Protein AF-A0AAE0XE74-F1 (afdb_monomer)

InterPro domains:
  IPR003000 Sirtuin family [PF02146] (191-374)
  IPR026590 Sirtuin family, catalytic core domain [PS50305] (166-434)
  IPR029035 DHS-like NAD/FAD-binding domain superfamily [SSF52467] (161-422)
  IPR050134 NAD-dependent sirtuin protein deacylases [PTHR11085] (171-431)

Structure (mmCIF, N/CA/C/O backbone):
data_AF-A0AAE0XE74-F1
#
_entry.id   AF-A0AAE0XE74-F1
#
loop_
_atom_site.group_PDB
_atom_site.id
_atom_site.type_symbol
_atom_site.label_atom_id
_atom_site.label_alt_id
_atom_site.label_comp_id
_atom_site.label_asym_id
_atom_site.label_entity_id
_atom_site.label_seq_id
_atom_site.pdbx_PDB_ins_code
_atom_site.Cartn_x
_atom_site.Cartn_y
_atom_site.Cartn_z
_atom_site.occupancy
_atom_site.B_iso_or_equiv
_atom_site.auth_seq_id
_atom_site.auth_comp_id
_atom_site.auth_asym_id
_atom_site.auth_atom_id
_atom_site.pdbx_PDB_model_num
ATOM 1 N N . MET A 1 1 ? 58.522 27.794 -19.956 1.00 33.94 1 MET A N 1
ATOM 2 C CA . MET A 1 1 ? 57.617 27.653 -18.794 1.00 33.94 1 MET A CA 1
ATOM 3 C C . MET A 1 1 ? 56.668 28.845 -18.654 1.00 33.94 1 MET A C 1
ATOM 5 O O . MET A 1 1 ? 55.485 28.628 -18.832 1.00 33.94 1 MET A O 1
ATOM 9 N N . LEU A 1 2 ? 57.129 30.098 -18.510 1.00 28.27 2 LEU A N 1
ATOM 10 C CA . LEU A 1 2 ? 56.224 31.273 -18.543 1.00 28.27 2 LEU A CA 1
ATOM 11 C C . LEU A 1 2 ? 55.620 31.601 -19.930 1.00 28.27 2 LEU A C 1
ATOM 13 O O . LEU A 1 2 ? 54.548 32.184 -19.996 1.00 28.27 2 LEU A O 1
ATOM 17 N N . GLY A 1 3 ? 56.259 31.191 -21.034 1.00 28.53 3 GLY A N 1
ATOM 18 C CA . GLY A 1 3 ? 55.685 31.317 -22.386 1.00 28.53 3 GLY A CA 1
ATOM 19 C C . GLY A 1 3 ? 54.589 30.291 -22.708 1.00 28.53 3 GLY A C 1
ATOM 20 O O . GLY A 1 3 ? 53.642 30.628 -23.402 1.00 28.53 3 GLY A O 1
ATOM 21 N N . LEU A 1 4 ? 54.669 29.081 -22.133 1.00 31.70 4 LEU A N 1
ATOM 22 C CA . LEU A 1 4 ? 53.643 28.039 -22.300 1.00 31.70 4 LEU A CA 1
ATOM 23 C C . LEU A 1 4 ? 52.386 28.355 -21.468 1.00 31.70 4 LEU A C 1
ATOM 25 O O . LEU A 1 4 ? 51.274 28.136 -21.926 1.00 31.70 4 LEU A O 1
ATOM 29 N N . MET A 1 5 ? 52.555 28.951 -20.277 1.00 28.72 5 MET A N 1
ATOM 30 C CA . MET A 1 5 ? 51.427 29.434 -19.466 1.00 28.72 5 MET A CA 1
ATOM 31 C C . MET A 1 5 ? 50.660 30.587 -20.134 1.00 28.72 5 MET A C 1
ATOM 33 O O . MET A 1 5 ? 49.457 30.696 -19.938 1.00 28.72 5 MET A O 1
ATOM 37 N N . LEU A 1 6 ? 51.322 31.433 -20.935 1.00 29.20 6 LEU A N 1
ATOM 38 C CA . LEU A 1 6 ? 50.684 32.552 -21.645 1.00 29.20 6 LEU A CA 1
ATOM 39 C C . LEU A 1 6 ? 49.971 32.135 -22.945 1.00 29.20 6 LEU A C 1
ATOM 41 O O . LEU A 1 6 ? 49.040 32.825 -23.352 1.00 29.20 6 LEU A O 1
ATOM 45 N N . GLU A 1 7 ? 50.363 31.024 -23.576 1.00 31.23 7 GLU A N 1
ATOM 46 C CA . GLU A 1 7 ? 49.605 30.425 -24.689 1.00 31.23 7 GLU A CA 1
ATOM 47 C C . GLU A 1 7 ? 48.389 29.630 -24.194 1.00 31.23 7 GLU A C 1
ATOM 49 O O . GLU A 1 7 ? 47.318 29.750 -24.782 1.00 31.23 7 GLU A O 1
ATOM 54 N N . LEU A 1 8 ? 48.501 28.932 -23.057 1.00 31.95 8 LEU A N 1
ATOM 55 C CA . LEU A 1 8 ? 47.370 28.241 -22.421 1.00 31.95 8 LEU A CA 1
ATOM 56 C C . LEU A 1 8 ? 46.304 29.222 -21.898 1.00 31.95 8 LEU A C 1
ATOM 58 O O . LEU A 1 8 ? 45.114 28.997 -22.091 1.00 31.95 8 LEU A O 1
ATOM 62 N N . LEU A 1 9 ? 46.711 30.375 -21.351 1.00 26.97 9 LEU A N 1
ATOM 63 C CA . LEU A 1 9 ? 45.787 31.459 -20.973 1.00 26.97 9 LEU A CA 1
ATOM 64 C C . LEU A 1 9 ? 45.151 32.177 -22.175 1.00 26.97 9 LEU A C 1
ATOM 66 O O . LEU A 1 9 ? 44.109 32.805 -22.019 1.00 26.97 9 LEU A O 1
ATOM 70 N N . ARG A 1 10 ? 45.752 32.106 -23.372 1.00 27.23 10 ARG A N 1
ATOM 71 C CA . ARG A 1 10 ? 45.145 32.634 -24.607 1.00 27.23 10 ARG A CA 1
ATOM 72 C C . ARG A 1 10 ? 44.181 31.646 -25.259 1.00 27.23 10 ARG A C 1
ATOM 74 O O . ARG A 1 10 ? 43.240 32.101 -25.898 1.00 27.23 10 ARG A O 1
ATOM 81 N N . PHE A 1 11 ? 44.376 30.344 -25.055 1.00 29.17 11 PHE A N 1
ATOM 82 C CA . PHE A 1 11 ? 43.396 29.318 -25.420 1.00 29.17 11 PHE A CA 1
ATOM 83 C C . PHE A 1 11 ? 42.171 29.336 -24.495 1.00 29.17 11 PHE A C 1
ATOM 85 O O . PHE A 1 11 ? 41.052 29.205 -24.970 1.00 29.17 11 PHE A O 1
ATOM 92 N N . ALA A 1 12 ? 42.360 29.615 -23.202 1.00 26.52 12 ALA A N 1
ATOM 93 C CA . ALA A 1 12 ? 41.269 29.671 -22.225 1.00 26.52 12 ALA A CA 1
ATOM 94 C C . ALA A 1 12 ? 40.325 30.890 -22.364 1.00 26.52 12 ALA A C 1
ATOM 96 O O . ALA A 1 12 ? 39.285 30.924 -21.718 1.00 26.52 12 ALA A O 1
ATOM 97 N N . ILE A 1 13 ? 40.668 31.899 -23.180 1.00 25.67 13 ILE A N 1
ATOM 98 C CA . ILE A 1 13 ? 39.843 33.113 -23.380 1.00 25.67 13 ILE A CA 1
ATOM 99 C C . ILE A 1 13 ? 38.997 33.037 -24.672 1.00 25.67 13 ILE A C 1
ATOM 101 O O . ILE A 1 13 ? 38.223 33.945 -24.958 1.00 25.67 13 ILE A O 1
ATOM 105 N N . ILE A 1 14 ? 39.082 31.951 -25.448 1.00 25.95 14 ILE A N 1
ATOM 106 C CA . ILE A 1 14 ? 38.248 31.744 -26.646 1.00 25.95 14 ILE A CA 1
ATOM 107 C C . ILE A 1 14 ? 37.483 30.424 -26.516 1.00 25.95 14 ILE A C 1
ATOM 109 O O . ILE A 1 14 ? 37.723 29.505 -27.282 1.00 25.95 14 ILE A O 1
ATOM 113 N N . MET A 1 15 ? 36.598 30.320 -25.527 1.00 28.25 15 MET A N 1
ATOM 114 C CA . MET A 1 15 ? 35.526 29.313 -25.493 1.00 28.25 15 MET A CA 1
ATOM 115 C C . MET A 1 15 ? 34.286 29.925 -24.814 1.00 28.25 15 MET A C 1
ATOM 117 O O . MET A 1 15 ? 33.688 29.333 -23.923 1.00 28.25 15 MET A O 1
ATOM 121 N N . ASP A 1 16 ? 33.933 31.153 -25.210 1.00 26.91 16 ASP A N 1
ATOM 122 C CA . ASP A 1 16 ? 32.516 31.518 -25.253 1.00 26.91 16 ASP A CA 1
ATOM 123 C C . ASP A 1 16 ? 31.967 30.838 -26.519 1.00 26.91 16 ASP A C 1
ATOM 125 O O . ASP A 1 16 ? 32.442 31.124 -27.620 1.00 26.91 16 ASP A O 1
ATOM 129 N N . ASP A 1 17 ? 30.992 29.949 -26.329 1.00 27.72 17 ASP A N 1
ATOM 130 C CA . ASP A 1 17 ? 30.165 29.263 -27.332 1.00 27.72 17 ASP A CA 1
ATOM 131 C C . ASP A 1 17 ? 30.768 28.097 -28.166 1.00 27.72 17 ASP A C 1
ATOM 133 O O . ASP A 1 17 ? 31.646 28.267 -29.009 1.00 27.72 17 ASP A O 1
ATOM 137 N N . ILE A 1 18 ? 30.084 26.946 -28.021 1.00 31.41 18 ILE A N 1
ATOM 138 C CA . ILE A 1 18 ? 29.904 25.799 -28.943 1.00 31.41 18 ILE A CA 1
ATOM 139 C C . ILE A 1 18 ? 30.888 24.622 -28.791 1.00 31.41 18 ILE A C 1
ATOM 141 O O . ILE A 1 18 ? 32.100 24.752 -28.942 1.00 31.41 18 ILE A O 1
ATOM 145 N N . GLY A 1 19 ? 30.301 23.448 -28.510 1.00 32.66 19 GLY A N 1
ATOM 146 C CA . GLY A 1 19 ? 30.961 22.148 -28.430 1.00 32.66 19 GLY A CA 1
ATOM 147 C C . GLY A 1 19 ? 31.710 21.774 -29.707 1.00 32.66 19 GLY A C 1
ATOM 148 O O . GLY A 1 19 ? 31.359 2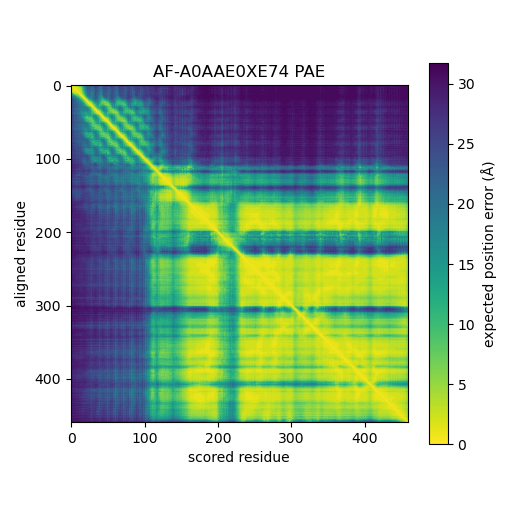2.188 -30.812 1.00 32.66 19 GLY A O 1
ATOM 149 N N . ALA A 1 20 ? 32.778 21.007 -29.528 1.00 33.12 20 ALA A N 1
ATOM 150 C CA . ALA A 1 20 ? 33.515 20.409 -30.624 1.00 33.12 20 ALA A CA 1
ATOM 151 C C . ALA A 1 20 ? 32.999 18.980 -30.823 1.00 33.12 20 ALA A C 1
ATOM 153 O O . ALA A 1 20 ? 33.184 18.164 -29.927 1.00 33.12 20 ALA A O 1
ATOM 154 N N . ASP A 1 21 ? 32.391 18.700 -31.979 1.00 36.28 21 ASP A N 1
ATOM 155 C CA . ASP A 1 21 ? 32.229 17.331 -32.486 1.00 36.28 21 ASP A CA 1
ATOM 156 C C . ASP A 1 21 ? 33.635 16.754 -32.717 1.00 36.28 21 ASP A C 1
ATOM 158 O O . ASP A 1 21 ? 34.404 17.291 -33.529 1.00 36.28 21 ASP A O 1
ATOM 162 N N . ILE A 1 22 ? 34.010 15.704 -31.986 1.00 41.72 22 ILE A N 1
ATOM 163 C CA . ILE A 1 22 ? 35.304 15.029 -32.145 1.00 41.72 22 ILE A CA 1
ATOM 164 C C . ILE A 1 22 ? 35.047 13.535 -32.386 1.00 41.72 22 ILE A C 1
ATOM 166 O O . ILE A 1 22 ? 34.606 12.819 -31.498 1.00 41.72 22 ILE A O 1
ATOM 170 N N . ASP A 1 23 ? 35.389 13.041 -33.581 1.00 35.12 23 ASP A N 1
ATOM 171 C CA . ASP A 1 23 ? 35.147 11.643 -33.993 1.00 35.12 23 ASP A CA 1
ATOM 172 C C . ASP A 1 23 ? 35.894 10.590 -33.134 1.00 35.12 23 ASP A C 1
ATOM 174 O O . ASP A 1 23 ? 35.553 9.408 -33.145 1.00 35.12 23 ASP A O 1
ATOM 178 N N . TRP A 1 24 ? 36.980 10.970 -32.446 1.00 36.91 24 TRP A N 1
ATOM 179 C CA . TRP A 1 24 ? 37.801 10.028 -31.674 1.00 36.91 24 TRP A CA 1
ATOM 180 C C . TRP A 1 24 ? 38.603 10.731 -30.569 1.00 36.91 24 TRP A C 1
ATOM 182 O O . TRP A 1 24 ? 39.512 11.516 -30.865 1.00 36.91 24 TRP A O 1
ATOM 192 N N . LEU A 1 25 ? 38.304 10.433 -29.301 1.00 38.12 25 LEU A N 1
ATOM 193 C CA . LEU A 1 25 ? 39.011 10.981 -28.140 1.00 38.12 25 LEU A CA 1
ATOM 194 C C . LEU A 1 25 ? 39.423 9.848 -27.184 1.00 38.12 25 LEU A C 1
ATOM 196 O O . LEU A 1 25 ? 38.590 9.182 -26.590 1.00 38.12 25 LEU A O 1
ATOM 200 N N . GLU A 1 26 ? 40.725 9.619 -27.012 1.00 33.34 26 GLU A N 1
ATOM 201 C CA . GLU A 1 26 ? 41.236 8.484 -26.215 1.00 33.34 26 GLU A CA 1
ATOM 202 C C . GLU A 1 26 ? 41.184 8.755 -24.692 1.00 33.34 26 GLU A C 1
ATOM 204 O O . GLU A 1 26 ? 40.970 7.841 -23.898 1.00 33.34 26 GLU A O 1
ATOM 209 N N . TYR A 1 27 ? 41.326 10.024 -24.275 1.00 34.41 27 TYR A N 1
ATOM 210 C CA . TYR A 1 27 ? 41.332 10.441 -22.865 1.00 34.41 27 TYR A CA 1
ATOM 211 C C . TYR A 1 27 ? 40.715 11.838 -22.672 1.00 34.41 27 TYR A C 1
ATOM 213 O O . TYR A 1 27 ? 41.165 12.799 -23.300 1.00 34.41 27 TYR A O 1
ATOM 221 N N . LEU A 1 28 ? 39.784 11.983 -21.721 1.00 40.12 28 LEU A N 1
ATOM 222 C CA . LEU A 1 28 ? 39.390 13.276 -21.139 1.00 40.12 28 LEU A CA 1
ATOM 223 C C . LEU A 1 28 ? 39.752 13.277 -19.644 1.00 40.12 28 LEU A C 1
ATOM 225 O O . LEU A 1 28 ? 39.285 12.416 -18.896 1.00 40.12 28 LEU A O 1
ATOM 229 N N . VAL A 1 29 ? 40.609 14.211 -19.213 1.00 34.56 29 VAL A N 1
ATOM 230 C CA . VAL A 1 29 ? 41.153 14.259 -17.842 1.00 34.56 29 VAL A CA 1
ATOM 231 C C . VAL A 1 29 ? 41.096 15.679 -17.276 1.00 34.56 29 VAL A C 1
ATOM 233 O O . VAL A 1 29 ? 41.711 16.582 -17.845 1.00 34.56 29 VAL A O 1
ATOM 236 N N . GLY A 1 30 ? 40.472 15.835 -16.104 1.00 39.22 30 GLY A N 1
ATOM 237 C CA . GLY A 1 30 ? 40.824 16.867 -15.128 1.00 39.22 30 GLY A CA 1
ATOM 238 C C . GLY A 1 30 ? 40.016 18.167 -15.137 1.00 39.22 30 GLY A C 1
ATOM 239 O O . GLY A 1 30 ? 40.089 18.970 -16.066 1.00 39.22 30 GLY A O 1
ATOM 240 N N . ALA A 1 31 ? 39.395 18.443 -13.991 1.00 36.50 31 ALA A N 1
ATOM 241 C CA . ALA A 1 31 ? 39.185 19.791 -13.477 1.00 36.50 31 ALA A CA 1
ATOM 242 C C . ALA A 1 31 ? 39.213 19.729 -11.935 1.00 36.50 31 ALA A C 1
ATOM 244 O O . ALA A 1 31 ? 38.167 19.572 -11.323 1.00 36.50 31 ALA A O 1
ATOM 245 N N . ASP A 1 32 ? 40.395 19.812 -11.313 1.00 36.62 32 ASP A N 1
ATOM 246 C CA . ASP A 1 32 ? 40.500 20.018 -9.856 1.00 36.62 32 ASP A CA 1
ATOM 247 C C . ASP A 1 32 ? 40.047 21.448 -9.539 1.00 36.62 32 ASP A C 1
ATOM 249 O O . ASP A 1 32 ? 40.787 22.401 -9.816 1.00 36.62 32 ASP A O 1
ATOM 253 N N . ASN A 1 33 ? 38.846 21.628 -8.991 1.00 42.31 33 ASN A N 1
ATOM 254 C CA . ASN A 1 33 ? 38.374 22.935 -8.538 1.00 42.31 33 ASN A CA 1
ATOM 255 C C . ASN A 1 33 ? 37.647 22.828 -7.195 1.00 42.31 33 ASN A C 1
ATOM 257 O O . ASN A 1 33 ? 36.793 21.975 -6.993 1.00 42.31 33 ASN A O 1
ATOM 261 N N . ASP A 1 34 ? 37.912 23.780 -6.297 1.00 36.09 34 ASP A N 1
ATOM 262 C CA . ASP A 1 34 ? 37.226 23.847 -5.000 1.00 36.09 34 ASP A CA 1
ATOM 263 C C . ASP A 1 34 ? 35.695 23.996 -5.162 1.00 36.09 34 ASP A C 1
ATOM 265 O O . ASP A 1 34 ? 34.943 23.587 -4.289 1.00 36.09 34 ASP A O 1
ATOM 269 N N . TRP A 1 35 ? 35.216 24.592 -6.263 1.00 37.78 35 TRP A N 1
ATOM 270 C CA . TRP A 1 35 ? 33.795 24.842 -6.549 1.00 37.78 35 TRP A CA 1
ATOM 271 C C . TRP A 1 35 ? 33.556 24.836 -8.069 1.00 37.78 35 TRP A C 1
ATOM 273 O O . TRP A 1 35 ? 34.072 25.714 -8.768 1.00 37.78 35 TRP A O 1
ATOM 283 N N . LEU A 1 36 ? 32.758 23.894 -8.586 1.00 37.69 36 LEU A N 1
ATOM 284 C CA . LEU A 1 36 ? 32.401 23.798 -10.007 1.00 37.69 36 LEU A CA 1
ATOM 285 C C . LEU A 1 36 ? 30.882 23.604 -10.152 1.00 37.69 36 LEU A C 1
ATOM 287 O O . LEU A 1 36 ? 30.342 22.590 -9.747 1.00 37.69 36 LEU A O 1
ATOM 291 N N . GLU A 1 37 ? 30.155 24.564 -10.723 1.00 34.44 37 GLU A N 1
ATOM 292 C CA . GLU A 1 37 ? 28.680 24.484 -10.778 1.00 34.44 37 GLU A CA 1
ATOM 293 C C . GLU A 1 37 ? 28.177 23.529 -11.886 1.00 34.44 37 GLU A C 1
ATOM 295 O O . GLU A 1 37 ? 27.187 22.824 -11.696 1.00 34.44 37 GLU A O 1
ATOM 300 N N . TYR A 1 38 ? 28.897 23.443 -13.015 1.00 37.53 38 TYR A N 1
ATOM 301 C CA . TYR A 1 38 ? 28.542 22.607 -14.170 1.00 37.53 38 TYR A CA 1
ATOM 302 C C . TYR A 1 38 ? 29.791 21.991 -14.817 1.00 37.53 38 TYR A C 1
ATOM 304 O O . TYR A 1 38 ? 30.752 22.707 -15.106 1.00 37.53 38 TYR A O 1
ATOM 312 N N . LEU A 1 39 ? 29.747 20.692 -15.128 1.00 41.78 39 LEU A N 1
ATOM 313 C CA . LEU A 1 39 ? 30.662 20.037 -16.070 1.00 41.78 39 LEU A CA 1
ATOM 314 C C . LEU A 1 39 ? 29.830 19.437 -17.214 1.00 41.78 39 LEU A C 1
ATOM 316 O O . LEU A 1 39 ? 28.930 18.634 -16.965 1.00 41.78 39 LEU A O 1
ATOM 320 N N . VAL A 1 40 ? 30.111 19.846 -18.454 1.00 39.81 40 VAL A N 1
ATOM 321 C CA . VAL A 1 40 ? 29.390 19.408 -19.662 1.00 39.81 40 VAL A CA 1
ATOM 322 C C . VAL A 1 40 ? 30.383 18.716 -20.597 1.00 39.81 40 VAL A C 1
ATOM 324 O O . VAL A 1 40 ? 31.389 19.319 -20.973 1.00 39.81 40 VAL A O 1
ATOM 327 N N . GLY A 1 41 ? 30.134 17.446 -20.926 1.00 43.88 41 GLY A N 1
ATOM 328 C CA . GLY A 1 41 ? 30.929 16.685 -21.896 1.00 43.88 41 GLY A CA 1
ATOM 329 C C . GLY A 1 41 ? 30.650 17.099 -23.350 1.00 43.88 41 GLY A C 1
ATOM 330 O O . GLY A 1 41 ? 29.586 17.629 -23.649 1.00 43.88 41 GLY A O 1
ATOM 331 N N . ALA A 1 42 ? 31.617 16.875 -24.245 1.00 39.66 42 ALA A N 1
ATOM 332 C CA . ALA A 1 42 ? 31.484 17.070 -25.696 1.00 39.66 42 ALA A CA 1
ATOM 333 C C . ALA A 1 42 ? 31.046 15.767 -26.385 1.00 39.66 42 ALA A C 1
ATOM 335 O O . ALA A 1 42 ? 31.562 14.728 -25.991 1.00 39.66 42 ALA A O 1
ATOM 336 N N . ASP A 1 43 ? 30.175 15.819 -27.394 1.00 40.59 43 ASP A N 1
ATOM 337 C CA . ASP A 1 43 ? 29.733 14.649 -28.177 1.00 40.59 43 ASP A CA 1
ATOM 338 C C . ASP A 1 43 ? 30.925 13.973 -28.896 1.00 40.59 43 ASP A C 1
ATOM 340 O O . ASP A 1 43 ? 31.665 14.643 -29.625 1.00 40.59 43 ASP A O 1
ATOM 344 N N . ASN A 1 44 ? 31.147 12.663 -28.691 1.00 47.06 44 ASN A N 1
ATOM 345 C CA . ASN A 1 44 ? 32.189 11.900 -29.409 1.00 47.06 44 ASN A CA 1
ATOM 346 C C . ASN A 1 44 ? 31.704 10.504 -29.815 1.00 47.06 44 ASN A C 1
ATOM 348 O O . ASN A 1 44 ? 31.175 9.766 -28.995 1.00 47.06 44 ASN A O 1
ATOM 352 N N . ASP A 1 45 ? 32.020 10.048 -31.027 1.00 40.22 45 ASP A N 1
ATOM 353 C CA . ASP A 1 45 ? 31.663 8.687 -31.467 1.00 40.22 45 ASP A CA 1
ATOM 354 C C . ASP A 1 45 ? 32.359 7.584 -30.628 1.00 40.22 45 ASP A C 1
ATOM 356 O O . ASP A 1 45 ? 31.851 6.472 -30.494 1.00 40.22 45 ASP A O 1
ATOM 360 N N . TRP A 1 46 ? 33.536 7.856 -30.048 1.00 37.38 46 TRP A N 1
ATOM 361 C CA . TRP A 1 46 ? 34.318 6.881 -29.271 1.00 37.38 46 TRP A CA 1
ATOM 362 C C . TRP A 1 46 ? 35.152 7.569 -28.178 1.00 37.38 46 TRP A C 1
ATOM 364 O O . TRP A 1 46 ? 36.038 8.370 -28.496 1.00 37.38 46 TRP A O 1
ATOM 374 N N . LEU A 1 47 ? 34.913 7.215 -26.907 1.00 38.97 47 LEU A N 1
ATOM 375 C CA . LEU A 1 47 ? 35.670 7.685 -25.739 1.00 38.97 47 LEU A CA 1
ATOM 376 C C . LEU A 1 47 ? 36.120 6.496 -24.872 1.00 38.97 47 LEU A C 1
ATOM 378 O O . LEU A 1 47 ? 35.308 5.839 -24.239 1.00 38.97 47 LEU A O 1
ATOM 382 N N . GLU A 1 48 ? 37.416 6.189 -24.803 1.00 35.09 48 GLU A N 1
ATOM 383 C CA . GLU A 1 48 ? 37.887 4.980 -24.092 1.00 35.09 48 GLU A CA 1
ATOM 384 C C . GLU A 1 48 ? 37.921 5.175 -22.559 1.00 35.09 48 GLU A C 1
ATOM 386 O O . GLU A 1 48 ? 37.528 4.283 -21.799 1.00 35.09 48 GLU A O 1
ATOM 391 N N . TYR A 1 49 ? 38.309 6.373 -22.092 1.00 36.56 49 TYR A N 1
ATOM 392 C CA . TYR A 1 49 ? 38.436 6.703 -20.668 1.00 36.56 49 TYR A CA 1
ATOM 393 C C . TYR A 1 49 ? 37.951 8.124 -20.331 1.00 36.56 49 TYR A C 1
ATOM 395 O O . TYR A 1 49 ? 38.503 9.115 -20.820 1.00 36.56 49 TYR A O 1
ATOM 403 N N . LEU A 1 50 ? 36.999 8.229 -19.396 1.00 42.88 50 LEU A N 1
ATOM 404 C CA . LEU A 1 50 ? 36.648 9.479 -18.711 1.00 42.88 50 LEU A CA 1
ATOM 405 C C . LEU A 1 50 ? 37.086 9.389 -17.240 1.00 42.88 50 LEU A C 1
ATOM 407 O O . LEU A 1 50 ? 36.579 8.547 -16.490 1.00 42.88 50 LEU A O 1
ATOM 411 N N . VAL A 1 51 ? 38.050 10.226 -16.838 1.00 38.25 51 VAL A N 1
ATOM 412 C CA . VAL A 1 51 ? 38.672 10.174 -15.502 1.00 38.25 51 VAL A CA 1
ATOM 413 C C . VAL A 1 51 ? 38.665 11.542 -14.820 1.00 38.25 51 VAL A C 1
ATOM 415 O O . VAL A 1 51 ? 39.316 12.463 -15.309 1.00 38.25 51 VAL A O 1
ATOM 418 N N . GLY A 1 52 ? 38.031 11.625 -13.646 1.00 46.75 52 GLY A N 1
ATOM 419 C CA . GLY A 1 52 ? 38.407 12.544 -12.565 1.00 46.75 52 GLY A CA 1
ATOM 420 C C . GLY A 1 52 ? 38.201 14.039 -12.790 1.00 46.75 52 GLY A C 1
ATOM 421 O O . GLY A 1 52 ? 38.968 14.688 -13.498 1.00 46.75 52 GLY A O 1
ATOM 422 N N . ALA A 1 53 ? 37.265 14.609 -12.039 1.00 40.12 53 ALA A N 1
ATOM 423 C CA . ALA A 1 53 ? 37.379 15.965 -11.517 1.00 40.12 53 ALA A CA 1
ATOM 424 C C . ALA A 1 53 ? 37.186 15.842 -9.994 1.00 40.12 53 ALA A C 1
ATOM 426 O O . ALA A 1 53 ? 36.092 15.461 -9.576 1.00 40.12 53 ALA A O 1
ATOM 427 N N . ASP A 1 54 ? 38.231 16.055 -9.188 1.00 40.50 54 ASP A N 1
ATOM 428 C CA . ASP A 1 54 ? 38.085 16.136 -7.728 1.00 40.50 54 ASP A CA 1
ATOM 429 C C . ASP A 1 54 ? 37.544 17.536 -7.407 1.00 40.50 54 ASP A C 1
ATOM 431 O O . ASP A 1 54 ? 38.236 18.536 -7.620 1.00 40.50 54 ASP A O 1
ATOM 435 N N . ASN A 1 55 ? 36.294 17.636 -6.944 1.00 47.16 55 ASN A N 1
ATOM 436 C CA . ASN A 1 55 ? 35.705 18.917 -6.542 1.00 47.16 55 ASN A CA 1
ATOM 437 C C . ASN A 1 55 ? 34.959 18.785 -5.209 1.00 47.16 55 ASN A C 1
ATOM 439 O O . ASN A 1 55 ? 34.150 17.879 -5.026 1.00 47.16 55 ASN A O 1
ATOM 443 N N . ASP A 1 56 ? 35.126 19.752 -4.301 1.00 40.38 56 ASP A N 1
ATOM 444 C CA . ASP A 1 56 ? 34.362 19.780 -3.041 1.00 40.38 56 ASP A CA 1
ATOM 445 C C . ASP A 1 56 ? 32.847 20.005 -3.293 1.00 40.38 56 ASP A C 1
ATOM 447 O O . ASP A 1 56 ? 32.005 19.707 -2.443 1.00 40.38 56 ASP A O 1
ATOM 451 N N . TRP A 1 57 ? 32.464 20.559 -4.453 1.00 37.34 57 TRP A N 1
ATOM 452 C CA . TRP A 1 57 ? 31.069 20.848 -4.813 1.00 37.34 57 TRP A CA 1
ATOM 453 C C . TRP A 1 57 ? 30.860 20.804 -6.339 1.00 37.34 57 TRP A C 1
ATOM 455 O O . TRP A 1 57 ? 31.433 21.640 -7.043 1.00 37.34 57 TRP A O 1
ATOM 465 N N . LEU A 1 58 ? 30.029 19.867 -6.830 1.00 38.94 58 LEU A N 1
ATOM 466 C CA . LEU A 1 58 ? 29.601 19.750 -8.234 1.00 38.94 58 LEU A CA 1
ATOM 467 C C . LEU A 1 58 ? 28.071 19.604 -8.341 1.00 38.94 58 LEU A C 1
ATOM 469 O O . LEU A 1 58 ? 27.522 18.563 -8.007 1.00 38.94 58 LEU A O 1
ATOM 473 N N . GLU A 1 59 ? 27.343 20.626 -8.802 1.00 35.31 59 GLU A N 1
ATOM 474 C CA . GLU A 1 59 ? 25.864 20.581 -8.803 1.00 35.31 59 GLU A CA 1
ATOM 475 C C . GLU A 1 59 ? 25.303 19.721 -9.957 1.00 35.31 59 GLU A C 1
ATOM 477 O O . GLU A 1 59 ? 24.402 18.903 -9.742 1.00 35.31 59 GLU A O 1
ATOM 482 N N . TYR A 1 60 ? 25.890 19.822 -11.159 1.00 36.06 60 TYR A N 1
ATOM 483 C CA . TYR A 1 60 ? 25.471 19.065 -12.345 1.00 36.06 60 TYR A CA 1
ATOM 484 C C . TYR A 1 60 ? 26.660 18.477 -13.112 1.00 36.06 60 TYR A C 1
ATOM 486 O O . TYR A 1 60 ? 27.545 19.204 -13.572 1.00 36.06 60 TYR A O 1
ATOM 494 N N . LEU A 1 61 ? 26.621 17.162 -13.340 1.00 41.75 61 LEU A N 1
ATOM 495 C CA . LEU A 1 61 ? 27.446 16.483 -14.336 1.00 41.75 61 LEU A CA 1
ATOM 496 C C . LEU A 1 61 ? 26.545 16.063 -15.504 1.00 41.75 61 LEU A C 1
ATOM 498 O O . LEU A 1 61 ? 25.707 15.167 -15.360 1.00 41.75 61 LEU A O 1
ATOM 502 N N . VAL A 1 62 ? 26.695 16.737 -16.646 1.00 36.53 62 VAL A N 1
ATOM 503 C CA . VAL A 1 62 ? 25.944 16.452 -17.875 1.00 36.53 62 VAL A CA 1
ATOM 504 C C . VAL A 1 62 ? 26.875 15.747 -18.855 1.00 36.53 62 VAL A C 1
ATOM 506 O O . VAL A 1 62 ? 27.883 16.312 -19.286 1.00 36.53 62 VAL A O 1
ATOM 509 N N . GLY A 1 63 ? 26.578 14.483 -19.138 1.00 43.56 63 GLY A N 1
ATOM 510 C CA . GLY A 1 63 ? 27.389 13.647 -20.010 1.00 43.56 63 GLY A CA 1
ATOM 511 C C . GLY A 1 63 ? 27.298 14.060 -21.478 1.00 43.56 63 GLY A C 1
ATOM 512 O O . GLY A 1 63 ? 26.315 14.637 -21.933 1.00 43.56 63 GLY A O 1
ATOM 513 N N . ALA A 1 64 ? 28.400 13.776 -22.161 1.00 41.97 64 ALA A N 1
ATOM 514 C CA . ALA A 1 64 ? 28.560 13.747 -23.603 1.00 41.97 64 ALA A CA 1
ATOM 515 C C . ALA A 1 64 ? 27.724 12.611 -24.218 1.00 41.97 64 ALA A C 1
ATOM 517 O O . ALA A 1 64 ? 27.768 11.499 -23.676 1.00 41.97 64 ALA A O 1
ATOM 518 N N . ASP A 1 65 ? 27.045 12.840 -25.346 1.00 38.88 65 ASP A N 1
ATOM 519 C CA . ASP A 1 65 ? 26.555 11.729 -26.170 1.00 38.88 65 ASP A CA 1
ATOM 520 C C . ASP A 1 65 ? 27.784 10.996 -26.735 1.00 38.88 65 ASP A C 1
ATOM 522 O O . ASP A 1 65 ? 28.587 11.595 -27.453 1.00 38.88 65 ASP A O 1
ATOM 526 N N . ASN A 1 66 ? 27.991 9.721 -26.376 1.00 45.88 66 ASN A N 1
ATOM 527 C CA . ASN A 1 66 ? 29.027 8.907 -27.018 1.00 45.88 66 ASN A CA 1
ATOM 528 C C . ASN A 1 66 ? 28.502 7.532 -27.422 1.00 45.88 66 ASN A C 1
ATOM 530 O O . ASN A 1 66 ? 27.924 6.820 -26.607 1.00 45.88 66 ASN A O 1
ATOM 534 N N . ASP A 1 67 ? 28.792 7.081 -28.643 1.00 37.69 67 ASP A N 1
ATOM 535 C CA . ASP A 1 67 ? 28.355 5.749 -29.085 1.00 37.69 67 ASP A CA 1
ATOM 536 C C . ASP A 1 67 ? 29.054 4.623 -28.281 1.00 37.69 67 ASP A C 1
ATOM 538 O O . ASP A 1 67 ? 28.492 3.541 -28.085 1.00 37.69 67 ASP A O 1
ATOM 542 N N . TRP A 1 68 ? 30.270 4.856 -27.767 1.00 35.91 68 TRP A N 1
ATOM 543 C CA . TRP A 1 68 ? 31.068 3.878 -27.008 1.00 35.91 68 TRP A CA 1
ATOM 544 C C . TRP A 1 68 ? 31.876 4.536 -25.872 1.00 35.91 68 TRP A C 1
ATOM 546 O O . TRP A 1 68 ? 32.742 5.368 -26.146 1.00 35.91 68 TRP A O 1
ATOM 556 N N . LEU A 1 69 ? 31.639 4.121 -24.613 1.00 36.41 69 LEU A N 1
ATOM 557 C CA . LEU A 1 69 ? 32.429 4.509 -23.430 1.00 36.41 69 LEU A CA 1
ATOM 558 C C . LEU A 1 69 ? 32.879 3.276 -22.625 1.00 36.41 69 LEU A C 1
ATOM 560 O O . LEU A 1 69 ? 32.053 2.614 -22.009 1.00 36.41 69 LEU A O 1
ATOM 564 N N . GLU A 1 70 ? 34.172 2.943 -22.571 1.00 33.62 70 GLU A N 1
ATOM 565 C CA . GLU A 1 70 ? 34.619 1.689 -21.921 1.00 33.62 70 GLU A CA 1
ATOM 566 C C . GLU A 1 70 ? 34.721 1.813 -20.382 1.00 33.62 70 GLU A C 1
ATOM 568 O O . GLU A 1 70 ? 34.233 0.939 -19.651 1.00 33.62 70 GLU A O 1
ATOM 573 N N . TYR A 1 71 ? 35.261 2.930 -19.869 1.00 35.72 71 TYR A N 1
ATOM 574 C CA . TYR A 1 71 ? 35.437 3.171 -18.428 1.00 35.72 71 TYR A CA 1
ATOM 575 C C . TYR A 1 71 ? 35.077 4.605 -18.003 1.00 35.72 71 TYR A C 1
ATOM 577 O O . TYR A 1 71 ? 35.678 5.575 -18.468 1.00 35.72 71 TYR A O 1
ATOM 585 N N . LEU A 1 72 ? 34.179 4.733 -17.016 1.00 40.41 72 LEU A N 1
ATOM 586 C CA . LEU A 1 72 ? 33.996 5.959 -16.226 1.00 40.41 72 LEU A CA 1
ATOM 587 C C . LEU A 1 72 ? 34.549 5.736 -14.812 1.00 40.41 72 LEU A C 1
ATOM 589 O O . LEU A 1 72 ? 33.997 4.937 -14.044 1.00 40.41 72 LEU A O 1
ATOM 593 N N . VAL A 1 73 ? 35.649 6.418 -14.474 1.00 36.94 73 VAL A N 1
ATOM 594 C CA . VAL A 1 73 ? 36.389 6.204 -13.220 1.00 36.94 73 VAL A CA 1
ATOM 595 C C . VAL A 1 73 ? 36.661 7.521 -12.510 1.00 36.94 73 VAL A C 1
ATOM 597 O O . VAL A 1 73 ? 37.376 8.371 -13.025 1.00 36.94 73 VAL A O 1
ATOM 600 N N . GLY A 1 74 ? 36.195 7.620 -11.266 1.00 39.97 74 GLY A N 1
ATOM 601 C CA . GLY A 1 74 ? 36.642 8.651 -10.334 1.00 39.97 74 GLY A CA 1
ATOM 602 C C . GLY A 1 74 ? 35.980 10.002 -10.568 1.00 39.97 74 GLY A C 1
ATOM 603 O O . GLY A 1 74 ? 36.212 10.680 -11.558 1.00 39.97 74 GLY A O 1
ATOM 604 N N . ALA A 1 75 ? 35.169 10.393 -9.606 1.00 42.19 75 ALA A N 1
ATOM 605 C CA . ALA A 1 75 ? 34.950 11.781 -9.272 1.00 42.19 75 ALA A CA 1
ATOM 606 C C . ALA A 1 75 ? 34.751 11.718 -7.757 1.00 42.19 75 ALA A C 1
ATOM 608 O O . ALA A 1 75 ? 33.697 11.254 -7.312 1.00 42.19 75 ALA A O 1
ATOM 609 N N . ASP A 1 76 ? 35.808 11.970 -6.982 1.00 38.28 76 ASP A N 1
ATOM 610 C CA . ASP A 1 76 ? 35.654 12.155 -5.540 1.00 38.28 76 ASP A CA 1
ATOM 611 C C . ASP A 1 76 ? 35.036 13.550 -5.388 1.00 38.28 76 ASP A C 1
ATOM 613 O O . ASP A 1 76 ? 35.734 14.561 -5.438 1.00 38.28 76 ASP A O 1
ATOM 617 N N . ASN A 1 77 ? 33.702 13.609 -5.311 1.00 44.66 77 ASN A N 1
ATOM 618 C CA . ASN A 1 77 ? 32.994 14.845 -5.000 1.00 44.66 77 ASN A CA 1
ATOM 619 C C . ASN A 1 77 ? 32.263 14.692 -3.669 1.00 44.66 77 ASN A C 1
ATOM 621 O O . ASN A 1 77 ? 31.476 13.760 -3.477 1.00 44.66 77 ASN A O 1
ATOM 625 N N . ASP A 1 78 ? 32.451 15.657 -2.770 1.00 37.16 78 ASP A N 1
ATOM 626 C CA . ASP A 1 78 ? 31.724 15.685 -1.497 1.00 37.16 78 ASP A CA 1
ATOM 627 C C . ASP A 1 78 ? 30.201 15.846 -1.735 1.00 37.16 78 ASP A C 1
ATOM 629 O O . ASP A 1 78 ? 29.386 15.327 -0.966 1.00 37.16 78 ASP A O 1
ATOM 633 N N . TRP A 1 79 ? 29.793 16.529 -2.816 1.00 35.06 79 TRP A N 1
ATOM 634 C CA . TRP A 1 79 ? 28.397 16.769 -3.219 1.00 35.06 79 TRP A CA 1
ATOM 635 C C . TRP A 1 79 ? 28.223 16.664 -4.747 1.00 35.06 79 TRP A C 1
ATOM 637 O O . TRP A 1 79 ? 28.803 17.479 -5.463 1.00 35.06 79 TRP A O 1
ATOM 647 N N . LEU A 1 80 ? 27.382 15.726 -5.221 1.00 36.31 80 LEU A N 1
ATOM 648 C CA . LEU A 1 80 ? 26.911 15.626 -6.614 1.00 36.31 80 LEU A CA 1
ATOM 649 C C . LEU A 1 80 ? 25.376 15.479 -6.675 1.00 36.31 80 LEU A C 1
ATOM 651 O O . LEU A 1 80 ? 24.832 14.427 -6.339 1.00 36.31 80 LEU A O 1
ATOM 655 N N . GLU A 1 81 ? 24.647 16.518 -7.096 1.00 32.97 81 GLU A N 1
ATOM 656 C CA . GLU A 1 81 ? 23.171 16.509 -7.035 1.00 32.97 81 GLU A CA 1
ATOM 657 C C . GLU A 1 81 ? 22.533 15.763 -8.226 1.00 32.97 81 GLU A C 1
ATOM 659 O O . GLU A 1 81 ? 21.640 14.932 -8.027 1.00 32.97 81 GLU A O 1
ATOM 664 N N . TYR A 1 82 ? 23.041 15.961 -9.451 1.00 34.12 82 TYR A N 1
ATOM 665 C CA . TYR A 1 82 ? 22.494 15.345 -10.668 1.00 34.12 82 TYR A CA 1
ATOM 666 C C . TYR A 1 82 ? 23.582 14.786 -11.601 1.00 34.12 82 TYR A C 1
ATOM 668 O O . TYR A 1 82 ? 24.463 15.521 -12.047 1.00 34.12 82 TYR A O 1
ATOM 676 N N . LEU A 1 83 ? 23.460 13.502 -11.973 1.00 39.09 83 LEU A N 1
ATOM 677 C CA . LEU A 1 83 ? 24.131 12.919 -13.143 1.00 39.09 83 LEU A CA 1
ATOM 678 C C . LEU A 1 83 ? 23.098 12.687 -14.255 1.00 39.09 83 LEU A C 1
ATOM 680 O O . LEU A 1 83 ? 22.202 11.845 -14.111 1.00 39.09 83 LEU A O 1
ATOM 684 N N . VAL A 1 84 ? 23.217 13.421 -15.360 1.00 34.16 84 VAL A N 1
ATOM 685 C CA . VAL A 1 84 ? 22.254 13.401 -16.474 1.00 34.16 84 VAL A CA 1
ATOM 686 C C . VAL A 1 84 ? 22.987 13.175 -17.794 1.00 34.16 84 VAL A C 1
ATOM 688 O O . VAL A 1 84 ? 23.989 13.826 -18.050 1.00 34.16 84 VAL A O 1
ATOM 691 N N . GLY A 1 85 ? 22.467 12.299 -18.657 1.00 34.09 85 GLY A N 1
ATOM 692 C CA . GLY A 1 85 ? 22.860 12.282 -20.073 1.00 34.09 85 GLY A CA 1
ATOM 693 C C . GLY A 1 85 ? 24.171 11.567 -20.384 1.00 34.09 85 GLY A C 1
ATOM 694 O O . GLY A 1 85 ? 25.008 12.102 -21.082 1.00 34.09 85 GLY A O 1
ATOM 695 N N . ALA A 1 86 ? 24.360 10.349 -19.889 1.00 40.28 86 ALA A N 1
ATOM 696 C CA . ALA A 1 86 ? 25.279 9.424 -20.544 1.00 40.28 86 ALA A CA 1
ATOM 697 C C . ALA A 1 86 ? 24.434 8.527 -21.456 1.00 40.28 86 ALA A C 1
ATOM 699 O O . ALA A 1 86 ? 24.079 7.413 -21.055 1.00 40.28 86 ALA A O 1
ATOM 700 N N . ASP A 1 87 ? 24.019 9.029 -22.623 1.00 36.44 87 ASP A N 1
ATOM 701 C CA . ASP A 1 87 ? 23.371 8.199 -23.644 1.00 36.44 87 ASP A CA 1
ATOM 702 C C . ASP A 1 87 ? 24.456 7.400 -24.376 1.00 36.44 87 ASP A C 1
ATOM 704 O O . ASP A 1 87 ? 24.793 7.637 -25.526 1.00 36.44 87 ASP A O 1
ATOM 708 N N . ASN A 1 88 ? 25.072 6.472 -23.636 1.00 40.62 88 ASN A N 1
ATOM 709 C CA . ASN A 1 88 ? 26.113 5.606 -24.166 1.00 40.62 88 ASN A CA 1
ATOM 710 C C . ASN A 1 88 ? 25.505 4.268 -24.580 1.00 40.62 88 ASN A C 1
ATOM 712 O O . ASN A 1 88 ? 24.979 3.524 -23.742 1.00 40.62 88 ASN A O 1
ATOM 716 N N . ASP A 1 89 ? 25.613 3.932 -25.864 1.00 35.19 89 ASP A N 1
ATOM 717 C CA . ASP A 1 89 ? 25.111 2.668 -26.410 1.00 35.19 89 ASP A CA 1
ATOM 718 C C . ASP A 1 89 ? 25.815 1.447 -25.780 1.00 35.19 89 ASP A C 1
ATOM 720 O O . ASP A 1 89 ? 25.201 0.380 -25.614 1.00 35.19 89 ASP A O 1
ATOM 724 N N . TRP A 1 90 ? 27.077 1.615 -25.363 1.00 33.09 90 TRP A N 1
ATOM 725 C CA . TRP A 1 90 ? 27.904 0.647 -24.633 1.00 33.09 90 TRP A CA 1
ATOM 726 C C . TRP A 1 90 ? 28.665 1.319 -23.476 1.00 33.09 90 TRP A C 1
ATOM 728 O O . TRP A 1 90 ? 29.434 2.247 -23.705 1.00 33.09 90 TRP A O 1
ATOM 738 N N . LEU A 1 91 ? 28.477 0.816 -22.243 1.00 33.94 91 LEU A N 1
ATOM 739 C CA . LEU A 1 91 ? 29.249 1.204 -21.051 1.00 33.94 91 LEU A CA 1
ATOM 740 C C . LEU A 1 91 ? 29.623 -0.025 -20.209 1.00 33.94 91 LEU A C 1
ATOM 742 O O . LEU A 1 91 ? 28.748 -0.646 -19.597 1.00 33.94 91 LEU A O 1
ATOM 746 N N . GLU A 1 92 ? 30.909 -0.397 -20.191 1.00 31.78 92 GLU A N 1
ATOM 747 C CA . GLU A 1 92 ? 31.375 -1.662 -19.592 1.00 31.78 92 GLU A CA 1
ATOM 748 C C . GLU A 1 92 ? 31.559 -1.557 -18.065 1.00 31.78 92 GLU A C 1
ATOM 750 O O . GLU A 1 92 ? 31.077 -2.424 -17.323 1.00 31.78 92 GLU A O 1
ATOM 755 N N . TYR A 1 93 ? 32.143 -0.456 -17.564 1.00 33.44 93 TYR A N 1
ATOM 756 C CA . TYR A 1 93 ? 32.366 -0.231 -16.128 1.00 33.44 93 TYR A CA 1
ATOM 757 C C . TYR A 1 93 ? 32.049 1.208 -15.683 1.00 33.44 93 TYR A C 1
ATOM 759 O O . TYR A 1 93 ? 32.597 2.178 -16.200 1.00 33.44 93 TYR A O 1
ATOM 767 N N . LEU A 1 94 ? 31.213 1.332 -14.644 1.00 37.19 94 LEU A N 1
ATOM 768 C CA . LEU A 1 94 ? 31.028 2.561 -13.865 1.00 37.19 94 LEU A CA 1
ATOM 769 C C . LEU A 1 94 ? 31.603 2.334 -12.463 1.00 37.19 94 LEU A C 1
ATOM 771 O O . LEU A 1 94 ? 31.082 1.500 -11.717 1.00 37.19 94 LEU A O 1
ATOM 775 N N . VAL A 1 95 ? 32.663 3.056 -12.098 1.00 34.28 95 VAL A N 1
ATOM 776 C CA . VAL A 1 95 ? 33.274 2.982 -10.762 1.00 34.28 95 VAL A CA 1
ATOM 777 C C . VAL A 1 95 ? 33.328 4.382 -10.157 1.00 34.28 95 VAL A C 1
ATOM 779 O O . VAL A 1 95 ? 34.260 5.148 -10.393 1.00 34.28 95 VAL A O 1
ATOM 782 N N . GLY A 1 96 ? 32.317 4.706 -9.348 1.00 38.28 96 GLY A N 1
ATOM 783 C CA . GLY A 1 96 ? 32.349 5.870 -8.465 1.00 38.28 96 GLY A CA 1
ATOM 784 C C . GLY A 1 96 ? 33.165 5.564 -7.208 1.00 38.28 96 GLY A C 1
ATOM 785 O O . GLY A 1 96 ? 32.806 4.658 -6.448 1.00 38.28 96 GLY A O 1
ATOM 786 N N . ALA A 1 97 ? 34.266 6.294 -7.023 1.00 30.22 97 ALA A N 1
ATOM 787 C CA . ALA A 1 97 ? 34.909 6.495 -5.723 1.00 30.22 97 ALA A CA 1
ATOM 788 C C . ALA A 1 97 ? 34.073 7.497 -4.885 1.00 30.22 97 ALA A C 1
ATOM 790 O O . ALA A 1 97 ? 32.978 7.863 -5.309 1.00 30.22 97 ALA A O 1
ATOM 791 N N . ASP A 1 98 ? 34.479 7.788 -3.654 1.00 32.59 98 ASP A N 1
ATOM 792 C CA . ASP A 1 98 ? 33.628 8.233 -2.541 1.00 32.59 98 ASP A CA 1
ATOM 793 C C . ASP A 1 98 ? 32.770 9.476 -2.871 1.00 32.59 98 ASP A C 1
ATOM 795 O O . ASP A 1 98 ? 33.243 10.603 -2.849 1.00 32.59 98 ASP A O 1
ATOM 799 N N . ASN A 1 99 ? 31.472 9.275 -3.133 1.00 38.19 99 ASN A N 1
ATOM 800 C CA . ASN A 1 99 ? 30.496 10.362 -3.249 1.00 38.19 99 ASN A CA 1
ATOM 801 C C . ASN A 1 99 ? 29.549 10.301 -2.045 1.00 38.19 99 ASN A C 1
ATOM 803 O O . ASN A 1 99 ? 28.784 9.340 -1.889 1.00 38.19 99 ASN A O 1
ATOM 807 N N . ASP A 1 100 ? 29.595 11.318 -1.185 1.00 33.38 100 ASP A N 1
ATOM 808 C CA . ASP A 1 100 ? 28.809 11.365 0.053 1.00 33.38 100 ASP A CA 1
ATOM 809 C C . ASP A 1 100 ? 27.299 11.556 -0.223 1.00 33.38 100 ASP A C 1
ATOM 811 O O . ASP A 1 100 ? 26.459 11.102 0.566 1.00 33.38 100 ASP A O 1
ATOM 815 N N . TRP A 1 101 ? 26.936 12.192 -1.348 1.00 33.00 101 TRP A N 1
ATOM 816 C CA . TRP A 1 101 ? 25.558 12.442 -1.797 1.00 33.00 101 TRP A CA 1
ATOM 817 C C . TRP A 1 101 ? 25.441 12.304 -3.326 1.00 33.00 101 TRP A C 1
ATOM 819 O O . TRP A 1 101 ? 26.063 13.075 -4.043 1.00 33.00 101 TRP A O 1
ATOM 829 N N . LEU A 1 102 ? 24.618 11.358 -3.806 1.00 35.34 102 LEU A N 1
ATOM 830 C CA . LEU A 1 102 ? 24.169 11.249 -5.205 1.00 35.34 102 LEU A CA 1
ATOM 831 C C . LEU A 1 102 ? 22.649 11.010 -5.225 1.00 35.34 102 LEU A C 1
ATOM 833 O O . LEU A 1 102 ? 22.180 9.980 -4.726 1.00 35.34 102 LEU A O 1
ATOM 837 N N . GLU A 1 103 ? 21.874 11.972 -5.740 1.00 33.28 103 GLU A N 1
ATOM 838 C CA . GLU A 1 103 ? 20.403 11.968 -5.641 1.00 33.28 103 GLU A CA 1
ATOM 839 C C . GLU A 1 103 ? 19.708 11.299 -6.845 1.00 33.28 103 GLU A C 1
ATOM 841 O O . GLU A 1 103 ? 18.733 10.569 -6.643 1.00 33.28 103 GLU A O 1
ATOM 846 N N . TYR A 1 104 ? 20.232 11.459 -8.070 1.00 34.84 104 TYR A N 1
ATOM 847 C CA . TYR A 1 104 ? 19.668 10.891 -9.309 1.00 34.84 104 TYR A CA 1
ATOM 848 C C . TYR A 1 104 ? 20.741 10.388 -10.293 1.00 34.84 104 TYR A C 1
ATOM 850 O O . TYR A 1 104 ? 21.758 11.041 -10.504 1.00 34.84 104 TYR A O 1
ATOM 858 N N . LEU A 1 105 ? 20.467 9.249 -10.950 1.00 38.22 105 LEU A N 1
ATOM 859 C CA . LEU A 1 105 ? 21.247 8.721 -12.079 1.00 38.22 105 LEU A CA 1
ATOM 860 C C . LEU A 1 105 ? 20.291 8.334 -13.216 1.00 38.22 105 LEU A C 1
ATOM 862 O O . LEU A 1 105 ? 19.578 7.329 -13.108 1.00 38.22 105 LEU A O 1
ATOM 866 N N . ALA A 1 106 ? 20.251 9.133 -14.282 1.00 35.09 106 ALA A N 1
ATOM 867 C CA . ALA A 1 106 ? 19.423 8.884 -15.461 1.00 35.09 106 ALA A CA 1
ATOM 868 C C . ALA A 1 106 ? 20.265 8.223 -16.565 1.00 35.09 106 ALA A C 1
ATOM 870 O O . ALA A 1 106 ? 21.193 8.830 -17.088 1.00 35.09 106 ALA A O 1
ATOM 871 N N . THR A 1 107 ? 19.944 6.974 -16.913 1.00 37.03 107 THR A N 1
ATOM 872 C CA . THR A 1 107 ? 20.496 6.271 -18.087 1.00 37.03 107 THR A CA 1
ATOM 873 C C . THR A 1 107 ? 19.334 5.723 -18.907 1.00 37.03 107 THR A C 1
ATOM 875 O O . THR A 1 107 ? 18.301 5.360 -18.335 1.00 37.03 107 THR A O 1
ATOM 878 N N . SER A 1 108 ? 19.484 5.629 -20.228 1.00 34.75 108 SER A N 1
ATOM 879 C CA . SER A 1 108 ? 18.438 5.168 -21.156 1.00 34.75 108 SER A CA 1
ATOM 880 C C . SER A 1 108 ? 17.984 3.717 -20.938 1.00 34.75 108 SER A C 1
ATOM 882 O O . SER A 1 108 ? 16.961 3.300 -21.479 1.00 34.75 108 SER A O 1
ATOM 884 N N . LYS A 1 109 ? 18.684 2.941 -20.094 1.00 42.81 109 LYS A N 1
ATOM 885 C CA . LYS A 1 109 ? 18.334 1.556 -19.723 1.00 42.81 109 LYS A CA 1
ATOM 886 C C . LYS A 1 109 ? 18.412 1.293 -18.216 1.00 42.81 109 LYS A C 1
ATOM 888 O O . LYS A 1 109 ? 19.047 0.329 -17.799 1.00 42.81 109 LYS A O 1
ATOM 893 N N . GLY A 1 110 ? 17.734 2.107 -17.409 1.00 49.59 110 GLY A N 1
ATOM 894 C CA . GLY A 1 110 ? 17.425 1.810 -16.004 1.00 49.59 110 GLY A CA 1
ATOM 895 C C . GLY A 1 110 ? 18.644 1.726 -15.073 1.00 49.59 110 GLY A C 1
ATOM 896 O O . GLY A 1 110 ? 19.484 0.826 -15.148 1.00 49.59 110 GLY A O 1
ATOM 897 N N . SER A 1 111 ? 18.711 2.636 -14.107 1.00 47.97 111 SER A N 1
ATOM 898 C CA . SER A 1 111 ? 19.785 2.661 -13.116 1.00 47.97 111 SER A CA 1
ATOM 899 C C . SER A 1 111 ? 19.441 1.828 -11.880 1.00 47.97 111 SER A C 1
ATOM 901 O O . SER A 1 111 ? 18.276 1.642 -11.503 1.00 47.97 111 SER A O 1
ATOM 903 N N . LYS A 1 112 ? 20.476 1.280 -11.235 1.00 46.56 112 LYS A N 1
ATOM 904 C CA . LYS A 1 112 ? 20.334 0.466 -10.030 1.00 46.56 112 LYS A CA 1
ATOM 905 C C . LYS A 1 112 ? 21.155 1.021 -8.876 1.00 46.56 112 LYS A C 1
ATOM 907 O O . LYS A 1 112 ? 22.376 0.932 -8.904 1.00 46.56 112 LYS A O 1
ATOM 912 N N . ALA A 1 113 ? 20.487 1.454 -7.814 1.00 51.16 113 ALA A N 1
ATOM 913 C CA . ALA A 1 113 ? 21.126 1.885 -6.575 1.00 51.16 113 ALA A CA 1
ATOM 914 C C . ALA A 1 113 ? 21.266 0.711 -5.592 1.00 51.16 113 ALA A C 1
ATOM 916 O O . ALA A 1 113 ? 20.318 -0.043 -5.355 1.00 51.16 113 ALA A O 1
ATOM 917 N N . VAL A 1 114 ? 22.437 0.545 -4.983 1.00 45.88 114 VAL A N 1
ATOM 918 C CA . VAL A 1 114 ? 22.682 -0.430 -3.912 1.00 45.88 114 VAL A CA 1
ATOM 919 C C . VAL A 1 114 ? 23.462 0.220 -2.784 1.00 45.88 114 VAL A C 1
ATOM 921 O O . VAL A 1 114 ? 24.286 1.099 -3.001 1.00 45.88 114 VAL A O 1
ATOM 924 N N . ASN A 1 115 ? 23.249 -0.242 -1.558 1.00 50.69 115 ASN A N 1
ATOM 925 C CA . ASN A 1 115 ? 24.112 0.184 -0.464 1.00 50.69 115 ASN A CA 1
ATOM 926 C C . ASN A 1 115 ? 25.505 -0.468 -0.594 1.00 50.69 115 ASN A C 1
ATOM 928 O O . ASN A 1 115 ? 25.580 -1.693 -0.731 1.00 50.69 115 ASN A O 1
ATOM 932 N N . TRP A 1 116 ? 26.578 0.328 -0.540 1.00 49.34 116 TRP A N 1
ATOM 933 C CA . TRP A 1 116 ? 27.961 -0.109 -0.754 1.00 49.34 116 TRP A CA 1
ATOM 934 C C . TRP A 1 116 ? 28.900 0.473 0.321 1.00 49.34 116 TRP A C 1
ATOM 936 O O . TRP A 1 116 ? 29.037 1.686 0.446 1.00 49.34 116 TRP A O 1
ATOM 946 N N . LYS A 1 117 ? 29.571 -0.401 1.090 1.00 51.06 117 LYS A N 1
ATOM 947 C CA . LYS A 1 117 ? 30.486 -0.061 2.213 1.00 51.06 117 LYS A CA 1
ATOM 948 C C . LYS A 1 117 ? 29.842 0.759 3.362 1.00 51.06 117 LYS A C 1
ATOM 950 O O . LYS A 1 117 ? 28.625 0.879 3.443 1.00 51.06 117 LYS A O 1
ATOM 955 N N . GLU A 1 118 ? 30.659 1.233 4.317 1.00 44.88 118 GLU A N 1
ATOM 956 C CA . GLU A 1 118 ? 30.297 1.863 5.612 1.00 44.88 118 GLU A CA 1
ATOM 957 C C . GLU A 1 118 ? 29.507 3.195 5.528 1.00 44.88 118 GLU A C 1
ATOM 959 O O . GLU A 1 118 ? 29.353 3.870 6.546 1.00 44.88 118 GLU A O 1
ATOM 964 N N . GLY A 1 119 ? 28.941 3.567 4.375 1.00 44.53 119 GLY A N 1
ATOM 965 C CA . GLY A 1 119 ? 28.167 4.808 4.253 1.00 44.53 119 GLY A CA 1
ATOM 966 C C . GLY A 1 119 ? 27.616 5.146 2.867 1.00 44.53 119 GLY A C 1
ATOM 967 O O . GLY A 1 119 ? 26.646 5.894 2.803 1.00 44.53 119 GLY A O 1
ATOM 968 N N . GLY A 1 120 ? 28.157 4.569 1.789 1.00 51.47 120 GLY A N 1
ATOM 969 C CA . GLY A 1 120 ? 27.840 4.975 0.417 1.00 51.47 120 GLY A CA 1
ATOM 970 C C . GLY A 1 120 ? 26.671 4.235 -0.245 1.00 51.47 120 GLY A C 1
ATOM 971 O O . GLY A 1 120 ? 26.269 3.128 0.145 1.00 51.47 120 GLY A O 1
ATOM 972 N N . VAL A 1 121 ? 26.126 4.853 -1.292 1.00 48.81 121 VAL A N 1
ATOM 973 C CA . VAL A 1 121 ? 25.245 4.218 -2.280 1.00 48.81 121 VAL A CA 1
ATOM 974 C C . VAL A 1 121 ? 26.034 4.111 -3.579 1.00 48.81 121 VAL A C 1
ATOM 976 O O . VAL A 1 121 ? 26.545 5.108 -4.065 1.00 48.81 121 VAL A O 1
ATOM 979 N N . ALA A 1 122 ? 26.143 2.907 -4.133 1.00 52.25 122 ALA A N 1
ATOM 980 C CA . ALA A 1 122 ? 26.727 2.698 -5.451 1.00 52.25 122 ALA A CA 1
ATOM 981 C C . ALA A 1 122 ? 25.613 2.526 -6.484 1.00 52.25 122 ALA A C 1
ATOM 983 O O . ALA A 1 122 ? 24.602 1.867 -6.215 1.00 52.25 122 ALA A O 1
ATOM 984 N N . PHE A 1 123 ? 25.820 3.087 -7.669 1.00 55.88 123 PHE A N 1
ATOM 985 C CA . PHE A 1 123 ? 24.903 2.969 -8.792 1.00 55.88 123 PHE A CA 1
ATOM 986 C C . PHE A 1 123 ? 25.529 2.086 -9.869 1.00 55.88 123 PHE A C 1
ATOM 988 O O . PHE A 1 123 ? 26.714 2.194 -10.162 1.00 55.88 123 PHE A O 1
ATOM 995 N N . PHE A 1 124 ? 24.737 1.180 -10.432 1.00 52.72 124 PHE A N 1
ATOM 996 C CA . PHE A 1 124 ? 25.168 0.222 -11.445 1.00 52.72 124 PHE A CA 1
ATOM 997 C C . PHE A 1 124 ? 24.196 0.230 -12.624 1.00 52.72 124 PHE A C 1
ATOM 999 O O . PHE A 1 124 ? 22.981 0.323 -12.418 1.00 52.72 124 PHE A O 1
ATOM 1006 N N . HIS A 1 125 ? 24.699 0.009 -13.841 1.00 60.31 125 HIS A N 1
ATOM 1007 C CA . HIS A 1 125 ? 23.845 -0.425 -14.948 1.00 60.31 125 HIS A CA 1
ATOM 1008 C C . HIS A 1 125 ? 23.258 -1.802 -14.646 1.00 60.31 125 HIS A C 1
ATOM 1010 O O . HIS A 1 125 ? 23.917 -2.673 -14.059 1.00 60.31 125 HIS A O 1
ATOM 1016 N N . TRP A 1 126 ? 22.011 -2.019 -15.066 1.00 57.84 126 TRP A N 1
ATOM 1017 C CA . TRP A 1 126 ? 21.323 -3.287 -14.837 1.00 57.84 126 TRP A CA 1
ATOM 1018 C C . TRP A 1 126 ? 22.097 -4.518 -15.354 1.00 57.84 126 TRP A C 1
ATOM 1020 O O . TRP A 1 126 ? 22.241 -5.464 -14.569 1.00 57.84 126 TRP A O 1
ATOM 1030 N N . PRO A 1 127 ? 22.640 -4.537 -16.594 1.00 59.09 127 PRO A N 1
ATOM 1031 C CA . PRO A 1 127 ? 23.389 -5.687 -17.103 1.00 59.09 127 PRO A CA 1
ATOM 1032 C C . PRO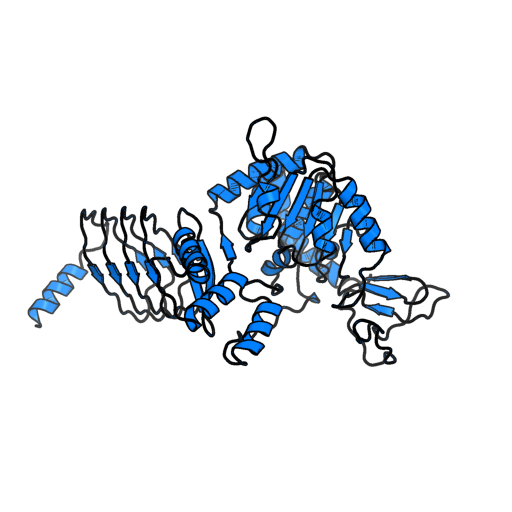 A 1 127 ? 24.641 -5.992 -16.271 1.00 59.09 127 PRO A C 1
ATOM 1034 O O . PRO A 1 127 ? 24.807 -7.126 -15.819 1.00 59.09 127 PRO A O 1
ATOM 1037 N N . CYS A 1 128 ? 25.454 -4.975 -15.965 1.00 60.38 128 CYS A N 1
ATOM 1038 C CA . CYS A 1 128 ? 26.680 -5.121 -15.175 1.00 60.38 128 CYS A CA 1
ATOM 1039 C C . CYS A 1 128 ? 26.379 -5.673 -13.772 1.00 60.38 128 CYS A C 1
ATOM 1041 O O . CYS A 1 128 ? 27.019 -6.613 -13.296 1.00 60.38 128 CYS A O 1
ATOM 1043 N N . TRP A 1 129 ? 25.334 -5.158 -13.114 1.00 66.50 129 TRP A N 1
ATOM 1044 C CA . TRP A 1 129 ? 24.905 -5.691 -11.823 1.00 66.50 129 TRP A CA 1
ATOM 1045 C C . TRP A 1 129 ? 24.423 -7.146 -11.913 1.00 66.50 129 TRP A C 1
ATOM 1047 O O . TRP A 1 129 ? 24.690 -7.957 -11.017 1.00 66.50 129 TRP A O 1
ATOM 1057 N N . ALA A 1 130 ? 23.663 -7.487 -12.956 1.00 66.62 130 ALA A N 1
ATOM 1058 C CA . ALA A 1 130 ? 23.169 -8.844 -13.153 1.00 66.62 130 ALA A CA 1
ATOM 1059 C C . ALA A 1 130 ? 24.332 -9.837 -13.302 1.00 66.62 130 ALA A C 1
ATOM 1061 O O . ALA A 1 130 ? 24.288 -10.917 -12.703 1.00 66.62 130 ALA A O 1
ATOM 1062 N N . GLU A 1 131 ? 25.392 -9.451 -14.013 1.00 68.62 131 GLU A N 1
ATOM 1063 C CA . GLU A 1 131 ? 26.611 -10.248 -14.142 1.00 68.62 131 GLU A CA 1
ATOM 1064 C C . GLU A 1 131 ? 27.384 -10.376 -12.826 1.00 68.62 131 GLU A C 1
ATOM 1066 O O . GLU A 1 131 ? 27.736 -11.498 -12.451 1.00 68.62 131 GLU A O 1
ATOM 1071 N N . LEU A 1 132 ? 27.551 -9.289 -12.063 1.00 67.88 132 LEU A N 1
ATOM 1072 C CA . LEU A 1 132 ? 28.165 -9.329 -10.727 1.00 67.88 132 LEU A CA 1
ATOM 1073 C C . LEU A 1 132 ? 27.416 -10.287 -9.795 1.00 67.88 132 LEU A C 1
ATOM 1075 O O . LEU A 1 132 ? 28.012 -11.144 -9.140 1.00 67.88 132 LEU A O 1
ATOM 1079 N N . VAL A 1 133 ? 26.082 -10.215 -9.769 1.00 72.81 133 VAL A N 1
ATOM 1080 C CA . VAL A 1 133 ? 25.259 -11.146 -8.985 1.00 72.81 133 VAL A CA 1
ATOM 1081 C C . VAL A 1 133 ? 25.360 -12.574 -9.510 1.00 72.81 133 VAL A C 1
ATOM 1083 O O . VAL A 1 133 ? 25.331 -13.507 -8.704 1.00 72.81 133 VAL A O 1
ATOM 1086 N N . ARG A 1 134 ? 25.483 -12.790 -10.821 1.00 75.94 134 ARG A N 1
ATOM 1087 C CA . ARG A 1 134 ? 25.704 -14.128 -11.389 1.00 75.94 134 ARG A CA 1
ATOM 1088 C C . ARG A 1 134 ? 27.048 -14.699 -10.925 1.00 75.94 134 ARG A C 1
ATOM 1090 O O . ARG A 1 134 ? 27.075 -15.836 -10.453 1.00 75.94 134 ARG A O 1
ATOM 1097 N N . ALA A 1 135 ? 28.108 -13.895 -10.936 1.00 73.75 135 ALA A N 1
ATOM 1098 C CA . ALA A 1 135 ? 29.439 -14.272 -10.454 1.00 73.75 135 ALA A CA 1
ATOM 1099 C C . ALA A 1 135 ? 29.453 -14.656 -8.957 1.00 73.75 135 ALA A C 1
ATOM 1101 O O . ALA A 1 135 ? 30.222 -15.515 -8.521 1.00 73.75 135 ALA A O 1
ATOM 1102 N N . THR A 1 136 ? 28.519 -14.130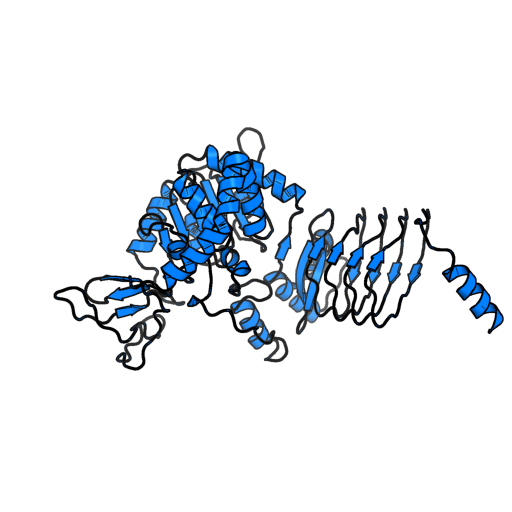 -8.146 1.00 75.19 136 THR A N 1
ATOM 1103 C CA . THR A 1 136 ? 28.342 -14.587 -6.745 1.00 75.19 136 THR A CA 1
ATOM 1104 C C . THR A 1 136 ? 27.770 -15.996 -6.588 1.00 75.19 136 THR A C 1
ATOM 1106 O O . THR A 1 136 ? 27.701 -16.503 -5.463 1.00 75.19 136 THR A O 1
ATOM 1109 N N . LYS A 1 137 ? 27.349 -16.653 -7.669 1.00 74.50 137 LYS A N 1
ATOM 1110 C CA . LYS A 1 137 ? 26.825 -18.027 -7.652 1.00 74.50 137 LYS A CA 1
ATOM 1111 C C . LYS A 1 137 ? 27.645 -18.985 -8.502 1.00 74.50 137 LYS A C 1
ATOM 1113 O O . LYS A 1 137 ? 27.694 -20.165 -8.176 1.00 74.50 137 LYS A O 1
ATOM 1118 N N . ASP A 1 138 ? 28.265 -18.476 -9.556 1.00 70.44 138 ASP A N 1
ATOM 1119 C CA . ASP A 1 138 ? 28.963 -19.269 -10.555 1.00 70.44 138 ASP A CA 1
ATOM 1120 C C . ASP A 1 138 ? 30.471 -19.011 -10.484 1.00 70.44 138 ASP A C 1
ATOM 1122 O O . ASP A 1 138 ? 30.914 -17.872 -10.565 1.00 70.44 138 ASP A O 1
ATOM 1126 N N . THR A 1 139 ? 31.264 -20.064 -10.297 1.00 57.16 139 THR A N 1
ATOM 1127 C CA . THR A 1 139 ? 32.735 -19.992 -10.297 1.00 57.16 139 THR A CA 1
ATOM 1128 C C . THR A 1 139 ? 33.327 -20.007 -11.707 1.00 57.16 139 THR A C 1
ATOM 1130 O O . THR A 1 139 ? 34.542 -19.933 -11.848 1.00 57.16 139 THR A O 1
ATOM 1133 N N . THR A 1 140 ? 32.491 -20.154 -12.739 1.00 52.50 140 THR A N 1
ATOM 1134 C CA . THR A 1 140 ? 32.889 -20.142 -14.155 1.00 52.50 140 THR A CA 1
ATOM 1135 C C . THR A 1 140 ? 32.644 -18.798 -14.844 1.00 52.50 140 THR A C 1
ATOM 1137 O O . THR A 1 140 ? 32.934 -18.661 -16.031 1.00 52.50 140 THR A O 1
ATOM 1140 N N . SER A 1 141 ? 32.141 -17.787 -14.122 1.00 58.97 141 SER A N 1
ATOM 1141 C CA . SER A 1 141 ? 32.059 -16.427 -14.656 1.00 58.97 141 SER A CA 1
ATOM 1142 C C . SER A 1 141 ? 33.449 -15.862 -14.939 1.00 58.97 141 SER A C 1
ATOM 1144 O O . SER A 1 141 ? 34.380 -16.099 -14.175 1.00 58.97 141 SER A O 1
ATOM 1146 N N . ALA A 1 142 ? 33.568 -15.039 -15.985 1.00 55.84 142 ALA A N 1
ATOM 1147 C CA . ALA A 1 142 ? 34.793 -14.291 -16.287 1.00 55.84 142 ALA A CA 1
ATOM 1148 C C . ALA A 1 142 ? 35.265 -13.415 -15.105 1.00 55.84 142 ALA A C 1
ATOM 1150 O O . ALA A 1 142 ? 36.453 -13.153 -14.947 1.00 55.84 142 ALA A O 1
ATOM 1151 N N . ILE A 1 143 ? 34.330 -13.020 -14.235 1.00 56.97 143 ILE A N 1
ATOM 1152 C CA . ILE A 1 143 ? 34.581 -12.242 -13.024 1.00 56.97 143 ILE A CA 1
ATOM 1153 C C . ILE A 1 143 ? 34.978 -13.185 -11.880 1.00 56.97 143 ILE A C 1
ATOM 1155 O O . ILE A 1 143 ? 34.177 -14.017 -11.444 1.00 56.97 143 ILE A O 1
ATOM 1159 N N . THR A 1 144 ? 36.199 -13.030 -11.364 1.00 56.53 144 THR A N 1
ATOM 1160 C CA . THR A 1 144 ? 36.668 -13.731 -10.158 1.00 56.53 144 THR A CA 1
ATOM 1161 C C . THR A 1 144 ? 36.446 -12.842 -8.938 1.00 56.53 144 THR A C 1
ATOM 1163 O O . THR A 1 144 ? 37.000 -11.753 -8.866 1.00 56.53 144 THR A O 1
ATOM 1166 N N . LEU A 1 145 ? 35.643 -13.311 -7.980 1.00 62.78 145 LEU A N 1
ATOM 1167 C CA . LEU A 1 145 ? 35.320 -12.583 -6.748 1.00 62.78 145 LEU A CA 1
ATOM 1168 C C . LEU A 1 145 ? 35.939 -13.278 -5.534 1.00 62.78 145 LEU A C 1
ATOM 1170 O O . LEU A 1 145 ? 35.768 -14.489 -5.364 1.00 62.78 145 LEU A O 1
ATOM 1174 N N . SER A 1 146 ? 36.573 -12.511 -4.651 1.00 64.50 146 SER A N 1
ATOM 1175 C CA . SER A 1 146 ? 36.931 -12.952 -3.301 1.00 64.50 146 SER A CA 1
ATOM 1176 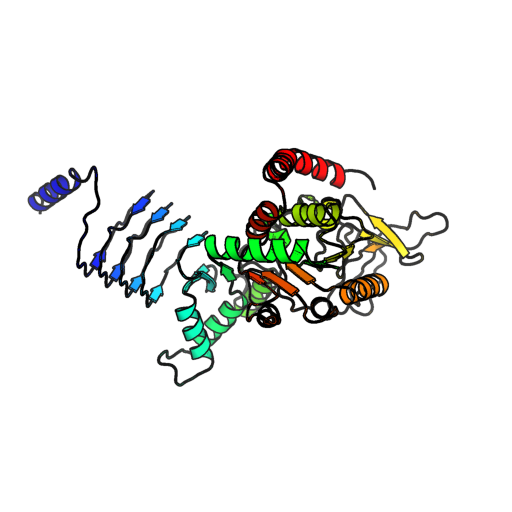C C . SER A 1 146 ? 35.684 -13.249 -2.456 1.00 64.50 146 SER A C 1
ATOM 1178 O O . SER A 1 146 ? 34.578 -12.776 -2.738 1.00 64.50 146 SER A O 1
ATOM 1180 N N . ASP A 1 147 ? 35.851 -14.010 -1.371 1.00 67.44 147 ASP A N 1
ATOM 1181 C CA . ASP A 1 147 ? 34.755 -14.307 -0.435 1.00 67.44 147 ASP A CA 1
ATOM 1182 C C . ASP A 1 147 ? 34.152 -13.031 0.176 1.00 67.44 147 ASP A C 1
ATOM 1184 O O . ASP A 1 147 ? 32.935 -12.935 0.369 1.00 67.44 147 ASP A O 1
ATOM 1188 N N . THR A 1 148 ? 34.993 -12.024 0.424 1.00 59.69 148 THR A N 1
ATOM 1189 C CA . THR A 1 148 ? 34.573 -10.711 0.921 1.00 59.69 148 THR A CA 1
ATOM 1190 C C . THR A 1 148 ? 33.706 -9.987 -0.107 1.00 59.69 148 THR A C 1
ATOM 1192 O O . THR A 1 148 ? 32.603 -9.560 0.230 1.00 59.69 148 THR A O 1
ATOM 1195 N N . GLU A 1 149 ? 34.138 -9.901 -1.368 1.00 56.53 149 GLU A N 1
ATOM 1196 C CA . GLU A 1 149 ? 33.371 -9.256 -2.448 1.00 56.53 149 GLU A CA 1
ATOM 1197 C C . GLU A 1 149 ? 32.051 -9.983 -2.712 1.00 56.53 149 GLU A C 1
ATOM 1199 O O . GLU A 1 149 ? 31.007 -9.351 -2.870 1.00 56.53 149 GLU A O 1
ATOM 1204 N N . ARG A 1 150 ? 32.057 -11.320 -2.663 1.00 69.44 150 ARG A N 1
ATOM 1205 C CA . ARG A 1 150 ? 30.839 -12.131 -2.764 1.00 69.44 150 ARG A CA 1
ATOM 1206 C C . ARG A 1 150 ? 29.855 -11.791 -1.647 1.00 69.44 150 ARG A C 1
ATOM 1208 O O . ARG A 1 150 ? 28.669 -11.601 -1.920 1.00 69.44 150 ARG A O 1
ATOM 1215 N N . SER A 1 151 ? 30.328 -11.688 -0.405 1.00 64.00 151 SER A N 1
ATOM 1216 C CA . SER A 1 151 ? 29.490 -11.284 0.729 1.00 64.00 151 SER A CA 1
ATOM 1217 C C . SER A 1 151 ? 28.953 -9.862 0.557 1.00 64.00 151 SER A C 1
ATOM 1219 O O . SER A 1 151 ? 27.773 -9.626 0.813 1.00 64.00 151 SER A O 1
ATOM 1221 N N . MET A 1 152 ? 29.786 -8.930 0.089 1.00 63.16 152 MET A N 1
ATOM 1222 C CA . MET A 1 152 ? 29.393 -7.538 -0.146 1.00 63.16 152 MET A CA 1
ATOM 1223 C C . MET A 1 152 ? 28.315 -7.424 -1.225 1.00 63.16 152 MET A C 1
ATOM 1225 O O . MET A 1 152 ? 27.290 -6.792 -0.989 1.00 63.16 152 MET A O 1
ATOM 1229 N N . ILE A 1 153 ? 28.484 -8.088 -2.371 1.00 65.69 153 ILE A N 1
ATOM 1230 C CA . ILE A 1 153 ? 27.496 -8.079 -3.460 1.00 65.69 153 ILE A CA 1
ATOM 1231 C C . ILE A 1 153 ? 26.177 -8.712 -2.999 1.00 65.69 153 ILE A C 1
ATOM 1233 O O . ILE A 1 153 ? 25.099 -8.216 -3.327 1.00 65.69 153 ILE A O 1
ATOM 1237 N N . LEU A 1 154 ? 26.226 -9.791 -2.211 1.00 72.31 154 LEU A N 1
ATOM 1238 C CA . LEU A 1 154 ? 25.021 -10.430 -1.671 1.00 72.31 154 LEU A CA 1
ATOM 1239 C C . LEU A 1 154 ? 24.282 -9.549 -0.654 1.00 72.31 154 LEU A C 1
ATOM 1241 O O . LEU A 1 154 ? 23.049 -9.594 -0.613 1.00 72.31 154 LEU A O 1
ATOM 1245 N N . ASP A 1 155 ? 24.995 -8.745 0.135 1.00 65.81 155 ASP A N 1
ATOM 1246 C CA . ASP A 1 155 ? 24.389 -7.775 1.050 1.00 65.81 155 ASP A CA 1
ATOM 1247 C C . ASP A 1 155 ? 23.842 -6.549 0.302 1.00 65.81 155 ASP A C 1
ATOM 1249 O O . ASP A 1 155 ? 22.679 -6.191 0.501 1.00 65.81 155 ASP A O 1
ATOM 1253 N N . ALA A 1 156 ? 24.593 -5.998 -0.654 1.00 66.81 156 ALA A N 1
ATOM 1254 C CA . ALA A 1 156 ? 24.153 -4.932 -1.559 1.00 66.81 156 ALA A CA 1
ATOM 1255 C C . ALA A 1 156 ? 22.910 -5.342 -2.375 1.00 66.81 156 ALA A C 1
ATOM 1257 O O . ALA A 1 156 ? 21.975 -4.566 -2.574 1.00 66.81 156 ALA A O 1
ATOM 1258 N N . LYS A 1 157 ? 22.809 -6.620 -2.762 1.00 73.12 157 LYS A N 1
ATOM 1259 C CA . LYS A 1 157 ? 21.623 -7.169 -3.433 1.00 73.12 157 LYS A CA 1
ATOM 1260 C C . LYS A 1 157 ? 20.349 -7.044 -2.602 1.00 73.12 157 LYS A C 1
ATOM 1262 O O . LYS A 1 157 ? 19.264 -6.959 -3.175 1.00 73.12 157 LYS A O 1
ATOM 1267 N N . LYS A 1 158 ? 20.437 -7.068 -1.270 1.00 67.94 158 LYS A N 1
ATOM 1268 C CA . LYS A 1 158 ? 19.253 -6.983 -0.399 1.00 67.94 158 LYS A CA 1
ATOM 1269 C C . LYS A 1 158 ? 18.633 -5.591 -0.403 1.00 67.94 158 LYS A C 1
ATOM 1271 O O . LYS A 1 158 ? 17.430 -5.499 -0.165 1.00 67.94 158 LYS A O 1
ATOM 1276 N N . THR A 1 159 ? 19.436 -4.561 -0.657 1.00 67.12 159 THR A N 1
ATOM 1277 C CA . THR A 1 159 ? 19.035 -3.148 -0.663 1.00 67.12 159 THR A CA 1
ATOM 1278 C C . THR A 1 159 ? 18.839 -2.589 -2.062 1.00 67.12 159 THR A C 1
ATOM 1280 O O . THR A 1 159 ? 18.381 -1.463 -2.175 1.00 67.12 159 THR A O 1
ATOM 1283 N N . ALA A 1 160 ? 19.125 -3.383 -3.096 1.00 72.31 160 ALA A N 1
ATOM 1284 C CA . ALA A 1 160 ? 18.966 -3.024 -4.495 1.00 72.31 160 ALA A CA 1
ATOM 1285 C C . ALA A 1 160 ? 17.615 -2.377 -4.817 1.00 72.31 160 ALA A C 1
ATOM 1287 O O . ALA A 1 160 ? 16.568 -3.031 -4.749 1.00 72.31 160 ALA A O 1
ATOM 1288 N N . GLU A 1 161 ? 17.685 -1.121 -5.234 1.00 77.38 161 GLU A N 1
ATOM 1289 C CA . GLU A 1 161 ? 16.585 -0.312 -5.732 1.00 77.38 161 GLU A CA 1
ATOM 1290 C C . GLU A 1 161 ? 16.777 -0.036 -7.228 1.00 77.38 161 GLU A C 1
ATOM 1292 O O . GLU A 1 161 ? 17.900 0.038 -7.727 1.00 77.38 161 GLU A O 1
ATOM 1297 N N . PHE A 1 162 ? 15.662 0.051 -7.938 1.00 79.44 162 PHE A N 1
ATOM 1298 C CA . PHE A 1 162 ? 15.559 0.151 -9.386 1.00 79.44 162 PHE A CA 1
ATOM 1299 C C . PHE A 1 162 ? 14.630 1.308 -9.736 1.00 79.44 162 PHE A C 1
ATOM 1301 O O . PHE A 1 162 ? 13.639 1.537 -9.027 1.00 79.44 162 PHE A O 1
ATOM 1308 N N . HIS A 1 163 ? 14.948 1.983 -10.834 1.00 78.12 163 HIS A N 1
ATOM 1309 C CA . HIS A 1 163 ? 14.192 3.108 -11.362 1.00 78.12 163 HIS A CA 1
ATOM 1310 C C . HIS A 1 163 ? 14.034 2.930 -12.876 1.00 78.12 163 HIS A C 1
ATOM 1312 O O . HIS A 1 163 ? 15.024 2.915 -13.608 1.00 78.12 163 HIS A O 1
ATOM 1318 N N . ASP A 1 164 ? 12.792 2.742 -13.313 1.00 79.50 164 ASP A N 1
ATOM 1319 C CA . ASP A 1 164 ? 12.402 2.770 -14.718 1.00 79.50 164 ASP A CA 1
ATOM 1320 C C . ASP A 1 164 ? 12.495 4.209 -15.244 1.00 79.50 164 ASP A C 1
ATOM 1322 O O . ASP A 1 164 ? 12.422 5.170 -14.470 1.00 79.50 164 ASP A O 1
ATOM 1326 N N . SER A 1 165 ? 12.652 4.360 -16.559 1.00 79.31 165 SER A N 1
ATOM 1327 C CA . SER A 1 165 ? 12.675 5.680 -17.190 1.00 79.31 165 SER A CA 1
ATOM 1328 C C . SER A 1 165 ? 11.308 6.370 -17.089 1.00 79.31 165 SER A C 1
ATOM 1330 O O . SER A 1 165 ? 10.268 5.713 -17.001 1.00 79.31 165 SER A O 1
ATOM 1332 N N . ASP A 1 166 ? 11.278 7.703 -17.164 1.00 78.00 166 ASP A N 1
ATOM 1333 C CA . ASP A 1 166 ? 10.013 8.453 -17.169 1.00 78.00 166 ASP A CA 1
ATOM 1334 C C . ASP A 1 166 ? 9.094 8.036 -18.330 1.00 78.00 166 ASP A C 1
ATOM 1336 O O . ASP A 1 166 ? 7.871 7.986 -18.172 1.00 78.00 166 ASP A O 1
ATOM 1340 N N . ALA A 1 167 ? 9.677 7.686 -19.482 1.00 78.44 167 ALA A N 1
ATOM 1341 C CA . ALA A 1 167 ? 8.946 7.183 -20.641 1.00 78.44 167 ALA A CA 1
ATOM 1342 C C . ALA A 1 167 ? 8.277 5.829 -20.349 1.00 78.44 167 ALA A C 1
ATOM 1344 O O . ALA A 1 167 ? 7.083 5.664 -20.619 1.00 78.44 167 ALA A O 1
ATOM 1345 N N . ASP A 1 168 ? 9.006 4.894 -19.732 1.00 84.00 168 ASP A N 1
ATOM 1346 C CA . ASP A 1 168 ? 8.470 3.587 -19.334 1.00 84.00 168 ASP A CA 1
ATOM 1347 C C . ASP A 1 168 ? 7.375 3.733 -18.271 1.00 84.00 168 ASP A C 1
ATOM 1349 O O . ASP A 1 168 ? 6.321 3.099 -18.362 1.00 84.00 168 ASP A O 1
ATOM 1353 N N . ILE A 1 169 ? 7.576 4.622 -17.291 1.00 86.31 169 ILE A N 1
ATOM 1354 C CA . ILE A 1 169 ? 6.571 4.926 -16.265 1.00 86.31 169 ILE A CA 1
ATOM 1355 C C . ILE A 1 169 ? 5.296 5.473 -16.911 1.00 86.31 169 ILE A C 1
ATOM 1357 O O . ILE A 1 169 ? 4.200 5.088 -16.501 1.00 86.31 169 ILE A O 1
ATOM 1361 N N . CYS A 1 170 ? 5.405 6.355 -17.908 1.00 86.81 170 CYS A N 1
ATOM 1362 C CA . CYS A 1 170 ? 4.241 6.888 -18.615 1.00 86.81 170 CYS A CA 1
ATOM 1363 C C . CYS A 1 170 ? 3.493 5.795 -19.392 1.00 86.81 170 CYS A C 1
ATOM 1365 O O . CYS A 1 170 ? 2.269 5.706 -19.280 1.00 86.81 170 CYS A O 1
ATOM 1367 N N . LEU A 1 171 ? 4.210 4.919 -20.103 1.00 90.06 171 LEU A N 1
ATOM 1368 C CA . LEU A 1 171 ? 3.611 3.793 -20.826 1.00 90.06 171 LEU A CA 1
ATOM 1369 C C . LEU A 1 171 ? 2.872 2.834 -19.876 1.00 90.06 171 LEU A C 1
ATOM 1371 O O . LEU A 1 171 ? 1.723 2.449 -20.114 1.00 90.06 171 LEU A O 1
ATOM 1375 N N . GLU A 1 172 ? 3.502 2.472 -18.759 1.00 94.81 172 GLU A N 1
ATOM 1376 C CA . GLU A 1 172 ? 2.878 1.618 -17.750 1.00 94.81 172 GLU A CA 1
ATOM 1377 C C . GLU A 1 172 ? 1.715 2.326 -17.039 1.00 94.81 172 GLU A C 1
ATOM 1379 O O . GLU A 1 172 ? 0.715 1.686 -16.706 1.00 94.81 172 GLU A O 1
ATOM 1384 N N . ALA A 1 173 ? 1.774 3.646 -16.851 1.00 97.12 173 ALA A N 1
ATOM 1385 C CA . ALA A 1 173 ? 0.682 4.421 -16.271 1.00 97.12 173 ALA A CA 1
ATOM 1386 C C . ALA A 1 173 ? -0.586 4.393 -17.139 1.00 97.12 173 ALA A C 1
ATOM 1388 O O . ALA A 1 173 ? -1.680 4.217 -16.594 1.00 97.12 173 ALA A O 1
ATOM 1389 N N . GLU A 1 174 ? -0.461 4.494 -18.466 1.00 96.06 174 GLU A N 1
ATOM 1390 C CA . GLU A 1 174 ? -1.591 4.349 -19.396 1.00 96.06 174 GLU A CA 1
ATOM 1391 C C . GLU A 1 174 ? -2.235 2.964 -19.274 1.00 96.06 174 GLU A C 1
ATOM 1393 O O . GLU A 1 174 ? -3.459 2.828 -19.153 1.00 96.06 174 GLU A O 1
ATOM 1398 N N . LYS A 1 175 ? -1.403 1.920 -19.218 1.00 96.00 175 LYS A N 1
ATOM 1399 C CA . LYS A 1 175 ? -1.848 0.539 -19.024 1.00 96.00 175 LYS A CA 1
ATOM 1400 C C . LYS A 1 175 ? -2.565 0.352 -17.688 1.00 96.00 175 LYS A C 1
ATOM 1402 O O . LYS A 1 175 ? -3.637 -0.256 -17.634 1.00 96.00 175 LYS A O 1
ATOM 1407 N N . ILE A 1 176 ? -2.003 0.884 -16.606 1.00 98.19 176 ILE A N 1
ATOM 1408 C CA . ILE A 1 176 ? -2.589 0.831 -15.263 1.00 98.19 176 ILE A CA 1
ATOM 1409 C C . ILE A 1 176 ? -3.922 1.578 -15.232 1.00 98.19 176 ILE A C 1
ATOM 1411 O O . ILE A 1 176 ? -4.897 1.046 -14.704 1.00 98.19 176 ILE A O 1
ATOM 1415 N N . ALA A 1 177 ? -4.003 2.769 -15.826 1.00 98.25 177 ALA A N 1
ATOM 1416 C CA . ALA A 1 177 ? -5.244 3.529 -15.924 1.00 98.25 177 ALA A CA 1
ATOM 1417 C C . ALA A 1 177 ? -6.330 2.736 -16.664 1.00 98.25 177 ALA A C 1
ATOM 1419 O O . ALA A 1 177 ? -7.456 2.630 -16.169 1.00 98.25 177 ALA A O 1
ATOM 1420 N N . HIS A 1 178 ? -5.976 2.092 -17.781 1.00 96.81 178 HIS A N 1
ATOM 1421 C CA . HIS A 1 178 ? -6.879 1.201 -18.503 1.00 96.81 178 HIS A CA 1
ATOM 1422 C C . HIS A 1 178 ? -7.350 0.027 -17.626 1.00 96.81 178 HIS A C 1
ATOM 1424 O O . HIS A 1 178 ? -8.549 -0.256 -17.579 1.00 96.81 178 HIS A O 1
ATOM 1430 N N . ILE A 1 179 ? -6.448 -0.633 -16.888 1.00 97.06 179 ILE A N 1
ATOM 1431 C CA . ILE A 1 179 ? -6.812 -1.710 -15.951 1.00 97.06 179 ILE A CA 1
ATOM 1432 C C . ILE A 1 179 ? -7.784 -1.193 -14.886 1.00 97.06 179 ILE A C 1
ATOM 1434 O O . ILE A 1 179 ? -8.816 -1.818 -14.663 1.00 97.06 179 ILE A O 1
ATOM 1438 N N . LEU A 1 180 ? -7.494 -0.054 -14.255 1.00 98.12 180 LEU A N 1
ATOM 1439 C CA . LEU A 1 180 ? -8.327 0.523 -13.196 1.00 98.12 180 LEU A CA 1
ATOM 1440 C C . LEU A 1 180 ? -9.736 0.872 -13.690 1.00 98.12 180 LEU A C 1
ATOM 1442 O O . LEU A 1 180 ? -10.705 0.633 -12.974 1.00 98.12 180 LEU A O 1
ATOM 1446 N N . GLN A 1 181 ? -9.857 1.411 -14.905 1.00 97.38 181 GLN A N 1
ATOM 1447 C CA . GLN A 1 181 ? -11.139 1.793 -15.507 1.00 97.38 181 GLN A CA 1
ATOM 1448 C C . GLN A 1 181 ? -12.008 0.590 -15.905 1.00 97.38 181 GLN A C 1
ATOM 1450 O O . GLN A 1 181 ? -13.234 0.700 -15.894 1.00 97.38 181 GLN A O 1
ATOM 1455 N N . HIS A 1 182 ? -11.394 -0.550 -16.233 1.00 96.12 182 HIS A N 1
ATOM 1456 C CA . HIS A 1 182 ? -12.098 -1.745 -16.714 1.00 96.12 182 HIS A CA 1
ATOM 1457 C C . HIS A 1 182 ? -12.177 -2.879 -15.683 1.00 96.12 182 HIS A C 1
ATOM 1459 O O . HIS A 1 182 ? -12.901 -3.854 -15.901 1.00 96.12 182 HIS A O 1
ATOM 1465 N N . ALA A 1 183 ? -11.452 -2.781 -14.567 1.00 96.75 183 ALA A N 1
ATOM 1466 C CA . ALA A 1 183 ? -11.526 -3.742 -13.477 1.00 96.75 183 ALA A CA 1
ATOM 1467 C C . ALA A 1 183 ? -12.919 -3.727 -12.845 1.00 96.75 183 ALA A C 1
ATOM 1469 O O . ALA A 1 183 ? -13.469 -2.684 -12.479 1.00 96.75 183 ALA A O 1
ATOM 1470 N N . ARG A 1 184 ? -13.489 -4.915 -12.669 1.00 96.75 184 ARG A N 1
ATOM 1471 C CA . ARG A 1 184 ? -14.800 -5.080 -12.042 1.00 96.75 184 ARG A CA 1
ATOM 1472 C C . ARG A 1 184 ? -14.698 -4.855 -10.532 1.00 96.75 184 ARG A C 1
ATOM 1474 O O . ARG A 1 184 ? -15.604 -4.282 -9.918 1.00 96.75 184 ARG A O 1
ATOM 1481 N N . TYR A 1 185 ? -13.580 -5.274 -9.945 1.00 98.19 185 TYR A N 1
ATOM 1482 C CA . TYR A 1 185 ? -13.284 -5.175 -8.527 1.00 98.19 185 TYR A CA 1
ATOM 1483 C C . TYR A 1 185 ? -11.773 -5.021 -8.289 1.00 98.19 185 TYR A C 1
ATOM 1485 O O . TYR A 1 185 ? -11.062 -5.988 -8.021 1.00 98.19 185 TYR A O 1
ATOM 1493 N N . CYS A 1 186 ? -11.270 -3.786 -8.355 1.00 98.56 186 CYS A N 1
ATOM 1494 C CA . CYS A 1 186 ? -9.879 -3.511 -8.000 1.00 98.56 186 CYS A CA 1
ATOM 1495 C C . CYS A 1 186 ? -9.723 -3.301 -6.491 1.00 98.56 186 CYS A C 1
ATOM 1497 O O . CYS A 1 186 ? -10.443 -2.496 -5.888 1.00 98.56 186 CYS A O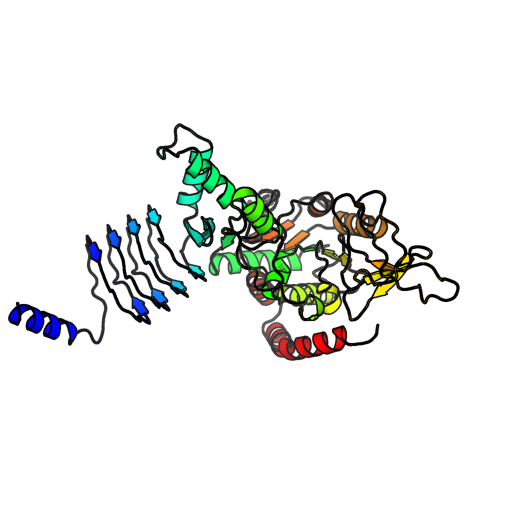 1
ATOM 1499 N N . ILE A 1 187 ? -8.724 -3.950 -5.893 1.00 98.75 187 ILE A N 1
ATOM 1500 C CA . ILE A 1 187 ? -8.269 -3.654 -4.528 1.00 98.75 187 ILE A CA 1
ATOM 1501 C C . ILE A 1 187 ? -6.862 -3.056 -4.529 1.00 98.75 187 ILE A C 1
ATOM 1503 O O . ILE A 1 187 ? -6.084 -3.255 -5.458 1.00 98.75 187 ILE A O 1
ATOM 1507 N N . GLY A 1 188 ? -6.532 -2.317 -3.475 1.00 98.69 188 GLY A N 1
ATOM 1508 C CA . GLY A 1 188 ? -5.195 -1.778 -3.244 1.00 98.69 188 GLY A CA 1
ATOM 1509 C C . GLY A 1 188 ? -4.472 -2.560 -2.155 1.00 98.69 188 GLY A C 1
ATOM 1510 O O . GLY A 1 188 ? -5.094 -2.983 -1.180 1.00 98.69 188 GLY A O 1
ATOM 1511 N N . PHE A 1 189 ? -3.156 -2.701 -2.280 1.00 98.81 189 PHE A N 1
ATOM 1512 C CA . PHE A 1 189 ? -2.289 -3.278 -1.259 1.00 98.81 189 PHE A CA 1
ATOM 1513 C C . PHE A 1 189 ? -1.076 -2.376 -1.019 1.00 98.81 189 PHE A C 1
ATOM 1515 O O . PHE A 1 189 ? -0.232 -2.219 -1.895 1.00 98.81 189 PHE A O 1
ATOM 1522 N N . THR A 1 190 ? -0.949 -1.785 0.169 1.00 98.62 190 THR A N 1
ATOM 1523 C CA . THR A 1 190 ? 0.110 -0.789 0.428 1.00 98.62 190 THR A CA 1
ATOM 1524 C C . THR A 1 190 ? 1.080 -1.210 1.522 1.00 98.62 190 THR A C 1
ATOM 1526 O O . THR A 1 190 ? 0.653 -1.691 2.579 1.00 98.62 190 THR A O 1
ATOM 1529 N N . GLY A 1 191 ? 2.367 -0.948 1.298 1.00 96.06 191 GLY A N 1
ATOM 1530 C CA . GLY A 1 191 ? 3.439 -1.072 2.286 1.00 96.06 191 GLY A CA 1
ATOM 1531 C C . GLY A 1 191 ? 4.126 0.259 2.599 1.00 96.06 191 GLY A C 1
ATOM 1532 O O . GLY A 1 191 ? 3.682 1.327 2.180 1.00 96.06 191 GLY A O 1
ATOM 1533 N N . ALA A 1 192 ? 5.212 0.203 3.373 1.00 89.19 192 ALA A N 1
ATOM 1534 C CA . ALA A 1 192 ? 5.853 1.400 3.923 1.00 89.19 192 ALA A CA 1
ATOM 1535 C C . ALA A 1 192 ? 6.427 2.344 2.852 1.00 89.19 192 ALA A C 1
ATOM 1537 O O . ALA A 1 192 ? 6.590 3.530 3.129 1.00 89.19 192 ALA A O 1
ATOM 1538 N N . GLY A 1 193 ? 6.689 1.835 1.643 1.00 90.44 193 GLY A N 1
ATOM 1539 C CA . GLY A 1 193 ? 7.231 2.608 0.529 1.00 90.44 193 GLY A CA 1
ATOM 1540 C C . GLY A 1 193 ? 6.341 3.775 0.100 1.00 90.44 193 GLY A C 1
ATOM 1541 O O . GLY A 1 193 ? 6.862 4.791 -0.328 1.00 90.44 193 GLY A O 1
ATOM 1542 N N . ILE A 1 194 ? 5.016 3.713 0.299 1.00 94.81 194 ILE A N 1
ATOM 1543 C CA . ILE A 1 194 ? 4.139 4.851 -0.051 1.00 94.81 194 ILE A CA 1
ATOM 1544 C C . ILE A 1 194 ? 4.253 6.032 0.922 1.00 94.81 194 ILE A C 1
ATOM 1546 O O . ILE A 1 194 ? 3.698 7.097 0.662 1.00 94.81 194 ILE A O 1
ATOM 1550 N N . SER A 1 195 ? 4.911 5.836 2.067 1.00 92.25 195 SER A N 1
ATOM 1551 C CA . SER A 1 195 ? 5.045 6.834 3.131 1.00 92.25 195 SER A CA 1
ATOM 1552 C C . SER A 1 195 ? 6.459 7.429 3.200 1.00 92.25 195 SER A C 1
ATOM 1554 O O . SER A 1 195 ? 6.681 8.350 3.989 1.00 92.25 195 SER A O 1
ATOM 1556 N N . THR A 1 196 ? 7.414 6.952 2.389 1.00 83.81 196 THR A N 1
ATOM 1557 C CA . THR A 1 196 ? 8.814 7.424 2.401 1.00 83.81 196 THR A CA 1
ATOM 1558 C C . THR A 1 196 ? 8.923 8.907 2.073 1.00 83.81 196 THR A C 1
ATOM 1560 O O . THR A 1 196 ? 9.568 9.643 2.818 1.00 83.81 196 THR A O 1
ATOM 1563 N N . ALA A 1 197 ? 8.179 9.375 1.068 1.00 80.12 197 ALA A N 1
ATOM 1564 C CA . ALA A 1 197 ? 8.088 10.789 0.695 1.00 80.12 197 ALA A CA 1
ATOM 1565 C C . ALA A 1 197 ? 7.491 11.689 1.799 1.00 80.12 197 ALA A C 1
ATOM 1567 O O . ALA A 1 197 ? 7.692 12.900 1.791 1.00 80.12 197 ALA A O 1
ATOM 1568 N N . ALA A 1 198 ? 6.784 11.123 2.788 1.00 78.06 198 ALA A N 1
ATOM 1569 C CA . ALA A 1 198 ? 6.330 11.876 3.962 1.00 78.06 198 ALA A CA 1
ATOM 1570 C C . ALA A 1 198 ? 7.430 12.048 5.030 1.00 78.06 198 ALA A C 1
ATOM 1572 O O . ALA A 1 198 ? 7.200 12.718 6.037 1.00 78.06 198 ALA A O 1
ATOM 1573 N N . GLY A 1 199 ? 8.602 11.428 4.850 1.00 68.44 199 GLY A N 1
ATOM 1574 C CA . GLY A 1 199 ? 9.712 11.448 5.802 1.00 68.44 199 GLY A CA 1
ATOM 1575 C C . GLY A 1 199 ? 9.701 10.297 6.814 1.00 68.44 199 GLY A C 1
ATOM 1576 O O . GLY A 1 199 ? 10.398 10.374 7.832 1.00 68.44 199 GLY A O 1
ATOM 1577 N N . ILE A 1 200 ? 8.918 9.230 6.578 1.00 68.31 200 ILE A N 1
ATOM 1578 C CA . ILE A 1 200 ? 9.067 7.982 7.339 1.00 68.31 200 ILE A CA 1
ATOM 1579 C C . ILE A 1 200 ? 10.101 7.095 6.638 1.00 68.31 200 ILE A C 1
ATOM 1581 O O . ILE A 1 200 ? 9.937 6.730 5.482 1.00 68.31 200 ILE A O 1
ATOM 1585 N N . GLY A 1 201 ? 11.175 6.720 7.336 1.00 60.12 201 GLY A N 1
ATOM 1586 C CA . GLY A 1 201 ? 12.056 5.667 6.828 1.00 60.12 201 GLY A CA 1
ATOM 1587 C C . GLY A 1 201 ? 11.263 4.371 6.652 1.00 60.12 201 GLY A C 1
ATOM 1588 O O . GLY A 1 201 ? 10.434 4.031 7.511 1.00 60.12 201 GLY A O 1
ATOM 1589 N N . ASP A 1 202 ? 11.503 3.655 5.557 1.00 62.94 202 ASP A N 1
ATOM 1590 C CA . ASP A 1 202 ? 10.871 2.365 5.330 1.00 62.94 202 ASP A CA 1
ATOM 1591 C C . ASP A 1 202 ? 11.493 1.271 6.222 1.00 62.94 202 ASP A C 1
ATOM 1593 O O . ASP A 1 202 ? 12.197 1.517 7.210 1.00 62.94 202 ASP A O 1
ATOM 1597 N N . PHE A 1 203 ? 11.178 0.017 5.918 1.00 57.38 203 PHE A N 1
ATOM 1598 C CA . PHE A 1 203 ? 11.703 -1.116 6.660 1.00 57.38 203 PHE A CA 1
ATOM 1599 C C . PHE A 1 203 ? 12.939 -1.758 6.020 1.00 57.38 203 PHE A C 1
ATOM 1601 O O . PHE A 1 203 ? 13.726 -2.335 6.765 1.00 57.38 203 PHE A O 1
ATOM 1608 N N . ARG A 1 204 ? 13.089 -1.732 4.690 1.00 58.59 204 ARG A N 1
ATOM 1609 C CA . ARG A 1 204 ? 14.035 -2.597 3.950 1.00 58.59 204 ARG A CA 1
ATOM 1610 C C . ARG A 1 204 ? 14.720 -1.943 2.744 1.00 58.59 204 ARG A C 1
ATOM 1612 O O . ARG A 1 204 ? 15.559 -2.603 2.135 1.00 58.59 204 ARG A O 1
ATOM 1619 N N . GLY A 1 205 ? 14.384 -0.704 2.401 1.00 57.16 205 GLY A N 1
ATOM 1620 C CA . GLY A 1 205 ? 15.124 0.084 1.425 1.00 57.16 205 GLY A CA 1
ATOM 1621 C C . GLY A 1 205 ? 16.550 0.350 1.895 1.00 57.16 205 GLY A C 1
ATOM 1622 O O . GLY A 1 205 ? 16.971 -0.113 2.967 1.00 57.16 205 GLY A O 1
ATOM 1623 N N . ILE A 1 206 ? 17.292 1.119 1.109 1.00 54.91 206 ILE A N 1
ATOM 1624 C CA . ILE A 1 206 ? 18.698 1.467 1.374 1.00 54.91 206 ILE A CA 1
ATOM 1625 C C . ILE A 1 206 ? 18.894 2.004 2.802 1.00 54.91 206 ILE A C 1
ATOM 1627 O O . ILE A 1 206 ? 19.851 1.624 3.476 1.00 54.91 206 ILE A O 1
ATOM 1631 N N . ASN A 1 207 ? 17.926 2.790 3.287 1.00 56.59 207 ASN A N 1
ATOM 1632 C CA . ASN A 1 207 ? 17.905 3.400 4.623 1.00 56.59 207 ASN A CA 1
ATOM 1633 C C . ASN A 1 207 ? 16.820 2.806 5.549 1.00 56.59 207 ASN A C 1
ATOM 1635 O O . ASN A 1 207 ? 16.357 3.441 6.503 1.00 56.59 207 ASN A O 1
ATOM 1639 N N . GLY A 1 208 ? 16.352 1.593 5.249 1.00 55.41 208 GLY A N 1
ATOM 1640 C CA . GLY A 1 208 ? 15.268 0.941 5.971 1.00 55.41 208 GLY A CA 1
ATOM 1641 C C . GLY A 1 208 ? 15.646 0.512 7.389 1.00 55.41 208 GLY A C 1
ATOM 1642 O O . GLY A 1 208 ? 16.768 0.094 7.666 1.00 55.41 208 GLY A O 1
ATOM 1643 N N . LYS A 1 209 ? 14.685 0.530 8.320 1.00 57.09 209 LYS A N 1
ATOM 1644 C CA . LYS A 1 209 ? 14.935 0.191 9.739 1.00 57.09 209 LYS A CA 1
ATOM 1645 C C . LYS A 1 209 ? 15.585 -1.178 9.966 1.00 57.09 209 LYS A C 1
ATOM 1647 O O . LYS A 1 209 ? 16.332 -1.327 10.932 1.00 57.09 209 LYS A O 1
ATOM 1652 N N . TRP A 1 210 ? 15.249 -2.193 9.168 1.00 55.38 210 TRP A N 1
ATOM 1653 C CA . TRP A 1 210 ? 15.864 -3.521 9.280 1.00 55.38 210 TRP A CA 1
ATOM 1654 C C . TRP A 1 210 ? 17.221 -3.566 8.593 1.00 55.38 210 TRP A C 1
ATOM 1656 O O . TRP A 1 210 ? 18.131 -4.147 9.171 1.00 55.38 210 TRP A O 1
ATOM 1666 N N . THR A 1 211 ? 17.362 -2.902 7.443 1.00 53.12 211 THR A N 1
ATOM 1667 C CA . THR A 1 211 ? 18.639 -2.721 6.742 1.00 53.12 211 THR A CA 1
ATOM 1668 C C . THR A 1 211 ? 19.691 -2.138 7.684 1.00 53.12 211 THR A C 1
ATOM 1670 O O . THR A 1 211 ? 20.739 -2.739 7.894 1.00 53.12 211 THR A O 1
ATOM 1673 N N . GLU A 1 212 ? 19.365 -1.046 8.378 1.00 60.78 212 GLU A N 1
ATOM 1674 C CA . GLU A 1 212 ? 20.276 -0.414 9.341 1.00 60.78 212 GLU A CA 1
ATOM 1675 C C . GLU A 1 212 ? 20.581 -1.310 10.551 1.00 60.78 212 GLU A C 1
ATOM 1677 O O . GLU A 1 212 ? 21.710 -1.356 11.032 1.00 60.78 212 GLU A O 1
ATOM 1682 N N . ARG A 1 213 ? 19.604 -2.079 11.053 1.00 56.69 213 ARG A N 1
ATOM 1683 C CA . ARG A 1 213 ? 19.856 -3.033 12.150 1.00 56.69 213 ARG A CA 1
ATOM 1684 C C . ARG A 1 213 ? 20.784 -4.169 11.729 1.00 56.69 213 ARG A C 1
ATOM 1686 O O . ARG A 1 213 ? 21.584 -4.616 12.549 1.00 56.69 213 ARG A O 1
ATOM 1693 N N . GLU A 1 214 ? 20.662 -4.648 10.495 1.00 56.44 214 GLU A N 1
ATOM 1694 C CA . GLU A 1 214 ? 21.582 -5.636 9.931 1.00 56.44 214 GLU A CA 1
ATOM 1695 C C . GLU A 1 214 ? 22.982 -5.040 9.760 1.00 56.44 214 GLU A C 1
ATOM 1697 O O . GLU A 1 214 ? 23.943 -5.689 10.167 1.00 56.44 214 GLU A O 1
ATOM 1702 N N . LYS A 1 215 ? 23.107 -3.782 9.308 1.00 59.81 215 LYS A N 1
ATOM 1703 C CA . LYS A 1 215 ? 24.397 -3.072 9.251 1.00 59.81 215 LYS A CA 1
ATOM 1704 C C . LYS A 1 215 ? 25.067 -2.980 10.618 1.00 59.81 215 LYS A C 1
ATOM 1706 O O . LYS A 1 215 ? 26.212 -3.394 10.757 1.00 59.81 215 LYS A O 1
ATOM 1711 N N . VAL A 1 216 ? 24.341 -2.542 11.652 1.00 56.31 216 VAL A N 1
ATOM 1712 C CA . VAL A 1 216 ? 24.874 -2.486 13.028 1.00 56.31 216 VAL A CA 1
ATOM 1713 C C . VAL A 1 216 ? 25.336 -3.864 13.504 1.00 56.31 216 VAL A C 1
ATOM 1715 O O . VAL A 1 216 ? 26.356 -3.975 14.181 1.00 56.31 216 VAL A O 1
ATOM 1718 N N . LYS A 1 217 ? 24.589 -4.922 13.167 1.00 56.62 217 LYS A N 1
ATOM 1719 C CA . LYS A 1 217 ? 24.933 -6.294 13.551 1.00 56.62 217 LYS A CA 1
ATOM 1720 C C . LYS A 1 217 ? 26.180 -6.806 12.822 1.00 56.62 217 LYS A C 1
ATOM 1722 O O . LYS A 1 217 ? 26.987 -7.481 13.454 1.00 56.62 217 LYS A O 1
ATOM 1727 N N . ASN A 1 218 ? 26.311 -6.521 11.529 1.00 51.91 218 ASN A N 1
ATOM 1728 C CA . ASN A 1 218 ? 27.355 -7.084 10.671 1.00 51.91 218 ASN A CA 1
ATOM 1729 C C . ASN A 1 218 ? 28.651 -6.254 10.683 1.00 51.91 218 ASN A C 1
ATOM 1731 O O . ASN A 1 218 ? 29.731 -6.831 10.613 1.00 51.91 218 ASN A O 1
ATOM 1735 N N . TYR A 1 219 ? 28.548 -4.929 10.815 1.00 54.12 219 TYR A N 1
ATOM 1736 C CA . TYR A 1 219 ? 29.656 -3.978 10.640 1.00 54.12 219 TYR A CA 1
ATOM 1737 C C . TYR A 1 219 ? 29.851 -3.028 11.842 1.00 54.12 219 TYR A C 1
ATOM 1739 O O . TYR A 1 219 ? 30.708 -2.150 11.825 1.00 54.12 219 TYR A O 1
ATOM 1747 N N . GLY A 1 220 ? 29.084 -3.194 12.926 1.00 53.62 220 GLY A N 1
ATOM 1748 C CA . GLY A 1 220 ? 29.162 -2.329 14.108 1.00 53.62 220 GLY A CA 1
ATOM 1749 C C . GLY A 1 220 ? 28.505 -0.955 13.909 1.00 53.62 220 GLY A C 1
ATOM 1750 O O . GLY A 1 220 ? 27.907 -0.659 12.881 1.00 53.62 220 GLY A O 1
ATOM 1751 N N . THR A 1 221 ? 28.577 -0.084 14.922 1.00 54.75 221 THR A N 1
ATOM 1752 C CA . THR A 1 221 ? 27.875 1.220 14.918 1.00 54.75 221 THR A CA 1
ATOM 1753 C C . THR A 1 221 ? 28.483 2.267 13.982 1.00 54.75 221 THR A C 1
ATOM 1755 O O . THR A 1 221 ? 27.912 3.346 13.863 1.00 54.75 221 THR A O 1
ATOM 1758 N N . LYS A 1 222 ? 29.643 1.985 13.371 1.00 50.59 222 LYS A N 1
ATOM 1759 C CA . LYS A 1 222 ? 30.315 2.886 12.424 1.00 50.59 222 LYS A CA 1
ATOM 1760 C C . LYS A 1 222 ? 29.715 2.819 11.017 1.00 50.59 222 LYS A C 1
ATOM 1762 O O . LYS A 1 222 ? 29.625 3.858 10.387 1.00 50.59 222 LYS A O 1
ATOM 1767 N N . GLY A 1 223 ? 29.233 1.649 10.585 1.00 42.81 223 GLY A N 1
ATOM 1768 C CA . GLY A 1 223 ? 28.628 1.449 9.260 1.00 42.81 223 GLY A CA 1
ATOM 1769 C C . GLY A 1 223 ? 27.116 1.692 9.182 1.00 42.81 223 GLY A C 1
ATOM 1770 O O . GLY A 1 223 ? 26.499 1.361 8.176 1.00 42.81 223 GLY A O 1
ATOM 1771 N N . ALA A 1 224 ? 26.490 2.200 10.247 1.00 47.84 224 ALA A N 1
ATOM 1772 C CA . ALA A 1 224 ? 25.082 2.587 10.237 1.00 47.84 224 ALA A CA 1
ATOM 1773 C C . ALA A 1 224 ? 24.978 4.101 10.075 1.00 47.84 224 ALA A C 1
ATOM 1775 O O . ALA A 1 224 ? 25.624 4.850 10.813 1.00 47.84 224 ALA A O 1
ATOM 1776 N N . SER A 1 225 ? 24.135 4.551 9.147 1.00 50.59 225 SER A N 1
ATOM 1777 C CA . SER A 1 225 ? 23.853 5.974 8.974 1.00 50.59 225 SER A CA 1
ATOM 1778 C C . SER A 1 225 ? 23.381 6.547 10.315 1.00 50.59 225 SER A C 1
ATOM 1780 O O . SER A 1 225 ? 22.528 5.961 10.998 1.00 50.59 225 SER A O 1
ATOM 1782 N N . LYS A 1 226 ? 23.954 7.685 10.741 1.00 44.81 226 LYS A N 1
ATOM 1783 C CA . LYS A 1 226 ? 23.439 8.444 11.890 1.00 44.81 226 LYS A CA 1
ATOM 1784 C C . LYS A 1 226 ? 22.029 8.886 11.518 1.00 44.81 226 LYS A C 1
ATOM 1786 O O . LYS A 1 226 ? 21.866 9.924 10.887 1.00 44.81 226 LYS A O 1
ATOM 1791 N N . PHE A 1 227 ? 21.031 8.077 11.882 1.00 44.75 227 PHE A N 1
ATOM 1792 C CA . PHE A 1 227 ? 19.613 8.318 11.626 1.00 44.75 227 PHE A CA 1
ATOM 1793 C C . PHE A 1 227 ? 19.305 9.821 11.697 1.00 44.75 227 PHE A C 1
ATOM 1795 O O . PHE A 1 227 ? 19.291 10.388 12.794 1.00 44.75 227 PHE A O 1
ATOM 1802 N N . LYS A 1 228 ? 18.972 10.460 10.561 1.00 45.53 228 LYS A N 1
ATOM 1803 C CA . LYS A 1 228 ? 18.077 11.622 10.618 1.00 45.53 228 LYS A CA 1
ATOM 1804 C C . LYS A 1 228 ? 16.863 11.102 11.371 1.00 45.53 228 LYS A C 1
ATOM 1806 O O . LYS A 1 228 ? 16.247 10.123 10.945 1.00 45.53 228 LYS A O 1
ATOM 1811 N N . SER A 1 229 ? 16.612 11.639 12.563 1.00 48.00 229 SER A N 1
ATOM 1812 C CA . SER A 1 229 ? 15.555 11.140 13.438 1.00 48.00 229 SER A CA 1
ATOM 1813 C C . SER A 1 229 ? 14.274 11.045 12.617 1.00 48.00 229 SER A C 1
ATOM 1815 O O . SER A 1 229 ? 13.788 12.081 12.160 1.00 48.00 229 SER A O 1
ATOM 1817 N N . ALA A 1 230 ? 13.779 9.821 12.379 1.00 58.28 230 ALA A N 1
ATOM 1818 C CA . ALA A 1 230 ? 12.580 9.614 11.575 1.00 58.28 230 ALA A CA 1
ATOM 1819 C C . ALA A 1 230 ? 11.502 10.583 12.066 1.00 58.28 230 ALA A C 1
ATOM 1821 O O . ALA A 1 230 ? 11.288 10.685 13.283 1.00 58.28 230 ALA A O 1
ATOM 1822 N N . ALA A 1 231 ? 10.884 11.318 11.136 1.00 62.72 231 ALA A N 1
ATOM 1823 C CA . ALA A 1 231 ? 9.940 12.365 11.492 1.00 62.72 231 ALA A CA 1
ATOM 1824 C C . ALA A 1 231 ? 8.886 11.801 12.450 1.00 62.72 231 ALA A C 1
ATOM 1826 O O . ALA A 1 231 ? 8.472 10.636 12.356 1.00 62.72 231 ALA A O 1
ATOM 1827 N N . ARG A 1 232 ? 8.487 12.607 13.438 1.00 77.69 232 ARG A N 1
ATOM 1828 C CA . ARG A 1 232 ? 7.516 12.141 14.426 1.00 77.69 232 ARG A CA 1
ATOM 1829 C C . ARG A 1 232 ? 6.237 11.760 13.685 1.00 77.69 232 ARG A C 1
ATOM 1831 O O . ARG A 1 232 ? 5.714 12.535 12.898 1.00 77.69 232 ARG A O 1
ATOM 1838 N N . VAL A 1 233 ? 5.728 10.556 13.926 1.00 80.81 233 VAL A N 1
ATOM 1839 C CA . VAL A 1 233 ? 4.599 10.007 13.153 1.00 80.81 233 VAL A CA 1
ATOM 1840 C C . VAL A 1 233 ? 3.350 10.913 13.171 1.00 80.81 233 VAL A C 1
ATOM 1842 O O . VAL A 1 233 ? 2.577 10.932 12.222 1.00 80.81 233 VAL A O 1
ATOM 1845 N N . ASP A 1 234 ? 3.166 11.713 14.225 1.00 82.94 234 ASP A N 1
ATOM 1846 C CA . ASP A 1 234 ? 2.109 12.725 14.373 1.00 82.94 234 ASP A CA 1
ATOM 1847 C C . ASP A 1 234 ? 2.275 13.961 13.473 1.00 82.94 234 ASP A C 1
ATOM 1849 O O . ASP A 1 234 ? 1.287 14.629 13.150 1.00 82.94 234 ASP A O 1
ATOM 1853 N N . THR A 1 235 ? 3.491 14.255 13.012 1.00 86.00 235 THR A N 1
ATOM 1854 C CA . THR A 1 235 ? 3.761 15.367 12.091 1.00 86.00 235 THR A CA 1
ATOM 1855 C C . THR A 1 235 ? 3.619 14.967 10.626 1.00 86.00 235 THR A C 1
ATOM 1857 O O . THR A 1 235 ? 3.470 15.848 9.785 1.00 86.00 235 THR A O 1
ATOM 1860 N N . LEU A 1 236 ? 3.600 13.666 10.318 1.00 89.25 236 LEU A N 1
ATOM 1861 C CA . LEU A 1 236 ? 3.471 13.159 8.950 1.00 89.25 236 LEU A CA 1
ATOM 1862 C C . LEU A 1 236 ? 2.138 13.567 8.308 1.00 89.25 236 LEU A C 1
ATOM 1864 O O . LEU A 1 236 ? 1.106 13.717 8.981 1.00 89.25 236 LEU A O 1
ATOM 1868 N N . ARG A 1 237 ? 2.155 13.727 6.985 1.00 90.81 237 ARG A N 1
ATOM 1869 C CA . ARG A 1 237 ? 0.980 14.027 6.162 1.00 90.81 237 ARG A CA 1
ATOM 1870 C C . ARG A 1 237 ? 0.846 13.004 5.032 1.00 90.81 237 ARG A C 1
ATOM 1872 O O . ARG A 1 237 ? 1.856 12.425 4.642 1.00 90.81 237 ARG A O 1
ATOM 1879 N N . PRO A 1 238 ? -0.385 12.747 4.551 1.00 95.69 238 PRO A N 1
ATOM 1880 C CA . PRO A 1 238 ? -0.611 11.882 3.398 1.00 95.69 238 PRO A CA 1
ATOM 1881 C C . PRO A 1 238 ? 0.256 12.308 2.205 1.00 95.69 238 PRO A C 1
ATOM 1883 O O . PRO A 1 238 ? 0.314 13.495 1.881 1.00 95.69 238 PRO A O 1
ATOM 1886 N N . THR A 1 239 ? 0.926 11.344 1.573 1.00 95.75 239 THR A N 1
ATOM 1887 C CA . THR A 1 239 ? 1.675 11.562 0.321 1.00 95.75 239 THR A CA 1
ATOM 1888 C C . THR A 1 239 ? 0.726 11.701 -0.865 1.00 95.75 239 THR A C 1
ATOM 1890 O O . THR A 1 239 ? -0.489 11.538 -0.711 1.00 95.75 239 THR A O 1
ATOM 1893 N N . TYR A 1 240 ? 1.262 11.983 -2.057 1.00 96.00 240 TYR A N 1
ATOM 1894 C CA . TYR A 1 240 ? 0.441 12.014 -3.266 1.00 96.00 240 TYR A CA 1
ATOM 1895 C C . TYR A 1 240 ? -0.285 10.681 -3.477 1.00 96.00 240 TYR A C 1
ATOM 1897 O O . TYR A 1 240 ? -1.494 10.660 -3.687 1.00 96.00 240 TYR A O 1
ATOM 1905 N N . THR A 1 241 ? 0.426 9.567 -3.295 1.00 98.44 241 THR A N 1
ATOM 1906 C CA . THR A 1 241 ? -0.131 8.214 -3.400 1.00 98.44 241 THR A CA 1
ATOM 1907 C C . THR A 1 241 ? -1.333 8.002 -2.476 1.00 98.44 241 THR A C 1
ATOM 1909 O O . THR A 1 241 ? -2.333 7.422 -2.890 1.00 98.44 241 THR A O 1
ATOM 1912 N N . HIS A 1 242 ? -1.286 8.494 -1.233 1.00 98.62 242 HIS A N 1
ATOM 1913 C CA . HIS A 1 242 ? -2.422 8.375 -0.310 1.00 98.62 242 HIS A CA 1
ATOM 1914 C C . HIS A 1 242 ? -3.655 9.139 -0.815 1.00 98.62 242 HIS A C 1
ATOM 1916 O O . HIS A 1 242 ? -4.773 8.630 -0.735 1.00 98.62 242 HIS A O 1
ATOM 1922 N N . GLU A 1 243 ? -3.461 10.355 -1.335 1.00 98.12 243 GLU A N 1
ATOM 1923 C CA . GLU A 1 243 ? -4.554 11.153 -1.899 1.00 98.12 243 GLU A CA 1
ATOM 1924 C C . GLU A 1 243 ? -5.113 10.531 -3.181 1.00 98.12 243 GLU A C 1
ATOM 1926 O O . GLU A 1 243 ? -6.330 10.499 -3.359 1.00 98.12 243 GLU A O 1
ATOM 1931 N N . ALA A 1 244 ? -4.244 10.006 -4.046 1.00 98.56 244 ALA A N 1
ATOM 1932 C CA . ALA A 1 244 ? -4.631 9.315 -5.269 1.00 98.56 244 ALA A CA 1
ATOM 1933 C C . ALA A 1 244 ? -5.480 8.074 -4.959 1.00 98.56 244 ALA A C 1
ATOM 1935 O O . ALA A 1 244 ? -6.545 7.897 -5.543 1.00 98.56 244 ALA A O 1
ATOM 1936 N N . LEU A 1 245 ? -5.083 7.259 -3.974 1.00 98.81 245 LEU A N 1
ATOM 1937 C CA . LEU A 1 245 ? -5.869 6.099 -3.536 1.00 98.81 245 LEU A CA 1
ATOM 1938 C C . LEU A 1 245 ? -7.257 6.504 -3.026 1.00 98.81 245 LEU A C 1
ATOM 1940 O O . LEU A 1 245 ? -8.245 5.872 -3.400 1.00 98.81 245 LEU A O 1
ATOM 1944 N N . LEU A 1 246 ? -7.355 7.575 -2.228 1.00 98.62 246 LEU A N 1
ATOM 1945 C CA . LEU A 1 246 ? -8.649 8.121 -1.811 1.00 98.62 246 LEU A CA 1
ATOM 1946 C C . LEU A 1 246 ? -9.485 8.545 -3.024 1.00 98.62 246 LEU A C 1
ATOM 1948 O O . LEU A 1 246 ? -10.648 8.156 -3.130 1.00 98.62 246 LEU A O 1
ATOM 1952 N N . LYS A 1 247 ? -8.893 9.293 -3.960 1.00 98.50 247 LYS A N 1
ATOM 1953 C CA . LYS A 1 247 ? -9.585 9.770 -5.160 1.00 98.50 247 LYS A CA 1
ATOM 1954 C C . LYS A 1 247 ? -10.095 8.612 -6.022 1.00 98.50 247 LYS A C 1
ATOM 1956 O O . LYS A 1 247 ? -11.243 8.638 -6.459 1.00 98.50 247 LYS A O 1
ATOM 1961 N N . LEU A 1 248 ? -9.297 7.560 -6.201 1.00 98.75 248 LEU A N 1
ATOM 1962 C CA . LEU A 1 248 ? -9.711 6.343 -6.903 1.00 98.75 248 LEU A CA 1
ATOM 1963 C C . LEU A 1 248 ? -10.864 5.619 -6.186 1.00 98.75 248 LEU A C 1
ATOM 1965 O O . LEU A 1 248 ? -11.742 5.076 -6.859 1.00 98.75 248 LEU A O 1
ATOM 1969 N N . GLN A 1 249 ? -10.918 5.631 -4.845 1.00 98.44 249 GLN A N 1
ATOM 1970 C CA . GLN A 1 249 ? -12.072 5.097 -4.102 1.00 98.44 249 GLN A CA 1
ATOM 1971 C C . GLN A 1 249 ? -13.330 5.951 -4.269 1.00 98.44 249 GLN A C 1
ATOM 1973 O O . GLN A 1 249 ? -14.424 5.398 -4.390 1.00 98.44 249 GLN A O 1
ATOM 1978 N N . GLU A 1 250 ? -13.195 7.278 -4.288 1.00 97.94 250 GLU A N 1
ATOM 1979 C CA . GLU A 1 250 ? -14.307 8.208 -4.534 1.00 97.94 250 GLU A CA 1
ATOM 1980 C C . GLU A 1 250 ? -14.890 8.033 -5.941 1.00 97.94 250 GLU A C 1
ATOM 1982 O O . GLU A 1 250 ? -16.105 8.075 -6.116 1.00 97.94 250 GLU A O 1
ATOM 1987 N N . MET A 1 251 ? -14.034 7.766 -6.930 1.00 98.00 251 MET A N 1
ATOM 1988 C CA . MET A 1 251 ? -14.432 7.438 -8.304 1.00 98.00 251 MET A CA 1
ATOM 1989 C C . MET A 1 251 ? -14.988 6.014 -8.445 1.00 98.00 251 MET A C 1
ATOM 1991 O O . MET A 1 251 ? -15.484 5.641 -9.504 1.00 98.00 251 MET A O 1
ATOM 1995 N N . GLY A 1 252 ? -14.895 5.196 -7.394 1.00 98.19 252 GLY A N 1
ATOM 1996 C CA . GLY A 1 252 ? -15.324 3.803 -7.406 1.00 98.19 252 GLY A CA 1
ATOM 1997 C C . GLY A 1 252 ? -14.414 2.868 -8.206 1.00 98.19 252 GLY A C 1
ATOM 1998 O O . GLY A 1 252 ? -14.793 1.712 -8.384 1.00 98.19 252 GLY A O 1
ATOM 1999 N N . LEU A 1 253 ? -13.244 3.327 -8.658 1.00 98.50 253 LEU A N 1
ATOM 2000 C CA . LEU A 1 253 ? -12.251 2.506 -9.358 1.00 98.50 253 LEU A CA 1
ATOM 2001 C C . LEU A 1 253 ? -11.514 1.585 -8.380 1.00 98.50 253 LEU A C 1
ATOM 2003 O O . LEU A 1 253 ? -11.288 0.419 -8.679 1.00 98.50 253 LEU A O 1
ATOM 2007 N N . LEU A 1 254 ? -11.228 2.071 -7.169 1.00 98.69 254 LEU A N 1
ATOM 2008 C CA . LEU A 1 254 ? -10.679 1.270 -6.075 1.00 98.69 254 LEU A CA 1
ATOM 2009 C C . LEU A 1 254 ? -11.797 0.880 -5.096 1.00 98.69 254 LEU A C 1
ATOM 2011 O O . LEU A 1 254 ? -12.429 1.740 -4.482 1.00 98.69 254 LEU A O 1
ATOM 2015 N N . LYS A 1 255 ? -12.069 -0.415 -4.928 1.00 98.56 255 LYS A N 1
ATOM 2016 C CA . LYS A 1 255 ? -13.173 -0.897 -4.078 1.00 98.56 255 LYS A CA 1
ATOM 2017 C C . LYS A 1 255 ? -12.776 -0.980 -2.612 1.00 98.56 255 LYS A C 1
ATOM 2019 O O . LYS A 1 255 ? -13.517 -0.514 -1.746 1.00 98.56 255 LYS A O 1
ATOM 2024 N N . PHE A 1 256 ? -11.584 -1.506 -2.351 1.00 98.81 256 PHE A N 1
ATOM 2025 C CA . PHE A 1 256 ? -11.098 -1.757 -1.002 1.00 98.81 256 PHE A CA 1
ATOM 2026 C C . PHE A 1 256 ? -9.585 -1.558 -0.907 1.00 98.81 256 PHE A C 1
ATOM 2028 O O . PHE A 1 256 ? -8.863 -1.775 -1.880 1.00 98.81 256 PHE A O 1
ATOM 2035 N N . LEU A 1 257 ? -9.101 -1.156 0.269 1.00 98.81 257 LEU A N 1
ATOM 2036 C CA . LEU A 1 257 ? -7.678 -0.975 0.533 1.00 98.81 257 LEU A CA 1
ATOM 2037 C C . LEU A 1 257 ? -7.205 -1.887 1.668 1.00 98.81 257 LEU A C 1
ATOM 2039 O O . LEU A 1 257 ? -7.741 -1.883 2.774 1.00 98.81 257 LEU A O 1
ATOM 2043 N N . ILE A 1 258 ? -6.144 -2.639 1.411 1.00 98.75 258 ILE A N 1
ATOM 2044 C CA . ILE A 1 258 ? -5.446 -3.465 2.390 1.00 98.75 258 ILE A CA 1
ATOM 2045 C C . ILE A 1 258 ? -4.090 -2.810 2.652 1.00 98.75 258 ILE A C 1
ATOM 2047 O O . ILE A 1 258 ? -3.328 -2.533 1.730 1.00 98.75 258 ILE A O 1
ATOM 2051 N N . SER A 1 259 ? -3.763 -2.537 3.913 1.00 98.38 259 SER A N 1
ATOM 2052 C CA . SER A 1 259 ? -2.519 -1.854 4.266 1.00 98.38 259 SER A CA 1
ATOM 2053 C C . SER A 1 259 ? -1.727 -2.600 5.330 1.00 98.38 259 SER A C 1
ATOM 2055 O O . SER A 1 259 ? -2.264 -3.071 6.335 1.00 98.38 259 SER A O 1
ATOM 2057 N N . GLN A 1 260 ? -0.415 -2.668 5.111 1.00 96.56 260 GLN A N 1
ATOM 2058 C CA . GLN A 1 260 ? 0.575 -3.121 6.086 1.00 96.56 260 GLN A CA 1
ATOM 2059 C C . GLN A 1 260 ? 1.098 -1.973 6.962 1.00 96.56 260 GLN A C 1
ATOM 2061 O O . GLN A 1 260 ? 1.861 -2.224 7.900 1.00 96.56 260 GLN A O 1
ATOM 2066 N N . ASN A 1 261 ? 0.729 -0.728 6.652 1.00 94.81 261 ASN A N 1
ATOM 2067 C CA . ASN A 1 261 ? 1.263 0.453 7.314 1.00 94.81 261 ASN A CA 1
ATOM 2068 C C . ASN A 1 261 ? 0.559 0.705 8.638 1.00 94.81 261 ASN A C 1
ATOM 2070 O O . ASN A 1 261 ? -0.644 0.510 8.777 1.00 94.81 261 ASN A O 1
ATOM 2074 N N . THR A 1 262 ? 1.331 1.196 9.605 1.00 93.88 262 THR A N 1
ATOM 2075 C CA . THR A 1 262 ? 0.837 1.554 10.939 1.00 93.88 262 THR A CA 1
ATOM 2076 C C . THR A 1 262 ? 0.863 3.062 11.192 1.00 93.88 262 THR A C 1
ATOM 2078 O O . THR A 1 262 ? 0.539 3.508 12.294 1.00 93.88 262 THR A O 1
ATOM 2081 N N . ASP A 1 263 ? 1.247 3.857 10.191 1.00 93.75 263 ASP A N 1
ATOM 2082 C CA . ASP A 1 263 ? 1.397 5.318 10.261 1.00 93.75 263 ASP A CA 1
ATOM 2083 C C . ASP A 1 263 ? 0.061 6.078 10.356 1.00 93.75 263 ASP A C 1
ATOM 2085 O O . ASP A 1 263 ? 0.035 7.240 10.756 1.00 93.75 263 ASP A O 1
ATOM 2089 N N . GLY A 1 264 ? -1.061 5.429 10.033 1.00 94.62 264 GLY A N 1
ATOM 2090 C CA . GLY A 1 264 ? -2.394 6.025 10.072 1.00 94.62 264 GLY A CA 1
ATOM 2091 C C . GLY A 1 264 ? -2.616 7.148 9.054 1.00 94.62 264 GLY A C 1
ATOM 2092 O O . GLY A 1 264 ? -3.501 7.983 9.270 1.00 94.62 264 GLY A O 1
ATOM 2093 N N . LEU A 1 265 ? -1.826 7.207 7.977 1.00 96.38 265 LEU A N 1
ATOM 2094 C CA . LEU A 1 265 ? -1.959 8.211 6.920 1.00 96.38 265 LEU A CA 1
ATOM 2095 C C . LEU A 1 265 ? -3.158 7.945 6.003 1.00 96.38 265 LEU A C 1
ATOM 2097 O O . LEU A 1 265 ? -3.826 8.900 5.615 1.00 96.38 265 LEU A O 1
ATOM 2101 N N . HIS A 1 266 ? -3.520 6.681 5.759 1.00 97.88 266 HIS A N 1
ATOM 2102 C CA . HIS A 1 266 ? -4.739 6.326 5.011 1.00 97.88 266 HIS A CA 1
ATOM 2103 C C . HIS A 1 266 ? -5.996 6.922 5.648 1.00 97.88 266 HIS A C 1
ATOM 2105 O O . HIS A 1 266 ? -6.717 7.684 5.007 1.00 97.88 266 HIS A O 1
ATOM 2111 N N . ARG A 1 267 ? -6.211 6.700 6.950 1.00 96.00 267 ARG A N 1
ATOM 2112 C CA . ARG A 1 267 ? -7.334 7.324 7.676 1.00 96.00 267 ARG A CA 1
ATOM 2113 C C . ARG A 1 267 ? -7.266 8.849 7.696 1.00 96.00 267 ARG A C 1
ATOM 2115 O O . ARG A 1 267 ? -8.300 9.514 7.670 1.00 96.00 267 ARG A O 1
ATOM 2122 N N . LEU A 1 268 ? -6.058 9.415 7.782 1.00 95.62 268 LEU A N 1
ATOM 2123 C CA . LEU A 1 268 ? -5.879 10.867 7.795 1.00 95.62 268 LEU A CA 1
ATOM 2124 C C . LEU A 1 268 ? -6.243 11.497 6.445 1.00 95.62 268 LEU A C 1
ATOM 2126 O O . LEU A 1 268 ? -6.874 12.556 6.443 1.00 95.62 268 LEU A O 1
ATOM 2130 N N . SER A 1 269 ? -5.898 10.831 5.336 1.00 96.25 269 SER A N 1
ATOM 2131 C CA . SER A 1 269 ? -6.271 11.257 3.981 1.00 96.25 269 SER A CA 1
ATOM 2132 C C . SER A 1 269 ? -7.791 11.355 3.831 1.00 96.25 269 SER A C 1
ATOM 2134 O O . SER A 1 269 ? -8.301 12.318 3.268 1.00 96.25 269 SER A O 1
ATOM 2136 N N . GLY A 1 270 ? -8.532 10.450 4.476 1.00 96.25 270 GLY A N 1
ATOM 2137 C CA . GLY A 1 270 ? -9.993 10.407 4.435 1.00 96.25 270 GLY A CA 1
ATOM 2138 C C . GLY A 1 270 ? -10.554 9.060 4.004 1.00 96.25 270 GLY A C 1
ATOM 2139 O O . GLY A 1 270 ? -11.773 8.937 3.923 1.00 96.25 270 GLY A O 1
ATOM 2140 N N . ILE A 1 271 ? -9.698 8.059 3.772 1.00 97.81 271 ILE A N 1
ATOM 2141 C CA . ILE A 1 271 ? -10.139 6.704 3.443 1.00 97.81 271 ILE A CA 1
ATOM 2142 C C . ILE A 1 271 ? -11.076 6.185 4.547 1.00 97.81 271 ILE A C 1
ATOM 2144 O O . ILE A 1 271 ? -10.677 6.150 5.720 1.00 97.81 271 ILE A O 1
ATOM 2148 N N . PRO A 1 272 ? -12.314 5.786 4.199 1.00 96.12 272 PRO A N 1
ATOM 2149 C CA . PRO A 1 272 ? -13.276 5.284 5.167 1.00 96.12 272 PRO A CA 1
ATOM 2150 C C . PRO A 1 272 ? -12.773 4.018 5.865 1.00 96.12 272 PRO A C 1
ATOM 2152 O O . PRO A 1 272 ? -12.238 3.108 5.231 1.00 96.12 272 PRO A O 1
ATOM 2155 N N . ALA A 1 273 ? -12.979 3.926 7.181 1.00 94.12 273 ALA A N 1
ATOM 2156 C CA . ALA A 1 273 ? -12.558 2.760 7.964 1.00 94.12 273 ALA A CA 1
ATOM 2157 C C . ALA A 1 273 ? -13.281 1.466 7.543 1.00 94.12 273 ALA A C 1
ATOM 2159 O O . ALA A 1 273 ? -12.783 0.366 7.771 1.00 94.12 273 ALA A O 1
ATOM 2160 N N . ASP A 1 274 ? -14.458 1.586 6.931 1.00 95.88 274 ASP A N 1
ATOM 2161 C CA . ASP A 1 274 ? -15.196 0.483 6.336 1.00 95.88 274 ASP A CA 1
ATOM 2162 C C . ASP A 1 274 ? -14.734 0.124 4.916 1.00 95.88 274 ASP A C 1
ATOM 2164 O O . ASP A 1 274 ? -15.265 -0.814 4.343 1.00 95.88 274 ASP A O 1
ATOM 2168 N N . LYS A 1 275 ? -13.732 0.793 4.349 1.00 98.19 275 LYS A N 1
ATOM 2169 C CA . LYS A 1 275 ? -13.102 0.398 3.078 1.00 98.19 275 LYS A CA 1
ATOM 2170 C C . LYS A 1 275 ? -11.593 0.178 3.208 1.00 98.19 275 LYS A C 1
ATOM 2172 O O . LYS A 1 275 ? -10.861 0.278 2.223 1.00 98.19 275 LYS A O 1
ATOM 2177 N N . LEU A 1 276 ? -11.138 -0.087 4.434 1.00 98.56 276 LEU A N 1
ATOM 2178 C CA . LEU A 1 276 ? -9.732 -0.223 4.795 1.00 98.56 276 LEU A CA 1
ATOM 2179 C C . LEU A 1 276 ? -9.516 -1.368 5.794 1.00 98.56 276 LEU A C 1
ATOM 2181 O O . LEU A 1 276 ? -10.154 -1.414 6.847 1.00 98.56 276 LEU A O 1
ATOM 2185 N N . SER A 1 277 ? -8.544 -2.234 5.509 1.00 98.50 277 SER A N 1
ATOM 2186 C CA . SER A 1 277 ? -8.003 -3.218 6.455 1.00 98.50 277 SER A CA 1
ATOM 2187 C C . SER A 1 277 ? -6.551 -2.894 6.810 1.00 98.50 277 SER A C 1
ATOM 2189 O O . SER A 1 277 ? -5.645 -3.069 5.999 1.00 98.50 277 SER A O 1
ATOM 2191 N N . GLU A 1 278 ? -6.319 -2.455 8.048 1.00 97.88 278 GLU A N 1
ATOM 2192 C CA . GLU A 1 278 ? -4.990 -2.139 8.596 1.00 97.88 278 GLU A CA 1
ATOM 2193 C C . GLU A 1 278 ? -4.405 -3.381 9.281 1.00 97.88 278 GLU A C 1
ATOM 2195 O O . GLU A 1 278 ? -4.561 -3.575 10.488 1.00 97.88 278 GLU A O 1
ATOM 2200 N N . LEU A 1 279 ? -3.763 -4.257 8.504 1.00 96.69 279 LEU A N 1
ATOM 2201 C CA . LEU A 1 279 ? -3.362 -5.597 8.948 1.00 96.69 279 LEU A CA 1
ATOM 2202 C C . LEU A 1 279 ? -2.440 -5.565 10.172 1.00 96.69 279 LEU A C 1
ATOM 2204 O O . LEU A 1 279 ? -2.570 -6.395 11.069 1.00 96.69 279 LEU A O 1
ATOM 2208 N N . HIS A 1 280 ? -1.521 -4.601 10.222 1.00 94.38 280 HIS A N 1
ATOM 2209 C CA . HIS A 1 280 ? -0.540 -4.474 11.304 1.00 94.38 280 HIS A CA 1
ATOM 2210 C C . HIS A 1 280 ? -0.955 -3.470 12.393 1.00 94.38 280 HIS A C 1
ATOM 2212 O O . HIS A 1 280 ? -0.149 -3.129 13.266 1.00 94.38 280 HIS A O 1
ATOM 2218 N N . GLY A 1 281 ? -2.213 -3.023 12.364 1.00 94.19 281 GLY A N 1
ATOM 2219 C CA . GLY A 1 281 ? -2.761 -2.035 13.284 1.00 94.19 281 GLY A CA 1
ATOM 2220 C C . GLY A 1 281 ? -2.477 -0.595 12.875 1.00 94.19 281 GLY A C 1
ATOM 2221 O O . GLY A 1 281 ? -1.954 -0.316 11.801 1.00 94.19 281 GLY A O 1
ATOM 2222 N N . ASN A 1 282 ? -2.817 0.339 13.760 1.00 94.88 282 ASN A N 1
ATOM 2223 C CA . ASN A 1 282 ? -2.650 1.769 13.529 1.00 94.88 282 ASN A CA 1
ATOM 2224 C C . ASN A 1 282 ? -2.136 2.453 14.800 1.00 94.88 282 ASN A C 1
ATOM 2226 O O . ASN A 1 282 ? -2.701 2.310 15.886 1.00 94.88 282 ASN A O 1
ATOM 2230 N N . THR A 1 283 ? -1.069 3.240 14.657 1.00 93.31 283 THR A N 1
ATOM 2231 C CA . THR A 1 283 ? -0.400 3.941 15.762 1.00 93.31 283 THR A CA 1
ATOM 2232 C C . THR A 1 283 ? -1.331 4.885 16.521 1.00 93.31 283 THR A C 1
ATOM 2234 O O . THR A 1 283 ? -1.113 5.139 17.702 1.00 93.31 283 THR A O 1
ATOM 2237 N N . PHE A 1 284 ? -2.383 5.385 15.883 1.00 93.44 284 PHE A N 1
ATOM 2238 C CA . PHE A 1 284 ? -3.359 6.312 16.447 1.00 93.44 284 PHE A CA 1
ATOM 2239 C C . PHE A 1 284 ? -4.624 5.618 16.958 1.00 93.44 284 PHE A C 1
ATOM 2241 O O . PHE A 1 284 ? -5.526 6.300 17.433 1.00 93.44 284 PHE A O 1
ATOM 2248 N N . VAL A 1 285 ? -4.709 4.286 16.889 1.00 94.44 285 VAL A N 1
ATOM 2249 C CA . VAL A 1 285 ? -5.890 3.532 17.323 1.00 94.44 285 VAL A CA 1
ATOM 2250 C C . VAL A 1 285 ? -5.554 2.645 18.515 1.00 94.44 285 VAL A C 1
ATOM 2252 O O . VAL A 1 285 ? -4.623 1.834 18.488 1.00 94.44 285 VAL A O 1
ATOM 2255 N N . GLU A 1 286 ? -6.380 2.756 19.549 1.00 94.56 286 GLU A N 1
ATOM 2256 C CA . GLU A 1 286 ? -6.407 1.843 20.686 1.00 94.56 286 GLU A CA 1
ATOM 2257 C C . GLU A 1 286 ? -7.749 1.113 20.778 1.00 94.56 286 GLU A C 1
ATOM 2259 O O . GLU A 1 286 ? -8.786 1.604 20.335 1.00 94.56 286 GLU A O 1
ATOM 2264 N N . LYS A 1 287 ? -7.731 -0.086 21.351 1.00 94.69 287 LYS A N 1
ATOM 2265 C CA . LYS A 1 287 ? -8.863 -1.007 21.434 1.00 94.69 287 LYS A CA 1
ATOM 2266 C C . LYS A 1 287 ? -9.050 -1.478 22.870 1.00 94.69 287 LYS A C 1
ATOM 2268 O O . LYS A 1 287 ? -8.079 -1.755 23.568 1.00 94.69 287 LYS A O 1
ATOM 2273 N N . CYS A 1 288 ? -10.291 -1.574 23.328 1.00 94.88 288 CYS A N 1
ATOM 2274 C CA . CYS A 1 288 ? -10.594 -2.116 24.648 1.00 94.88 288 CYS A CA 1
ATOM 2275 C C . CYS A 1 288 ? -10.428 -3.639 24.676 1.00 94.88 288 CYS A C 1
ATOM 2277 O O . CYS A 1 288 ? -11.035 -4.331 23.867 1.00 94.88 288 CYS A O 1
ATOM 2279 N N . GLU A 1 289 ? -9.696 -4.158 25.663 1.00 91.69 289 GLU A N 1
ATOM 2280 C CA . GLU A 1 289 ? -9.489 -5.605 25.849 1.00 91.69 289 GLU A CA 1
ATOM 2281 C C . GLU A 1 289 ? -10.745 -6.373 26.305 1.00 91.69 289 GLU A C 1
ATOM 2283 O O . GLU A 1 289 ? -10.739 -7.598 26.319 1.00 91.69 289 GLU A O 1
ATOM 2288 N N . THR A 1 290 ? -11.804 -5.667 26.718 1.00 93.94 290 THR A N 1
ATOM 2289 C CA . THR A 1 290 ? -13.029 -6.273 27.276 1.00 93.94 290 THR A CA 1
ATOM 2290 C C . THR A 1 290 ? -14.218 -6.204 26.325 1.00 93.94 290 THR A C 1
ATOM 2292 O O . THR A 1 290 ? -14.994 -7.147 26.252 1.00 93.94 290 THR A O 1
ATOM 2295 N N . CYS A 1 291 ? -14.401 -5.080 25.627 1.00 95.00 291 CYS A N 1
ATOM 2296 C CA . CYS A 1 291 ? -15.594 -4.839 24.802 1.00 95.00 291 CYS A CA 1
ATOM 2297 C C . CYS A 1 291 ? -15.285 -4.566 23.325 1.00 95.00 291 CYS A C 1
ATOM 2299 O O . CYS A 1 291 ? -16.178 -4.132 22.598 1.00 95.00 291 CYS A O 1
ATOM 2301 N N . ASP A 1 292 ? -14.021 -4.720 22.917 1.00 93.81 292 ASP A N 1
ATOM 2302 C CA . ASP A 1 292 ? -13.495 -4.502 21.561 1.00 93.81 292 ASP A CA 1
ATOM 2303 C C . ASP A 1 292 ? -13.725 -3.108 20.946 1.00 93.81 292 ASP A C 1
ATOM 2305 O O . ASP A 1 292 ? -13.328 -2.861 19.806 1.00 93.81 292 ASP A O 1
ATOM 2309 N N . ALA A 1 293 ? -14.298 -2.160 21.698 1.00 94.94 293 ALA A N 1
ATOM 2310 C CA . ALA A 1 293 ? -14.476 -0.783 21.252 1.00 94.94 293 ALA A CA 1
ATOM 2311 C C . ALA A 1 293 ? -13.128 -0.157 20.869 1.00 94.94 293 ALA A C 1
ATOM 2313 O O . ALA A 1 293 ? -12.164 -0.233 21.639 1.00 94.94 293 ALA A O 1
ATOM 2314 N N . ARG A 1 294 ? -13.079 0.467 19.688 1.00 94.00 294 ARG A N 1
ATOM 2315 C CA . ARG A 1 294 ? -11.900 1.154 19.156 1.00 94.00 294 ARG A CA 1
ATOM 2316 C C . ARG A 1 294 ? -12.034 2.659 19.328 1.00 94.00 294 ARG A C 1
ATOM 2318 O O . ARG A 1 294 ? -13.121 3.207 19.173 1.00 94.00 294 ARG A O 1
ATOM 2325 N N . PHE A 1 295 ? -10.914 3.303 19.610 1.00 93.38 295 PHE A N 1
ATOM 2326 C CA . PHE A 1 295 ? -10.806 4.739 19.801 1.00 93.38 295 PHE A CA 1
ATOM 2327 C C . PHE A 1 295 ? -9.635 5.242 18.971 1.00 93.38 295 PHE A C 1
ATOM 2329 O O . PHE A 1 295 ? -8.503 4.793 19.154 1.00 93.38 295 PHE A O 1
ATOM 2336 N N . GLU A 1 296 ? -9.917 6.156 18.053 1.00 92.88 296 GLU A N 1
ATOM 2337 C CA . GLU A 1 296 ? -8.891 6.862 17.299 1.00 92.88 296 GLU A CA 1
ATOM 2338 C C . GLU A 1 296 ? -8.475 8.119 18.064 1.00 92.88 296 GLU A C 1
ATOM 2340 O O . GLU A 1 296 ? -9.305 8.778 18.687 1.00 92.88 296 GLU A O 1
ATOM 2345 N N . ARG A 1 297 ? -7.181 8.431 18.068 1.00 91.31 297 ARG A N 1
ATOM 2346 C CA . ARG A 1 297 ? -6.600 9.518 18.856 1.00 91.31 297 ARG A CA 1
ATOM 2347 C C . ARG A 1 297 ? -5.837 10.497 17.966 1.00 91.31 297 ARG A C 1
ATOM 2349 O O . ARG A 1 297 ? -5.245 10.088 16.970 1.00 91.31 297 ARG A O 1
ATOM 2356 N N . PRO A 1 298 ? -5.753 11.776 18.366 1.00 89.50 298 PRO A N 1
ATOM 2357 C CA . PRO A 1 298 ? -4.903 12.754 17.688 1.00 89.50 298 PRO A CA 1
ATOM 2358 C C . PRO A 1 298 ? -3.401 12.528 17.955 1.00 89.50 298 PRO A C 1
ATOM 2360 O O . PRO A 1 298 ? -2.551 13.151 17.328 1.00 89.50 298 PRO A O 1
ATOM 2363 N N . PHE A 1 299 ? -3.059 11.615 18.871 1.00 89.44 299 PHE A N 1
ATOM 2364 C CA . PHE A 1 299 ? -1.693 11.302 19.284 1.00 89.44 299 PHE A CA 1
ATOM 2365 C C . PHE A 1 299 ? -1.382 9.798 19.168 1.00 89.44 299 PHE A C 1
ATOM 2367 O O . PHE A 1 299 ? -2.292 8.967 19.255 1.00 89.44 299 PHE A O 1
ATOM 2374 N N . PRO A 1 300 ? -0.097 9.419 19.047 1.00 89.81 300 PRO A N 1
ATOM 2375 C CA . PRO A 1 300 ? 0.324 8.022 19.061 1.00 89.81 300 PRO A CA 1
ATOM 2376 C C . PRO A 1 300 ? -0.092 7.301 20.351 1.00 89.81 300 PRO A C 1
ATOM 2378 O O . PRO A 1 300 ? 0.295 7.687 21.456 1.00 89.81 300 PRO A O 1
ATOM 2381 N N . CYS A 1 301 ? -0.825 6.199 20.218 1.00 89.81 301 CYS A N 1
ATOM 2382 C CA . CYS A 1 301 ? -1.298 5.340 21.300 1.00 89.81 301 CYS A CA 1
ATOM 2383 C C . CYS A 1 301 ? -0.171 4.458 21.865 1.00 89.81 301 CYS A C 1
ATOM 2385 O O . CYS A 1 301 ? -0.238 3.233 21.847 1.00 89.81 301 CYS A O 1
ATOM 2387 N N . ARG A 1 302 ? 0.887 5.085 22.381 1.00 82.00 302 ARG A N 1
ATOM 2388 C CA . ARG A 1 302 ? 2.025 4.399 23.008 1.00 82.00 302 ARG A CA 1
ATOM 2389 C C . ARG A 1 302 ? 1.677 3.913 24.419 1.00 82.00 302 ARG A C 1
ATOM 2391 O O . ARG A 1 302 ? 0.661 4.306 25.002 1.00 82.00 302 ARG A O 1
ATOM 2398 N N . ARG A 1 303 ? 2.549 3.064 24.975 1.00 71.88 303 ARG A N 1
ATOM 2399 C CA . ARG A 1 303 ? 2.522 2.676 26.392 1.00 71.88 303 ARG A CA 1
ATOM 2400 C C . ARG A 1 303 ? 2.556 3.934 27.265 1.00 71.88 303 ARG A C 1
ATOM 2402 O O . ARG A 1 303 ? 3.459 4.752 27.119 1.00 71.88 303 ARG A O 1
ATOM 2409 N N . GLY A 1 304 ? 1.598 4.059 28.177 1.00 62.09 304 GLY A N 1
ATOM 2410 C CA . GLY A 1 304 ? 1.601 5.084 29.217 1.00 62.09 304 GLY A CA 1
ATOM 2411 C C . GLY A 1 304 ? 2.308 4.614 30.489 1.00 62.09 304 GLY A C 1
ATOM 2412 O O . GLY A 1 304 ? 2.261 3.429 30.842 1.00 62.09 304 GLY A O 1
ATOM 2413 N N . ASN A 1 305 ? 2.926 5.558 31.200 1.00 47.81 305 ASN A N 1
ATOM 2414 C CA . ASN A 1 305 ? 3.410 5.365 32.567 1.00 47.81 305 ASN A CA 1
ATOM 2415 C C . ASN A 1 305 ? 2.186 5.146 33.475 1.00 47.81 305 ASN A C 1
ATOM 2417 O O . ASN A 1 305 ? 1.433 6.081 33.720 1.00 47.81 305 ASN A O 1
ATOM 2421 N N . GLY A 1 306 ? 1.930 3.902 33.895 1.00 53.53 306 GLY A N 1
ATOM 2422 C CA . GLY A 1 306 ? 0.773 3.548 34.738 1.00 53.53 306 GLY A CA 1
ATOM 2423 C C . GLY A 1 306 ? -0.019 2.313 34.294 1.00 53.53 306 GLY A C 1
ATOM 2424 O O . GLY A 1 306 ? -0.911 1.862 35.010 1.00 53.53 306 GLY A O 1
ATOM 2425 N N . ALA A 1 307 ? 0.295 1.717 33.140 1.00 59.81 307 ALA A N 1
ATOM 2426 C CA . ALA A 1 307 ? -0.273 0.420 32.778 1.00 59.81 307 ALA A CA 1
ATOM 2427 C C . ALA A 1 307 ? 0.335 -0.695 33.649 1.00 59.81 307 ALA A C 1
ATOM 2429 O O . ALA A 1 307 ? 1.553 -0.884 33.620 1.00 59.81 307 ALA A O 1
ATOM 2430 N N . PHE A 1 308 ? -0.501 -1.470 34.357 1.00 65.38 308 PHE A N 1
ATOM 2431 C CA . PHE A 1 308 ? -0.074 -2.744 34.954 1.00 65.38 308 PHE A CA 1
ATOM 2432 C C . PHE A 1 308 ? 0.643 -3.579 33.888 1.0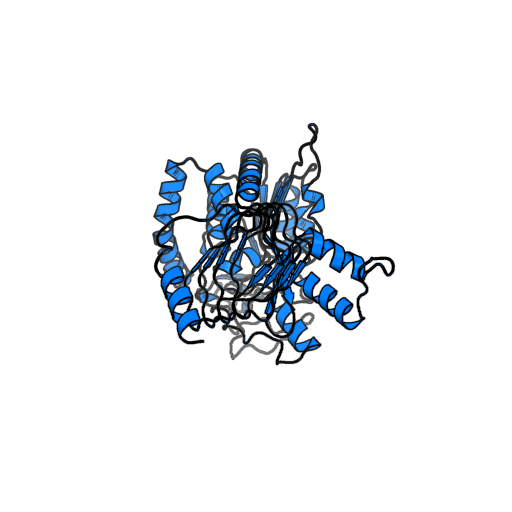0 65.38 308 PHE A C 1
ATOM 2434 O O . PHE A 1 308 ? 0.121 -3.752 32.779 1.00 65.38 308 PHE A O 1
ATOM 2441 N N . GLU A 1 309 ? 1.848 -4.054 34.205 1.00 67.50 309 GLU A N 1
ATOM 2442 C CA . GLU A 1 309 ? 2.689 -4.790 33.268 1.00 67.50 309 GLU A CA 1
ATOM 2443 C C . GLU A 1 309 ? 2.122 -6.191 33.030 1.00 67.50 309 GLU A C 1
ATOM 2445 O O . GLU A 1 309 ? 2.440 -7.147 33.727 1.00 67.50 309 GLU A O 1
ATOM 2450 N N . ILE A 1 310 ? 1.257 -6.306 32.022 1.00 76.25 310 ILE A N 1
ATOM 2451 C CA . ILE A 1 310 ? 0.817 -7.591 31.489 1.00 76.25 310 ILE A CA 1
ATOM 2452 C C . ILE A 1 310 ? 1.488 -7.766 30.137 1.00 76.25 310 ILE A C 1
ATOM 2454 O O . ILE A 1 310 ? 1.103 -7.149 29.145 1.00 76.25 310 ILE A O 1
ATOM 2458 N N . LYS A 1 311 ? 2.534 -8.591 30.107 1.00 78.69 311 LYS A N 1
ATOM 2459 C CA . LYS A 1 311 ? 3.207 -8.954 28.860 1.00 78.69 311 LYS A CA 1
ATOM 2460 C C . LYS A 1 311 ? 2.307 -9.891 28.060 1.00 78.69 311 LYS A C 1
ATOM 2462 O O . LYS A 1 311 ? 1.817 -10.888 28.592 1.00 78.69 311 LYS A O 1
ATOM 2467 N N . CYS A 1 312 ? 2.123 -9.597 26.776 1.00 75.19 312 CYS A N 1
ATOM 2468 C CA . CYS A 1 312 ? 1.512 -10.522 25.833 1.00 75.19 312 CYS A CA 1
ATOM 2469 C C . CYS A 1 312 ? 2.252 -11.860 25.903 1.00 75.19 312 CYS A C 1
ATOM 2471 O O . CYS A 1 312 ? 3.481 -11.909 25.855 1.00 75.19 312 CYS A O 1
ATOM 2473 N N . LYS A 1 313 ? 1.519 -12.972 25.993 1.00 80.69 313 LYS A N 1
ATOM 2474 C CA . LYS A 1 313 ? 2.141 -14.303 26.065 1.00 80.69 313 LYS A CA 1
ATOM 2475 C C . LYS A 1 313 ? 2.970 -14.636 24.819 1.00 80.69 313 LYS A C 1
ATOM 2477 O O . LYS A 1 313 ? 3.839 -15.500 24.913 1.00 80.69 313 LYS A O 1
ATOM 2482 N N . ARG A 1 314 ? 2.719 -13.957 23.696 1.00 79.50 314 ARG A N 1
ATOM 2483 C CA . ARG A 1 314 ? 3.311 -14.226 22.383 1.00 79.50 314 ARG A CA 1
ATOM 2484 C C . ARG A 1 314 ? 4.507 -13.317 22.111 1.00 79.50 314 ARG A C 1
ATOM 2486 O O . ARG A 1 314 ? 5.632 -13.772 22.290 1.00 79.50 314 ARG A O 1
ATOM 2493 N N . CYS A 1 315 ? 4.288 -12.033 21.822 1.00 77.31 315 CYS A N 1
ATOM 2494 C CA . CYS A 1 315 ? 5.381 -11.088 21.561 1.00 77.31 315 CYS A CA 1
ATOM 2495 C C . CYS A 1 315 ? 6.123 -10.598 22.817 1.00 77.31 315 CYS A C 1
ATOM 2497 O O . CYS A 1 315 ? 7.115 -9.885 22.703 1.00 77.31 315 CYS A O 1
ATOM 2499 N N . LYS A 1 316 ? 5.658 -10.951 24.027 1.00 80.38 316 LYS A N 1
ATOM 2500 C CA . LYS A 1 316 ? 6.245 -10.544 25.323 1.00 80.38 316 LYS A CA 1
ATOM 2501 C C . LYS A 1 316 ? 6.229 -9.031 25.594 1.00 80.38 316 LYS A C 1
ATOM 2503 O O . LYS A 1 316 ? 6.824 -8.587 26.576 1.00 80.38 316 LYS A O 1
ATOM 2508 N N . ILE A 1 317 ? 5.499 -8.252 24.794 1.00 80.88 317 ILE A N 1
ATOM 2509 C CA . ILE A 1 317 ? 5.337 -6.799 24.947 1.00 80.88 317 ILE A CA 1
ATOM 2510 C C . ILE A 1 317 ? 4.034 -6.492 25.696 1.00 80.88 317 ILE A C 1
ATOM 2512 O O . ILE A 1 317 ? 3.046 -7.217 25.588 1.00 80.88 317 ILE A O 1
ATOM 2516 N N . ASN A 1 318 ? 4.021 -5.417 26.486 1.00 82.50 318 ASN A N 1
ATOM 2517 C CA . ASN A 1 318 ? 2.790 -4.894 27.077 1.00 82.50 318 ASN A CA 1
ATOM 2518 C C . ASN A 1 318 ? 2.081 -3.970 26.077 1.00 82.50 318 ASN A C 1
ATOM 2520 O O . ASN A 1 318 ? 2.594 -2.895 25.761 1.00 82.50 318 ASN A O 1
ATOM 2524 N N . HIS A 1 319 ? 0.895 -4.366 25.616 1.00 86.31 319 HIS A N 1
ATOM 2525 C CA . HIS A 1 319 ? 0.111 -3.561 24.676 1.00 86.31 319 HIS A CA 1
ATOM 2526 C C . HIS A 1 319 ? -0.749 -2.494 25.352 1.00 86.31 319 HIS A C 1
ATOM 2528 O O . HIS A 1 319 ? -1.239 -1.589 24.676 1.00 86.31 319 HIS A O 1
ATOM 2534 N N . ARG A 1 320 ? -0.951 -2.554 26.674 1.00 90.31 320 ARG A N 1
ATOM 2535 C CA . ARG A 1 320 ? -1.812 -1.597 27.370 1.00 90.31 320 ARG A CA 1
ATOM 2536 C C . ARG A 1 320 ? -1.242 -0.188 27.292 1.00 90.31 320 ARG A C 1
ATOM 2538 O O . ARG A 1 320 ? -0.073 0.062 27.585 1.00 90.31 320 ARG A O 1
ATOM 2545 N N . THR A 1 321 ? -2.107 0.757 26.957 1.00 89.62 321 THR A N 1
ATOM 2546 C CA . THR A 1 321 ? -1.747 2.171 26.832 1.00 89.62 321 THR A CA 1
ATOM 2547 C C . THR A 1 321 ? -1.814 2.920 28.162 1.00 89.62 321 THR A C 1
ATOM 2549 O O . THR A 1 321 ? -1.389 4.067 28.246 1.00 89.62 321 THR A O 1
ATOM 2552 N N . GLY A 1 322 ? -2.335 2.276 29.212 1.00 88.69 322 GLY A N 1
ATOM 2553 C CA . GLY A 1 322 ? -2.558 2.872 30.533 1.00 88.69 322 GLY A CA 1
ATOM 2554 C C . GLY A 1 322 ? -3.898 3.601 30.664 1.00 88.69 322 GLY A C 1
ATOM 2555 O O . GLY A 1 322 ? -4.256 4.015 31.762 1.00 88.69 322 GLY A O 1
ATOM 2556 N N . ARG A 1 323 ? -4.666 3.720 29.575 1.00 91.62 323 ARG A N 1
ATOM 2557 C CA . ARG A 1 323 ? -5.998 4.342 29.560 1.00 91.62 323 ARG A CA 1
ATOM 2558 C C . ARG A 1 323 ? -7.112 3.313 29.781 1.00 91.62 323 ARG A C 1
ATOM 2560 O O . ARG A 1 323 ? -6.922 2.112 29.574 1.00 91.62 323 ARG A O 1
ATOM 2567 N N . ARG A 1 324 ? -8.280 3.795 30.214 1.00 92.62 324 ARG A N 1
ATOM 2568 C CA . ARG A 1 324 ? -9.505 3.009 30.441 1.00 92.62 324 ARG A CA 1
ATOM 2569 C C . ARG A 1 324 ? -10.523 3.260 29.336 1.00 92.62 324 ARG A C 1
ATOM 2571 O O . ARG A 1 324 ? -10.564 4.346 28.762 1.00 92.62 324 ARG A O 1
ATOM 2578 N N . CYS A 1 325 ? -11.340 2.254 29.048 1.00 95.12 325 CYS A N 1
ATOM 2579 C CA . CYS A 1 325 ? -12.435 2.374 28.097 1.00 95.12 325 CYS A CA 1
ATOM 2580 C C . CYS A 1 325 ? -13.459 3.413 28.568 1.00 95.12 325 CYS A C 1
ATOM 2582 O O . CYS A 1 325 ? -13.894 3.372 29.713 1.00 95.12 325 CYS A O 1
ATOM 2584 N N . SER A 1 326 ? -13.860 4.317 27.672 1.00 93.81 326 SER A N 1
ATOM 2585 C CA . SER A 1 326 ? -14.893 5.327 27.935 1.00 93.81 326 SER A CA 1
ATOM 2586 C C . SER A 1 326 ? -16.301 4.884 27.520 1.00 93.81 326 SER A C 1
ATOM 2588 O O . SER A 1 326 ? -17.259 5.635 27.698 1.00 93.81 326 SER A O 1
ATOM 2590 N N . LYS A 1 327 ? -16.462 3.674 26.960 1.00 95.25 327 LYS A N 1
ATOM 2591 C CA . LYS A 1 327 ? -17.779 3.144 26.579 1.00 95.25 327 LYS A CA 1
ATOM 2592 C C . LYS A 1 327 ? -18.608 2.899 27.840 1.00 95.25 327 LYS A C 1
ATOM 2594 O O . LYS A 1 327 ? -18.161 2.203 28.749 1.00 95.25 327 LYS A O 1
ATOM 2599 N N . LYS A 1 328 ? -19.831 3.438 27.878 1.00 94.12 328 LYS A N 1
ATOM 2600 C CA . LYS A 1 328 ? -20.761 3.278 29.008 1.00 94.12 328 LYS A CA 1
ATOM 2601 C C . LYS A 1 328 ? -20.897 1.798 29.391 1.00 94.12 328 LYS A C 1
ATOM 2603 O O . LYS A 1 328 ? -21.185 0.965 28.535 1.00 94.12 328 LYS A O 1
ATOM 2608 N N . GLY A 1 329 ? -20.686 1.486 30.670 1.00 94.88 329 GLY A N 1
ATOM 2609 C CA . GLY A 1 329 ? -20.740 0.116 31.196 1.00 94.88 329 GLY A CA 1
ATOM 2610 C C . GLY A 1 329 ? -19.459 -0.709 31.016 1.00 94.88 329 GLY A C 1
ATOM 2611 O O . GLY A 1 329 ? -19.436 -1.865 31.421 1.00 94.88 329 GLY A O 1
ATOM 2612 N N . CYS A 1 330 ? -18.387 -0.143 30.454 1.00 96.00 330 CYS A N 1
ATOM 2613 C CA . CYS A 1 330 ? -17.085 -0.793 30.339 1.00 96.00 330 CYS A CA 1
ATOM 2614 C C . CYS A 1 330 ? -16.008 0.007 31.082 1.00 96.00 330 CYS A C 1
ATOM 2616 O O . CYS A 1 330 ? -15.963 1.227 30.989 1.00 96.00 330 CYS A O 1
ATOM 2618 N N . ASN A 1 331 ? -15.108 -0.688 31.782 1.00 91.94 331 ASN A N 1
ATOM 2619 C CA . ASN A 1 331 ? -13.924 -0.097 32.422 1.00 91.94 331 ASN A CA 1
ATOM 2620 C C . ASN A 1 331 ? -12.642 -0.910 32.125 1.00 91.94 331 ASN A C 1
ATOM 2622 O O . ASN A 1 331 ? -11.671 -0.913 32.891 1.00 91.94 331 ASN A O 1
ATOM 2626 N N . GLY A 1 332 ? -12.651 -1.652 31.013 1.00 92.81 332 GLY A N 1
ATOM 2627 C CA . GLY A 1 332 ? -11.504 -2.433 30.551 1.00 92.81 332 GLY A CA 1
ATOM 2628 C C . GLY A 1 332 ? -10.311 -1.546 30.198 1.00 92.81 332 GLY A C 1
ATOM 2629 O O . GLY A 1 332 ? -10.477 -0.361 29.885 1.00 92.81 332 GLY A O 1
ATOM 2630 N N . TYR A 1 333 ? -9.101 -2.103 30.235 1.00 92.38 333 TYR A N 1
ATOM 2631 C CA . TYR A 1 333 ? -7.923 -1.376 29.764 1.00 92.38 333 TYR A CA 1
ATOM 2632 C C . TYR A 1 333 ? -7.944 -1.227 28.239 1.00 92.38 333 TYR A C 1
ATOM 2634 O O . TYR A 1 333 ? -8.434 -2.093 27.508 1.00 92.38 333 TYR A O 1
ATOM 2642 N N . LEU A 1 334 ? -7.407 -0.107 27.763 1.00 93.56 334 LEU A N 1
ATOM 2643 C CA . LEU A 1 334 ? -7.148 0.115 26.347 1.00 93.56 334 LEU A CA 1
ATOM 2644 C C . LEU A 1 334 ? -5.764 -0.428 25.982 1.00 93.56 334 LEU A C 1
ATOM 2646 O O . LEU A 1 334 ? -4.791 -0.254 26.721 1.00 93.56 334 LEU A O 1
ATOM 2650 N N . MET A 1 335 ? -5.692 -1.089 24.835 1.00 92.00 335 MET A N 1
ATOM 2651 C CA . MET A 1 335 ? -4.489 -1.650 24.234 1.00 92.00 335 MET A CA 1
ATOM 2652 C C . MET A 1 335 ? -4.205 -0.949 22.910 1.00 92.00 335 MET A C 1
ATOM 2654 O O . MET A 1 335 ? -5.132 -0.637 22.167 1.00 92.00 335 MET A O 1
ATOM 2658 N N . ASN A 1 336 ? -2.936 -0.714 22.591 1.00 92.00 336 ASN A N 1
ATOM 2659 C CA . ASN A 1 336 ? -2.565 -0.313 21.240 1.00 92.00 336 ASN A CA 1
ATOM 2660 C C . ASN A 1 336 ? -2.873 -1.452 20.258 1.00 92.00 336 ASN A C 1
ATOM 2662 O O . ASN A 1 336 ? -2.909 -2.621 20.646 1.00 92.00 336 ASN A O 1
ATOM 2666 N N . THR A 1 337 ? -3.104 -1.100 18.998 1.00 93.31 337 THR A N 1
ATOM 2667 C CA . THR A 1 337 ? -3.451 -2.074 17.952 1.00 93.31 337 THR A CA 1
ATOM 2668 C C . THR A 1 337 ? -2.241 -2.599 17.178 1.00 93.31 337 THR A C 1
ATOM 2670 O O . THR A 1 337 ? -2.413 -3.413 16.280 1.00 93.31 337 THR A O 1
ATOM 2673 N N . ILE A 1 338 ? -1.022 -2.156 17.512 1.00 91.62 338 ILE A N 1
ATOM 2674 C CA . ILE A 1 338 ? 0.190 -2.508 16.766 1.00 91.62 338 ILE A CA 1
ATOM 2675 C C . ILE A 1 338 ? 0.493 -3.998 16.914 1.00 91.62 338 ILE A C 1
ATOM 2677 O O . ILE A 1 338 ? 0.681 -4.500 18.027 1.00 91.62 338 ILE A O 1
ATOM 2681 N N . ILE A 1 339 ? 0.603 -4.675 15.773 1.00 87.06 339 ILE A N 1
ATOM 2682 C CA . ILE A 1 339 ? 1.010 -6.076 15.690 1.00 87.06 339 ILE A CA 1
ATOM 2683 C C . ILE A 1 339 ? 2.538 -6.153 15.666 1.00 87.06 339 ILE A C 1
ATOM 2685 O O . ILE A 1 339 ? 3.187 -5.539 14.819 1.00 87.06 339 ILE A O 1
ATOM 2689 N N . ASN A 1 340 ? 3.120 -6.923 16.587 1.00 82.38 340 ASN A N 1
ATOM 2690 C CA . ASN A 1 340 ? 4.556 -7.196 16.614 1.00 82.38 340 ASN A CA 1
ATOM 2691 C C . ASN A 1 340 ? 4.850 -8.596 16.067 1.00 82.38 340 ASN A C 1
ATOM 2693 O O . ASN A 1 340 ? 3.965 -9.444 15.960 1.00 82.38 340 ASN A O 1
ATOM 2697 N N . PHE A 1 341 ? 6.116 -8.879 15.762 1.00 75.94 341 PHE A N 1
ATOM 2698 C CA . PHE A 1 341 ? 6.517 -10.240 15.411 1.00 75.94 341 PHE A CA 1
ATOM 2699 C C . PHE A 1 341 ? 6.157 -11.230 16.528 1.00 75.94 341 PHE A C 1
ATOM 2701 O O . PHE A 1 341 ? 6.418 -10.987 17.708 1.00 75.94 341 PHE A O 1
ATOM 2708 N N . GLY A 1 342 ? 5.542 -12.346 16.134 1.00 74.81 342 GLY A N 1
ATOM 2709 C CA . GLY A 1 342 ? 5.005 -13.359 17.043 1.00 74.81 342 GLY A CA 1
ATOM 2710 C C . GLY A 1 342 ? 3.562 -13.106 17.497 1.00 74.81 342 GLY A C 1
ATOM 2711 O O . GLY A 1 342 ? 2.938 -14.029 18.021 1.00 74.81 342 GLY A O 1
ATOM 2712 N N . ASP A 1 343 ? 3.003 -11.910 17.286 1.00 80.56 343 ASP A N 1
ATOM 2713 C CA . ASP A 1 343 ? 1.568 -11.677 17.462 1.00 80.56 343 ASP A CA 1
ATOM 2714 C C . ASP A 1 343 ? 0.765 -12.241 16.282 1.00 80.56 343 ASP A C 1
ATOM 2716 O O . ASP A 1 343 ? 1.291 -12.517 15.205 1.00 80.56 343 ASP A O 1
ATOM 2720 N N . TYR A 1 344 ? -0.537 -12.414 16.501 1.00 85.88 344 TYR A N 1
ATOM 2721 C CA . TYR A 1 344 ? -1.470 -12.763 15.433 1.00 85.88 344 TYR A CA 1
ATOM 2722 C C . TYR A 1 344 ? -2.080 -11.485 14.874 1.00 85.88 344 TYR A C 1
ATOM 2724 O O . TYR A 1 344 ? -2.386 -10.570 15.639 1.00 85.88 344 TYR A O 1
ATOM 2732 N N . LEU A 1 345 ? -2.320 -11.464 13.562 1.00 90.88 345 LEU A N 1
ATOM 2733 C CA . LEU A 1 345 ? -3.189 -10.457 12.961 1.00 90.88 345 LEU A CA 1
ATOM 2734 C C . LEU A 1 345 ? -4.580 -10.530 13.605 1.00 90.88 345 LEU A C 1
ATOM 2736 O O . LEU A 1 345 ? -5.047 -11.606 13.994 1.00 90.88 345 LEU A O 1
ATOM 2740 N N . GLU A 1 346 ? -5.251 -9.386 13.721 1.00 92.81 346 GLU A N 1
ATOM 2741 C CA . GLU A 1 346 ? -6.611 -9.352 14.253 1.00 92.81 346 GLU A CA 1
ATOM 2742 C C . GLU A 1 346 ? -7.559 -10.106 13.310 1.00 92.81 346 GLU A C 1
ATOM 2744 O O . GLU A 1 346 ? -7.710 -9.734 12.147 1.00 92.81 346 GLU A O 1
ATOM 2749 N N . GLY A 1 347 ? -8.207 -11.165 13.810 1.00 92.81 347 GLY A N 1
ATOM 2750 C CA . GLY A 1 347 ? -8.971 -12.096 12.971 1.00 92.81 347 GLY A CA 1
ATOM 2751 C C . GLY A 1 347 ? -10.076 -11.429 12.150 1.00 92.81 347 GLY A C 1
ATOM 2752 O O . GLY A 1 347 ? -10.248 -11.757 10.985 1.00 92.81 347 GLY A O 1
ATOM 2753 N N . ASN A 1 348 ? -10.770 -10.436 12.712 1.00 93.31 348 ASN A N 1
ATOM 2754 C CA . ASN A 1 348 ? -11.809 -9.696 11.996 1.00 93.31 348 ASN A CA 1
ATOM 2755 C C . ASN A 1 348 ? -11.243 -8.775 10.896 1.00 93.31 348 ASN A C 1
ATOM 2757 O O . ASN A 1 348 ? -11.894 -8.581 9.875 1.00 93.31 348 ASN A O 1
ATOM 2761 N N . VAL A 1 349 ? -10.042 -8.218 11.088 1.00 96.25 349 VAL A N 1
ATOM 2762 C CA . VAL A 1 349 ? -9.364 -7.381 10.082 1.00 96.25 349 VAL A CA 1
ATOM 2763 C C . VAL A 1 349 ? -8.830 -8.253 8.947 1.00 96.25 349 VAL A C 1
ATOM 2765 O O . VAL A 1 349 ? -9.017 -7.924 7.778 1.00 96.25 349 VAL A O 1
ATOM 2768 N N . LEU A 1 350 ? -8.208 -9.387 9.286 1.00 96.62 350 LEU A N 1
ATOM 2769 C CA . LEU A 1 350 ? -7.696 -10.336 8.302 1.00 96.62 350 LEU A CA 1
ATOM 2770 C C . LEU A 1 350 ? -8.828 -11.004 7.513 1.00 96.62 350 LEU A C 1
ATOM 2772 O O . LEU A 1 350 ? -8.740 -11.044 6.294 1.00 96.62 350 LEU A O 1
ATOM 2776 N N . SER A 1 351 ? -9.887 -11.481 8.178 1.00 97.06 351 SER A N 1
ATOM 2777 C CA . SER A 1 351 ? -11.046 -12.094 7.508 1.00 97.06 351 SER A CA 1
ATOM 2778 C C . SER A 1 351 ? -11.636 -11.143 6.481 1.00 97.06 351 SER A C 1
ATOM 2780 O O . SER A 1 351 ? -11.790 -11.514 5.329 1.00 97.06 351 SER A O 1
ATOM 2782 N N . ARG A 1 352 ? -11.846 -9.880 6.865 1.00 97.62 352 ARG A N 1
ATOM 2783 C CA . ARG A 1 352 ? -12.329 -8.868 5.933 1.00 97.62 352 ARG A CA 1
ATOM 2784 C C . ARG A 1 352 ? -11.389 -8.672 4.746 1.00 97.62 352 ARG A C 1
ATOM 2786 O O . ARG A 1 352 ? -11.845 -8.584 3.619 1.00 97.62 352 ARG A O 1
ATOM 2793 N N . ALA A 1 353 ? -10.082 -8.589 4.989 1.00 98.25 353 ALA A N 1
ATOM 2794 C CA . ALA A 1 353 ? -9.111 -8.455 3.907 1.00 98.25 353 ALA A CA 1
ATOM 2795 C C . ALA A 1 353 ? -9.136 -9.662 2.950 1.00 98.25 353 ALA A C 1
ATOM 2797 O O . ALA A 1 353 ? -8.976 -9.473 1.751 1.00 98.25 353 ALA A O 1
ATOM 2798 N N . ILE A 1 354 ? -9.359 -10.875 3.469 1.00 98.31 354 ILE A N 1
ATOM 2799 C CA . ILE A 1 354 ? -9.521 -12.099 2.671 1.00 98.31 354 ILE A CA 1
ATOM 2800 C C . ILE A 1 354 ? -10.807 -12.040 1.844 1.00 98.31 354 ILE A C 1
ATOM 2802 O O . ILE A 1 354 ? -10.756 -12.315 0.647 1.00 98.31 354 ILE A O 1
ATOM 2806 N N . ASP A 1 355 ? -11.932 -11.664 2.455 1.00 98.00 355 ASP A N 1
ATOM 2807 C CA . ASP A 1 355 ? -13.229 -11.570 1.775 1.00 98.00 355 ASP A CA 1
ATOM 2808 C C . ASP A 1 355 ? -13.140 -10.597 0.589 1.00 98.00 355 ASP A C 1
ATOM 2810 O O . ASP A 1 355 ? -13.494 -10.935 -0.536 1.00 98.00 355 ASP A O 1
ATOM 2814 N N . GLU A 1 356 ? -12.569 -9.415 0.823 1.00 98.25 356 GLU A N 1
ATOM 2815 C CA . GLU A 1 356 ? -12.385 -8.360 -0.180 1.00 98.25 356 GLU A CA 1
ATOM 2816 C C . GLU A 1 356 ? -11.382 -8.758 -1.273 1.00 98.25 356 GLU A C 1
ATOM 2818 O O . GLU A 1 356 ? -11.605 -8.496 -2.455 1.00 98.25 356 GLU A O 1
ATOM 2823 N N . ALA A 1 357 ? -10.286 -9.428 -0.902 1.00 98.12 357 ALA A N 1
ATOM 2824 C CA . ALA A 1 357 ? -9.299 -9.922 -1.857 1.00 98.12 357 ALA A CA 1
ATOM 2825 C C . ALA A 1 357 ? -9.850 -11.035 -2.755 1.00 98.12 357 ALA A C 1
ATOM 2827 O O . ALA A 1 357 ? -9.528 -11.076 -3.941 1.00 98.12 357 ALA A O 1
ATOM 2828 N N . SER A 1 358 ? -10.714 -11.899 -2.224 1.00 97.75 358 SER A N 1
ATOM 2829 C CA . SER A 1 358 ? -11.318 -13.006 -2.978 1.00 97.75 358 SER A CA 1
ATOM 2830 C C . SER A 1 358 ? -12.295 -12.528 -4.059 1.00 97.75 358 SER A C 1
ATOM 2832 O O . SER A 1 358 ? -12.555 -13.259 -5.006 1.00 97.75 358 SER A O 1
ATOM 2834 N N . LEU A 1 359 ? -12.827 -11.306 -3.943 1.00 97.38 359 LEU A N 1
ATOM 2835 C CA . LEU A 1 359 ? -13.707 -10.695 -4.948 1.00 97.38 359 LEU A CA 1
ATOM 2836 C C . LEU A 1 359 ? -12.942 -10.025 -6.097 1.00 97.38 359 LEU A C 1
ATOM 2838 O O . LEU A 1 359 ? -13.556 -9.646 -7.095 1.00 97.38 359 LEU A O 1
ATOM 2842 N N . SER A 1 360 ? -11.637 -9.805 -5.927 1.00 97.94 360 SER A N 1
ATOM 2843 C CA . SER A 1 360 ? -10.864 -8.943 -6.818 1.00 97.94 360 SER A CA 1
ATOM 2844 C C . SER A 1 360 ? -10.559 -9.580 -8.170 1.00 97.94 360 SER A C 1
ATOM 2846 O O . SER A 1 360 ? -10.335 -10.778 -8.258 1.00 97.94 360 SER A O 1
ATOM 2848 N N . ASP A 1 361 ? -10.518 -8.773 -9.227 1.00 96.69 361 ASP A N 1
ATOM 2849 C CA . ASP A 1 361 ? -10.003 -9.156 -10.553 1.00 96.69 361 ASP A CA 1
ATOM 2850 C C . ASP A 1 361 ? -8.797 -8.299 -10.991 1.00 96.69 361 ASP A C 1
ATOM 2852 O O . ASP A 1 361 ? -8.222 -8.506 -12.068 1.00 96.69 361 ASP A O 1
ATOM 2856 N N . ALA A 1 362 ? -8.419 -7.337 -10.143 1.00 97.88 362 ALA A N 1
ATOM 2857 C CA . ALA A 1 362 ? -7.214 -6.530 -10.238 1.00 97.88 362 ALA A CA 1
ATOM 2858 C C . ALA A 1 362 ? -6.692 -6.164 -8.838 1.00 97.88 362 ALA A C 1
ATOM 2860 O O . ALA A 1 362 ? -7.471 -5.876 -7.920 1.00 97.88 362 ALA A O 1
ATOM 2861 N N . VAL A 1 363 ? -5.368 -6.125 -8.681 1.00 98.56 363 VAL A N 1
ATOM 2862 C CA . VAL A 1 363 ? -4.707 -5.723 -7.431 1.00 98.56 363 VAL A CA 1
ATOM 2863 C C . VAL A 1 363 ? -3.620 -4.698 -7.725 1.00 98.56 363 VAL A C 1
ATOM 2865 O O . VAL A 1 363 ? -2.684 -4.980 -8.468 1.00 98.56 363 VAL A O 1
ATOM 2868 N N . LEU A 1 364 ? -3.722 -3.525 -7.098 1.00 98.62 364 LEU A N 1
ATOM 2869 C CA . LEU A 1 364 ? -2.727 -2.455 -7.155 1.00 98.62 364 LEU A CA 1
ATOM 2870 C C . LEU A 1 364 ? -1.833 -2.492 -5.910 1.00 98.62 364 LEU A C 1
ATOM 2872 O O . LEU A 1 364 ? -2.225 -2.030 -4.836 1.00 98.62 364 LEU A O 1
ATOM 2876 N N . VAL A 1 365 ? -0.628 -3.041 -6.044 1.00 98.75 365 VAL A N 1
ATOM 2877 C CA . VAL A 1 365 ? 0.383 -3.111 -4.984 1.00 98.75 365 VAL A CA 1
ATOM 2878 C C . VAL A 1 365 ? 1.315 -1.905 -5.065 1.00 98.75 365 VAL A C 1
ATOM 2880 O O . VAL A 1 365 ? 1.980 -1.699 -6.077 1.00 98.75 365 VAL A O 1
ATOM 2883 N N . LEU A 1 366 ? 1.427 -1.144 -3.976 1.00 98.62 366 LEU A N 1
ATOM 2884 C CA . LEU A 1 366 ? 2.269 0.053 -3.906 1.00 98.62 366 LEU A CA 1
ATOM 2885 C C . LEU A 1 366 ? 3.196 0.005 -2.684 1.00 98.62 366 LEU A C 1
ATOM 2887 O O . LEU A 1 366 ? 2.749 -0.146 -1.540 1.00 98.62 366 LEU A O 1
ATOM 2891 N N . GLY A 1 367 ? 4.500 0.153 -2.915 1.00 96.38 367 GLY A N 1
ATOM 2892 C CA . GLY A 1 367 ? 5.498 0.361 -1.865 1.00 96.38 367 GLY A CA 1
ATOM 2893 C C . GLY A 1 367 ? 5.633 -0.805 -0.881 1.00 96.38 367 GLY A C 1
ATOM 2894 O O . GLY A 1 367 ? 5.862 -0.586 0.313 1.00 96.38 367 GLY A O 1
ATOM 2895 N N . SER A 1 368 ? 5.438 -2.045 -1.339 1.00 95.06 368 SER A N 1
ATOM 2896 C CA . SER A 1 368 ? 5.642 -3.250 -0.531 1.00 95.06 368 SER A CA 1
ATOM 2897 C C . SER A 1 368 ? 6.590 -4.231 -1.208 1.00 95.06 368 SER A C 1
ATOM 2899 O O . SER A 1 368 ? 6.457 -4.542 -2.384 1.00 95.06 368 SER A O 1
ATOM 2901 N N . THR A 1 369 ? 7.497 -4.803 -0.415 1.00 91.31 369 THR A N 1
ATOM 2902 C CA . THR A 1 369 ? 8.377 -5.906 -0.838 1.00 91.31 369 THR A CA 1
ATOM 2903 C C . THR A 1 369 ? 7.684 -7.271 -0.818 1.00 91.31 369 THR A C 1
ATOM 2905 O O . THR A 1 369 ? 8.300 -8.268 -1.186 1.00 91.31 369 THR A O 1
ATOM 2908 N N . LEU A 1 370 ? 6.435 -7.344 -0.331 1.00 94.25 370 LEU A N 1
ATOM 2909 C CA . LEU A 1 370 ? 5.609 -8.559 -0.301 1.00 94.25 370 LEU A CA 1
ATOM 2910 C C . LEU A 1 370 ? 6.259 -9.773 0.401 1.00 94.25 370 LEU A C 1
ATOM 2912 O O . LEU A 1 370 ? 5.974 -10.923 0.083 1.00 94.25 370 LEU A O 1
ATOM 2916 N N . ARG A 1 371 ? 7.112 -9.532 1.408 1.00 87.94 371 ARG A N 1
ATOM 2917 C CA . ARG A 1 371 ? 7.828 -10.595 2.152 1.00 87.94 371 ARG A CA 1
ATOM 2918 C C . ARG A 1 371 ? 7.140 -11.082 3.431 1.00 87.94 371 ARG A C 1
ATOM 2920 O O . ARG A 1 371 ? 7.634 -12.002 4.074 1.00 87.94 371 ARG A O 1
ATOM 2927 N N . VAL A 1 372 ? 6.072 -10.417 3.872 1.00 86.00 372 VAL A N 1
ATOM 2928 C CA . VAL A 1 372 ? 5.439 -10.702 5.171 1.00 86.00 372 VAL A CA 1
ATOM 2929 C C . VAL A 1 372 ? 4.167 -11.513 4.969 1.00 86.00 372 VAL A C 1
ATOM 2931 O O . VAL A 1 372 ? 3.150 -10.989 4.518 1.00 86.00 372 VAL A O 1
ATOM 2934 N N . THR A 1 373 ? 4.223 -12.782 5.354 1.00 86.69 373 THR A N 1
ATOM 2935 C CA . THR A 1 373 ? 3.078 -13.702 5.386 1.00 86.69 373 THR A CA 1
ATOM 2936 C C . THR A 1 373 ? 2.316 -13.558 6.710 1.00 86.69 373 THR A C 1
ATOM 2938 O O . THR A 1 373 ? 2.945 -13.337 7.747 1.00 86.69 373 THR A O 1
ATOM 2941 N N . PRO A 1 374 ? 0.970 -13.663 6.714 1.00 89.12 374 PRO A N 1
ATOM 2942 C CA . PRO A 1 374 ? 0.084 -14.003 5.589 1.00 89.12 374 PRO A CA 1
ATOM 2943 C C . PRO A 1 374 ? -0.359 -12.823 4.714 1.00 89.12 374 PRO A C 1
ATOM 2945 O O . PRO A 1 374 ? -1.138 -13.031 3.792 1.00 89.12 374 PRO A O 1
ATOM 2948 N N . ALA A 1 375 ? 0.104 -11.597 4.974 1.00 91.44 375 ALA A N 1
ATOM 2949 C CA . ALA A 1 375 ? -0.372 -10.411 4.259 1.00 91.44 375 ALA A CA 1
ATOM 2950 C C . ALA A 1 375 ? -0.113 -10.478 2.742 1.00 91.44 375 ALA A C 1
ATOM 2952 O O . ALA A 1 375 ? -0.995 -10.138 1.962 1.00 91.44 375 ALA A O 1
ATOM 2953 N N . ASN A 1 376 ? 1.064 -10.947 2.322 1.00 91.81 376 ASN A N 1
ATOM 2954 C CA . ASN A 1 376 ? 1.410 -11.072 0.903 1.00 91.81 376 ASN A CA 1
ATOM 2955 C C . ASN A 1 376 ? 0.516 -12.051 0.125 1.00 91.81 376 ASN A C 1
ATOM 2957 O O . ASN A 1 376 ? 0.272 -11.825 -1.052 1.00 91.81 376 ASN A O 1
ATOM 2961 N N . ASN A 1 377 ? -0.041 -13.077 0.774 1.00 93.19 377 ASN A N 1
ATOM 2962 C CA . ASN A 1 377 ? -0.904 -14.055 0.105 1.00 93.19 377 ASN A CA 1
ATOM 2963 C C . ASN A 1 377 ? -2.193 -13.424 -0.451 1.00 93.19 377 ASN A C 1
ATOM 2965 O O . ASN A 1 377 ? -2.777 -13.960 -1.387 1.00 93.19 377 ASN A O 1
ATOM 2969 N N . LEU A 1 378 ? -2.632 -12.290 0.109 1.00 96.25 378 LEU A N 1
ATOM 2970 C CA . LEU A 1 378 ? -3.890 -11.630 -0.249 1.00 96.25 378 LEU A CA 1
ATOM 2971 C C . LEU A 1 378 ? -3.912 -11.137 -1.704 1.00 96.25 378 LEU A C 1
ATOM 2973 O O . LEU A 1 378 ? -4.974 -11.101 -2.311 1.00 96.25 378 LEU A O 1
ATOM 2977 N N . ILE A 1 379 ? -2.761 -10.808 -2.296 1.00 96.06 379 ILE A N 1
ATOM 2978 C CA . ILE A 1 379 ? -2.704 -10.213 -3.644 1.00 96.06 379 ILE A CA 1
ATOM 2979 C C . ILE A 1 379 ? -3.020 -11.210 -4.773 1.00 96.06 379 ILE A C 1
ATOM 2981 O O . ILE A 1 379 ? -3.134 -10.815 -5.927 1.00 96.06 379 ILE A O 1
ATOM 2985 N N . THR A 1 380 ? -3.135 -12.502 -4.454 1.00 92.69 380 THR A N 1
ATOM 2986 C CA . THR A 1 380 ? -3.348 -13.583 -5.435 1.00 92.69 380 THR A CA 1
ATOM 2987 C C . THR A 1 380 ? -4.654 -14.356 -5.218 1.00 92.69 380 THR A C 1
ATOM 2989 O O . THR A 1 380 ? -4.866 -15.382 -5.864 1.00 92.69 380 THR A O 1
ATOM 2992 N N . MET A 1 381 ? -5.522 -13.894 -4.306 1.00 95.50 381 MET A N 1
ATOM 2993 C CA . MET A 1 381 ? -6.726 -14.630 -3.885 1.00 95.50 381 MET A CA 1
ATOM 2994 C C . MET A 1 381 ? -7.931 -14.487 -4.816 1.00 95.50 381 MET A C 1
ATOM 2996 O O . MET A 1 381 ? -8.827 -15.324 -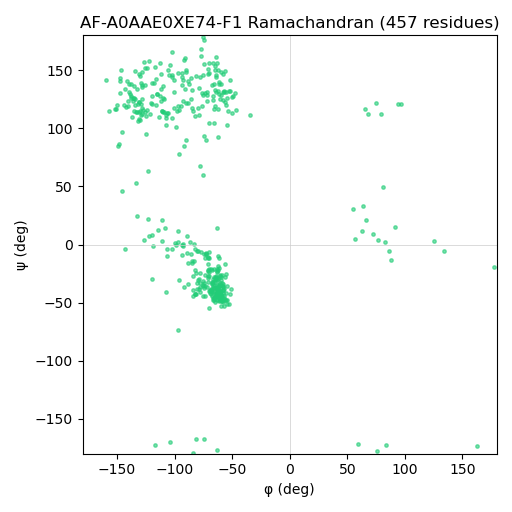4.748 1.00 95.50 381 MET A O 1
ATOM 3000 N N . GLY A 1 382 ? -7.982 -13.433 -5.626 1.00 93.50 382 GLY A N 1
ATOM 3001 C CA . GLY A 1 382 ? -9.150 -13.146 -6.453 1.00 93.50 382 GLY A CA 1
ATOM 3002 C C . GLY A 1 382 ? -9.222 -13.938 -7.764 1.00 93.50 382 GLY A C 1
ATOM 3003 O O . GLY A 1 382 ? -8.481 -14.899 -7.997 1.00 93.50 382 GLY A O 1
ATOM 3004 N N . ASP A 1 383 ? -10.129 -13.498 -8.632 1.00 91.00 383 ASP A N 1
ATOM 3005 C CA . ASP A 1 383 ? -10.459 -14.109 -9.914 1.00 91.00 383 ASP A CA 1
ATOM 3006 C C . ASP A 1 383 ? -9.251 -14.143 -10.863 1.00 91.00 383 ASP A C 1
ATOM 3008 O O . ASP A 1 383 ? -8.483 -13.186 -10.990 1.00 91.00 383 ASP A O 1
ATOM 3012 N N . ARG A 1 384 ? -9.105 -15.259 -11.587 1.00 89.00 384 ARG A N 1
ATOM 3013 C CA . ARG A 1 384 ? -8.078 -15.425 -12.624 1.00 89.00 384 ARG A CA 1
ATOM 3014 C C . ARG A 1 384 ? -8.670 -15.272 -14.037 1.00 89.00 384 ARG A C 1
ATOM 3016 O O . ARG A 1 384 ? -9.784 -15.739 -14.266 1.00 89.00 384 ARG A O 1
ATOM 3023 N N . PRO A 1 385 ? -7.916 -14.709 -15.003 1.00 87.94 385 PRO A N 1
ATOM 3024 C CA . PRO A 1 385 ? -6.558 -14.192 -14.843 1.00 87.94 385 PRO A CA 1
ATOM 3025 C C . PRO A 1 385 ? -6.540 -12.837 -14.110 1.00 87.94 385 PRO A C 1
ATOM 3027 O O . PRO A 1 385 ? -7.256 -11.904 -14.474 1.00 87.94 385 PRO A O 1
ATOM 3030 N N . MET A 1 386 ? -5.713 -12.763 -13.064 1.00 90.38 386 MET A N 1
ATOM 3031 C CA . MET A 1 386 ? -5.601 -11.605 -12.178 1.00 90.38 386 MET A CA 1
ATOM 3032 C C . MET A 1 386 ? -4.756 -10.519 -12.840 1.00 90.38 386 MET A C 1
ATOM 3034 O O . MET A 1 386 ? -3.672 -10.805 -13.347 1.00 90.38 386 MET A O 1
ATOM 3038 N N . LYS A 1 387 ? -5.213 -9.267 -12.785 1.00 95.88 387 LYS A N 1
ATOM 3039 C CA . LYS A 1 387 ? -4.430 -8.112 -13.243 1.00 95.88 387 LYS A CA 1
ATOM 3040 C C . LYS A 1 387 ? -3.619 -7.573 -12.069 1.00 95.88 387 LYS A C 1
ATOM 3042 O O . LYS A 1 387 ? -4.113 -6.763 -11.284 1.00 95.88 387 LYS A O 1
ATOM 3047 N N . LEU A 1 388 ? -2.403 -8.085 -11.902 1.00 97.44 388 LEU A N 1
ATOM 3048 C CA . LEU A 1 388 ? -1.518 -7.681 -10.811 1.00 97.44 388 LEU A CA 1
ATOM 3049 C C . LEU A 1 388 ? -0.642 -6.502 -11.239 1.00 97.44 388 LEU A C 1
ATOM 3051 O O . LEU A 1 388 ? 0.106 -6.593 -12.208 1.00 97.44 388 LEU A O 1
ATOM 3055 N N . ILE A 1 389 ? -0.734 -5.399 -10.506 1.00 98.38 389 ILE A N 1
ATOM 3056 C CA . ILE A 1 389 ? 0.086 -4.205 -10.702 1.00 98.38 389 ILE A CA 1
ATOM 3057 C C . ILE A 1 389 ? 0.995 -4.061 -9.485 1.00 98.38 389 ILE A C 1
ATOM 3059 O O . ILE A 1 389 ? 0.507 -4.066 -8.356 1.00 98.38 389 ILE A O 1
ATOM 3063 N N . ILE A 1 390 ? 2.302 -3.913 -9.692 1.00 98.50 390 ILE A N 1
ATOM 3064 C CA . ILE A 1 390 ? 3.276 -3.711 -8.615 1.00 98.50 390 ILE A CA 1
ATOM 3065 C C . ILE A 1 390 ? 4.142 -2.494 -8.927 1.00 98.50 390 ILE A C 1
ATOM 3067 O O . ILE A 1 390 ? 4.926 -2.510 -9.872 1.00 98.50 390 ILE A O 1
ATOM 3071 N N . CYS A 1 391 ? 4.066 -1.482 -8.063 1.00 98.06 391 CYS A N 1
ATOM 3072 C CA . CYS A 1 391 ? 5.026 -0.387 -8.002 1.00 98.06 391 CYS A CA 1
ATOM 3073 C C . CYS A 1 391 ? 5.864 -0.508 -6.734 1.00 98.06 391 CYS A C 1
ATOM 3075 O O . CYS A 1 391 ? 5.354 -0.367 -5.615 1.00 98.06 391 CYS A O 1
ATOM 3077 N N . ASN A 1 392 ? 7.154 -0.768 -6.896 1.00 95.62 392 ASN A N 1
ATOM 3078 C CA . ASN A 1 392 ? 8.098 -0.818 -5.788 1.00 95.62 392 ASN A CA 1
ATOM 3079 C C . ASN A 1 392 ? 9.523 -0.637 -6.316 1.00 95.62 392 ASN A C 1
ATOM 3081 O O . ASN A 1 392 ? 9.870 -1.226 -7.338 1.00 95.62 392 ASN A O 1
ATOM 3085 N N . ARG A 1 393 ? 10.371 0.094 -5.587 1.00 87.88 393 ARG A N 1
ATOM 3086 C CA . ARG A 1 393 ? 11.786 0.275 -5.959 1.00 87.88 393 ARG A CA 1
ATOM 3087 C C . ARG A 1 393 ? 12.578 -1.028 -5.911 1.00 87.88 393 ARG A C 1
ATOM 3089 O O . ARG A 1 393 ? 13.521 -1.186 -6.657 1.00 87.88 393 ARG A O 1
ATOM 3096 N N . GLN A 1 394 ? 12.200 -1.983 -5.061 1.00 87.75 394 GLN A N 1
ATOM 3097 C CA . GLN A 1 394 ? 12.889 -3.275 -4.930 1.00 87.75 394 GLN A CA 1
ATOM 3098 C C . GLN A 1 394 ? 12.105 -4.402 -5.616 1.00 87.75 394 GLN A C 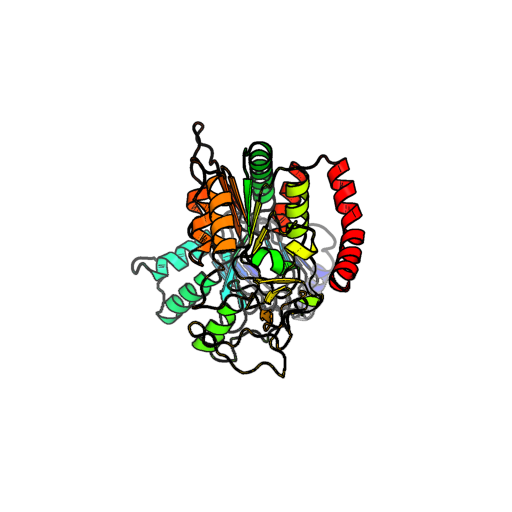1
ATOM 3100 O O . GLN A 1 394 ? 10.874 -4.358 -5.683 1.00 87.75 394 GLN A O 1
ATOM 3105 N N . THR A 1 395 ? 12.789 -5.467 -6.039 1.00 90.25 395 THR A N 1
ATOM 3106 C CA . THR A 1 395 ? 12.136 -6.690 -6.548 1.00 90.25 395 THR A CA 1
ATOM 3107 C C . THR A 1 395 ? 11.225 -7.334 -5.505 1.00 90.25 395 THR A C 1
ATOM 3109 O O . THR A 1 395 ? 11.538 -7.330 -4.304 1.00 90.25 395 THR A O 1
ATOM 3112 N N . THR A 1 396 ? 10.155 -7.974 -5.963 1.00 92.94 396 THR A N 1
ATOM 3113 C CA . THR A 1 396 ? 9.213 -8.724 -5.129 1.00 92.94 396 THR A CA 1
ATOM 3114 C C . THR A 1 396 ? 9.113 -10.188 -5.579 1.00 92.94 396 THR A C 1
ATOM 3116 O O . THR A 1 396 ? 9.408 -10.503 -6.730 1.00 92.94 396 THR A O 1
ATOM 3119 N N . PRO A 1 397 ? 8.668 -11.114 -4.706 1.00 93.25 397 PRO A N 1
ATOM 3120 C CA . PRO A 1 397 ? 8.426 -12.505 -5.101 1.00 93.25 397 PRO A CA 1
ATOM 3121 C C . PRO A 1 397 ? 7.357 -12.692 -6.192 1.00 93.25 397 PRO A C 1
ATOM 3123 O O . PRO A 1 397 ? 7.239 -13.795 -6.712 1.00 93.25 397 PRO A O 1
ATOM 3126 N N . HIS A 1 398 ? 6.586 -11.648 -6.508 1.00 93.50 398 HIS A N 1
ATOM 3127 C CA . HIS A 1 398 ? 5.439 -11.685 -7.415 1.00 93.50 398 HIS A CA 1
ATOM 3128 C C . HIS A 1 398 ? 5.664 -10.861 -8.694 1.00 93.50 398 HIS A C 1
ATOM 3130 O O . HIS A 1 398 ? 4.720 -10.616 -9.437 1.00 93.50 398 HIS A O 1
ATOM 3136 N N . ASP A 1 399 ? 6.901 -10.435 -8.976 1.00 93.50 399 ASP A N 1
ATOM 3137 C CA . ASP A 1 399 ? 7.204 -9.627 -10.168 1.00 93.50 399 ASP A CA 1
ATOM 3138 C C . ASP A 1 399 ? 6.859 -10.370 -11.477 1.00 93.50 399 ASP A C 1
ATOM 3140 O O . ASP A 1 399 ? 6.384 -9.756 -12.430 1.00 93.50 399 ASP A O 1
ATOM 3144 N N . GLU A 1 400 ? 7.032 -11.697 -11.516 1.00 91.62 400 GLU A N 1
ATOM 3145 C CA . GLU A 1 400 ? 6.664 -12.522 -12.678 1.00 91.62 400 GLU A CA 1
ATOM 3146 C C . GLU A 1 400 ? 5.144 -12.709 -12.822 1.00 91.62 400 GLU A C 1
ATOM 3148 O O . GLU A 1 400 ? 4.645 -12.855 -13.937 1.00 91.62 400 GLU A O 1
ATOM 3153 N N . ASP A 1 401 ? 4.383 -12.618 -11.726 1.00 91.62 401 ASP A N 1
ATOM 3154 C CA . ASP A 1 401 ? 2.918 -12.706 -11.767 1.00 91.62 401 ASP A CA 1
ATOM 3155 C C . ASP A 1 401 ? 2.299 -11.489 -12.492 1.00 91.62 401 ASP A C 1
ATOM 3157 O O . ASP A 1 401 ? 1.197 -11.584 -13.033 1.00 91.62 401 ASP A O 1
ATOM 3161 N N . CYS A 1 402 ? 3.013 -10.356 -12.573 1.00 92.12 402 CYS A N 1
ATOM 3162 C CA . CYS A 1 402 ? 2.603 -9.183 -13.356 1.00 92.12 402 CYS A CA 1
ATOM 3163 C C . CYS A 1 402 ? 2.699 -9.397 -14.875 1.00 92.12 402 CY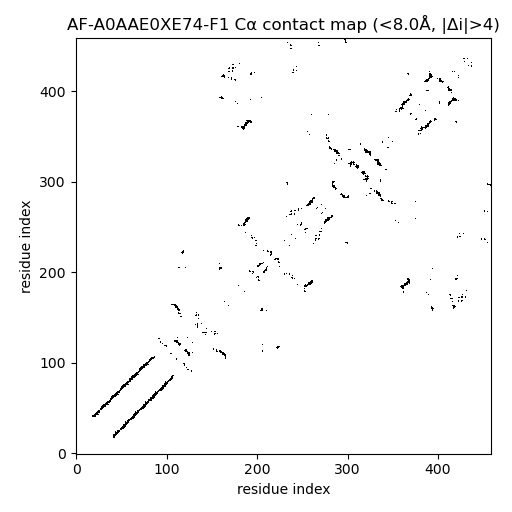S A C 1
ATOM 3165 O O . CYS A 1 402 ? 2.053 -8.677 -15.639 1.00 92.12 402 CYS A O 1
ATOM 3167 N N . LYS A 1 403 ? 3.512 -10.360 -15.327 1.00 88.56 403 LYS A N 1
ATOM 3168 C CA . LYS A 1 403 ? 3.836 -10.571 -16.748 1.00 88.56 403 LYS A CA 1
ATOM 3169 C C . LYS A 1 403 ? 2.926 -11.583 -17.440 1.00 88.56 403 LYS A C 1
ATOM 3171 O O . LYS A 1 403 ? 3.092 -11.825 -18.628 1.00 88.56 403 LYS A O 1
ATOM 3176 N N . VAL A 1 404 ? 1.964 -12.167 -16.721 1.00 86.12 404 VAL A N 1
ATOM 3177 C CA . VAL A 1 404 ? 1.024 -13.151 -17.277 1.00 86.12 404 VAL A CA 1
ATOM 3178 C C . VAL A 1 404 ? 0.310 -12.563 -18.495 1.00 86.12 404 VAL A C 1
ATOM 3180 O O . VAL A 1 404 ? -0.380 -11.548 -18.389 1.00 86.12 404 VAL A O 1
ATOM 3183 N N . GLU A 1 405 ? 0.479 -13.203 -19.649 1.00 86.56 405 GLU A N 1
ATOM 3184 C CA . GLU A 1 405 ? -0.076 -12.739 -20.918 1.00 86.56 405 GLU A CA 1
ATOM 3185 C C . GLU A 1 405 ? -1.569 -13.052 -21.056 1.00 86.56 405 GLU A C 1
ATOM 3187 O O . GLU A 1 405 ? -2.076 -14.089 -20.619 1.00 86.56 405 GLU A O 1
ATOM 3192 N N . GLY A 1 406 ? -2.284 -12.125 -21.687 1.00 81.25 406 GLY A N 1
ATOM 3193 C CA . GLY A 1 406 ? -3.661 -12.310 -22.114 1.00 81.25 406 GLY A CA 1
ATOM 3194 C C . GLY A 1 406 ? -3.767 -13.009 -23.475 1.00 81.25 406 GLY A C 1
ATOM 3195 O O . GLY A 1 406 ? -2.760 -13.292 -24.121 1.00 81.25 406 GLY A O 1
ATOM 3196 N N . PRO A 1 407 ? -4.998 -13.215 -23.979 1.00 76.31 407 PRO A N 1
ATOM 3197 C CA . PRO A 1 407 ? -5.258 -13.891 -25.258 1.00 76.31 407 PRO A CA 1
ATOM 3198 C C . PRO A 1 407 ? -4.573 -13.278 -26.491 1.00 76.31 407 PRO A C 1
ATOM 3200 O O . PRO A 1 407 ? -4.493 -13.926 -27.529 1.00 76.31 407 PRO A O 1
ATOM 3203 N N . HIS A 1 408 ? -4.105 -12.034 -26.387 1.00 78.00 408 HIS A N 1
ATOM 3204 C CA . HIS A 1 408 ? -3.454 -11.288 -27.465 1.00 78.00 408 HIS A CA 1
ATOM 3205 C C . HIS A 1 408 ? -1.938 -11.114 -27.255 1.00 78.00 408 HIS A C 1
ATOM 3207 O O . HIS A 1 408 ? -1.336 -10.279 -27.916 1.00 78.00 408 HIS A O 1
ATOM 3213 N N . GLY A 1 409 ? -1.320 -11.862 -26.329 1.00 77.31 409 GLY A N 1
ATOM 3214 C CA . GLY A 1 409 ? 0.131 -11.826 -26.083 1.00 77.31 409 GLY A CA 1
ATOM 3215 C C . GLY A 1 409 ? 0.628 -10.611 -25.290 1.00 77.31 409 GLY A C 1
ATOM 3216 O O . GLY A 1 409 ? 1.823 -10.449 -25.087 1.00 77.31 409 GLY A O 1
ATOM 3217 N N . HIS A 1 410 ? -0.271 -9.743 -24.817 1.00 80.69 410 HIS A N 1
ATOM 3218 C CA . HIS A 1 410 ? 0.088 -8.617 -23.954 1.00 80.69 410 HIS A CA 1
ATOM 3219 C C . HIS A 1 410 ? -0.052 -8.997 -22.479 1.00 80.69 410 HIS A C 1
ATOM 3221 O O . HIS A 1 410 ? -1.053 -9.605 -22.089 1.00 80.69 410 HIS A O 1
ATOM 3227 N N . ALA A 1 411 ? 0.914 -8.598 -21.647 1.00 85.88 411 ALA A N 1
ATOM 3228 C CA . ALA A 1 411 ? 0.845 -8.791 -20.200 1.00 85.88 411 ALA A CA 1
ATOM 3229 C C . ALA A 1 411 ? -0.408 -8.121 -19.605 1.00 85.88 411 ALA A C 1
ATOM 3231 O O . ALA A 1 411 ? -0.677 -6.949 -19.872 1.00 85.88 411 ALA A O 1
ATOM 3232 N N . LEU A 1 412 ? -1.150 -8.860 -18.779 1.00 90.62 412 LEU A N 1
ATOM 3233 C CA . LEU A 1 412 ? -2.384 -8.412 -18.122 1.00 90.62 412 LEU A CA 1
ATOM 3234 C C . LEU A 1 412 ? -2.132 -7.515 -16.905 1.00 90.62 412 LEU A C 1
ATOM 3236 O O . LEU A 1 412 ? -3.017 -6.754 -16.516 1.00 90.62 412 LEU A O 1
ATOM 3240 N N . GLY A 1 413 ? -0.960 -7.648 -16.285 1.00 94.62 413 GLY A N 1
ATOM 3241 C CA . GLY A 1 413 ? -0.510 -6.859 -15.144 1.00 94.62 413 GLY A CA 1
ATOM 3242 C C . GLY A 1 413 ? 0.522 -5.800 -15.528 1.00 94.62 413 GLY A C 1
ATOM 3243 O O . GLY A 1 413 ? 0.756 -5.542 -16.705 1.00 94.62 413 GLY A O 1
ATOM 3244 N N . SER A 1 414 ? 1.146 -5.180 -14.534 1.00 96.31 414 SER A N 1
ATOM 3245 C CA . SER A 1 414 ? 2.178 -4.151 -14.719 1.00 96.31 414 SER A CA 1
ATOM 3246 C C . SER A 1 414 ? 3.208 -4.228 -13.594 1.00 96.31 414 SER A C 1
ATOM 3248 O O . SER A 1 414 ? 2.856 -4.469 -12.435 1.00 96.31 414 SER A O 1
ATOM 3250 N N . ARG A 1 415 ? 4.490 -4.048 -13.916 1.00 96.06 415 ARG A N 1
ATOM 3251 C CA . ARG A 1 415 ? 5.573 -3.974 -12.931 1.00 96.06 415 ARG A CA 1
ATOM 3252 C C . ARG A 1 415 ? 6.369 -2.701 -13.187 1.00 96.06 415 ARG A C 1
ATOM 3254 O O . ARG A 1 415 ? 7.010 -2.613 -14.217 1.00 96.06 415 ARG A O 1
ATOM 3261 N N . VAL A 1 416 ? 6.352 -1.781 -12.220 1.00 95.56 416 VAL A N 1
ATOM 3262 C CA . VAL A 1 416 ? 7.017 -0.468 -12.312 1.00 95.56 416 VAL A CA 1
ATOM 3263 C C . VAL A 1 416 ? 8.038 -0.300 -11.192 1.00 95.56 416 VAL A C 1
ATOM 3265 O O . VAL A 1 416 ? 7.691 -0.250 -10.001 1.00 95.56 416 VAL A O 1
ATOM 3268 N N . PHE A 1 417 ? 9.315 -0.262 -11.528 1.00 93.00 417 PHE A N 1
ATOM 3269 C CA . PHE A 1 417 ? 10.383 0.047 -10.592 1.00 93.00 417 PHE A CA 1
ATOM 3270 C C . PHE A 1 417 ? 10.511 1.561 -10.426 1.00 93.00 417 PHE A C 1
ATOM 3272 O O . PHE A 1 417 ? 10.901 2.268 -11.338 1.00 93.00 417 PHE A O 1
ATOM 3279 N N . GLY A 1 418 ? 10.159 2.081 -9.253 1.00 88.19 418 GLY A N 1
ATOM 3280 C CA . GLY A 1 418 ? 10.259 3.515 -9.000 1.00 88.19 418 GLY A CA 1
ATOM 3281 C C . GLY A 1 418 ? 9.447 3.973 -7.800 1.00 88.19 418 GLY A C 1
ATOM 3282 O O . GLY A 1 418 ? 8.892 3.162 -7.042 1.00 88.19 418 GLY A O 1
ATOM 3283 N N . ASP A 1 419 ? 9.394 5.291 -7.622 1.00 89.19 419 ASP A N 1
ATOM 3284 C CA . ASP A 1 419 ? 8.658 5.934 -6.542 1.00 89.19 419 ASP A CA 1
ATOM 3285 C C . ASP A 1 419 ? 7.151 5.950 -6.819 1.00 89.19 419 ASP A C 1
ATOM 3287 O O . ASP A 1 419 ? 6.682 6.391 -7.869 1.00 89.19 419 ASP A O 1
ATOM 3291 N N . CYS A 1 420 ? 6.361 5.519 -5.831 1.00 96.25 420 CYS A N 1
ATOM 3292 C CA . CYS A 1 420 ? 4.909 5.431 -5.990 1.00 96.25 420 CYS A CA 1
ATOM 3293 C C . CYS A 1 420 ? 4.260 6.793 -6.273 1.00 96.25 420 CYS A C 1
ATOM 3295 O O . CYS A 1 420 ? 3.293 6.851 -7.022 1.00 96.25 420 CYS A O 1
ATOM 3297 N N . ASP A 1 421 ? 4.789 7.887 -5.715 1.00 94.81 421 ASP A N 1
ATOM 3298 C CA . ASP A 1 421 ? 4.258 9.229 -5.978 1.00 94.81 421 ASP A CA 1
ATOM 3299 C C . ASP A 1 421 ? 4.484 9.666 -7.436 1.00 94.81 421 ASP A C 1
ATOM 3301 O O . ASP A 1 421 ? 3.635 10.370 -7.975 1.00 94.81 421 ASP A O 1
ATOM 3305 N N . VAL A 1 422 ? 5.577 9.235 -8.081 1.00 92.44 422 VAL A N 1
ATOM 3306 C CA . VAL A 1 422 ? 5.846 9.512 -9.503 1.00 92.44 422 VAL A CA 1
ATOM 3307 C C . VAL A 1 422 ? 4.865 8.732 -10.371 1.00 92.44 422 VAL A C 1
ATOM 3309 O O . VAL A 1 422 ? 4.098 9.342 -11.114 1.00 92.44 422 VAL A O 1
ATOM 3312 N N . LEU A 1 423 ? 4.784 7.409 -10.188 1.00 97.38 423 LEU A N 1
ATOM 3313 C CA . LEU A 1 423 ? 3.836 6.579 -10.935 1.00 97.38 423 LEU A CA 1
ATOM 3314 C C . LEU A 1 423 ? 2.394 7.066 -10.759 1.00 97.38 423 LEU A C 1
ATOM 3316 O O . LEU A 1 423 ? 1.655 7.195 -11.731 1.00 97.38 423 LEU A O 1
ATOM 3320 N N . MET A 1 424 ? 1.969 7.332 -9.521 1.00 98.38 424 MET A N 1
ATOM 3321 C CA . MET A 1 424 ? 0.585 7.712 -9.259 1.00 98.38 424 MET A CA 1
ATOM 3322 C C . MET A 1 424 ? 0.233 9.069 -9.871 1.00 98.38 424 MET A C 1
ATOM 3324 O O . MET A 1 424 ? -0.919 9.238 -10.253 1.00 98.38 424 MET A O 1
ATOM 3328 N N . LYS A 1 425 ? 1.172 10.015 -10.018 1.00 96.56 425 LYS A N 1
ATOM 3329 C CA . LYS A 1 425 ? 0.918 11.255 -10.775 1.00 96.56 425 LYS A CA 1
ATOM 3330 C C . LYS A 1 425 ? 0.596 10.947 -12.235 1.00 96.56 425 LYS A C 1
ATOM 3332 O O . LYS A 1 425 ? -0.432 11.408 -12.728 1.00 96.56 425 LYS A O 1
ATOM 3337 N N . SER A 1 426 ? 1.412 10.119 -12.887 1.00 97.44 426 SER A N 1
ATOM 3338 C CA . SER A 1 426 ? 1.188 9.707 -14.278 1.00 97.44 426 SER A CA 1
ATOM 3339 C C . SER A 1 426 ? -0.132 8.943 -14.428 1.00 97.44 426 SER A C 1
ATOM 3341 O O . SER A 1 426 ? -0.945 9.271 -15.287 1.00 97.44 426 SER A O 1
ATOM 3343 N N . VAL A 1 427 ? -0.433 8.005 -13.521 1.00 98.50 427 VAL A N 1
ATOM 3344 C CA . VAL A 1 427 ? -1.707 7.260 -13.526 1.00 98.50 427 VAL A CA 1
ATOM 3345 C C . VAL A 1 427 ? -2.899 8.199 -13.350 1.00 98.50 427 VAL A C 1
ATOM 3347 O O . VAL A 1 427 ? -3.886 8.082 -14.075 1.00 98.50 427 VAL A O 1
ATOM 3350 N N . MET A 1 428 ? -2.838 9.142 -12.407 1.00 98.38 428 MET A N 1
ATOM 3351 C CA . MET A 1 428 ? -3.930 10.092 -12.186 1.00 98.38 428 MET A CA 1
ATOM 3352 C C . MET A 1 428 ? -4.130 11.024 -13.387 1.00 98.38 428 MET A C 1
ATOM 3354 O O . MET A 1 428 ? -5.278 11.363 -13.678 1.00 98.38 428 MET A O 1
ATOM 3358 N N . ALA A 1 429 ? -3.064 11.375 -14.114 1.00 97.75 429 ALA A N 1
ATOM 3359 C CA . ALA A 1 429 ? -3.152 12.141 -15.355 1.00 97.75 429 ALA A CA 1
ATOM 3360 C C . ALA A 1 429 ? -3.844 11.371 -16.494 1.00 97.75 429 ALA A C 1
ATOM 3362 O O . ALA A 1 429 ? -4.560 11.977 -17.288 1.00 97.75 429 ALA A O 1
ATOM 3363 N N . CYS A 1 430 ? -3.702 10.044 -16.538 1.00 97.88 430 CYS A N 1
ATOM 3364 C CA . CYS A 1 430 ? -4.422 9.183 -17.480 1.00 97.88 430 CYS A CA 1
ATOM 3365 C C . CYS A 1 430 ? -5.876 8.900 -17.047 1.00 97.88 430 CYS A C 1
ATOM 3367 O O . CYS A 1 430 ? -6.749 8.665 -17.884 1.00 97.88 430 CYS A O 1
ATOM 3369 N N . VAL A 1 431 ? -6.153 8.880 -15.738 1.00 97.50 431 VAL A N 1
ATOM 3370 C CA . VAL A 1 431 ? -7.474 8.533 -15.183 1.00 97.50 431 VAL A CA 1
ATOM 3371 C C . VAL A 1 431 ? -8.437 9.725 -15.154 1.00 97.50 431 VAL A C 1
ATOM 3373 O O . VAL A 1 431 ? -9.633 9.544 -15.395 1.00 97.50 431 VAL A O 1
ATOM 3376 N N . LEU A 1 432 ? -7.953 10.923 -14.820 1.00 97.00 432 LEU A N 1
ATOM 3377 C CA . LEU A 1 432 ? -8.765 12.137 -14.713 1.00 97.00 432 LEU A CA 1
ATOM 3378 C C . LEU A 1 432 ? -8.761 12.924 -16.021 1.00 97.00 432 LEU A C 1
ATOM 3380 O O . LEU A 1 432 ? -7.760 12.994 -16.726 1.00 97.00 432 LEU A O 1
ATOM 3384 N N . LYS A 1 433 ? -9.870 13.610 -16.317 1.00 95.12 433 LYS A N 1
ATOM 3385 C CA . LYS A 1 433 ? -9.873 14.597 -17.406 1.00 95.12 433 LYS A CA 1
ATOM 3386 C C . LYS A 1 433 ? -8.927 15.757 -17.061 1.00 95.12 433 LYS A C 1
ATOM 3388 O O . LYS A 1 433 ? -8.854 16.114 -15.884 1.00 95.12 433 LYS A O 1
ATOM 3393 N N . PRO A 1 434 ? -8.304 16.431 -18.046 1.00 95.06 434 PRO A N 1
ATOM 3394 C CA . PRO A 1 434 ? -7.344 17.510 -17.781 1.00 95.06 434 PRO A CA 1
ATOM 3395 C C . PRO A 1 434 ? -7.857 18.607 -16.832 1.00 95.06 434 PRO A C 1
ATOM 3397 O O . PRO A 1 434 ? -7.152 19.013 -15.910 1.00 95.06 434 PRO A O 1
ATOM 3400 N N . ASP A 1 435 ? -9.110 19.044 -16.993 1.00 95.69 435 ASP A N 1
ATOM 3401 C CA . ASP A 1 435 ? -9.715 20.042 -16.101 1.00 95.69 435 ASP A CA 1
ATOM 3402 C C . ASP A 1 435 ? -9.965 19.513 -14.682 1.00 95.69 435 ASP A C 1
ATOM 3404 O O . ASP A 1 435 ? -9.764 20.237 -13.706 1.00 95.69 435 ASP A O 1
ATOM 3408 N N . GLU A 1 436 ? -10.378 18.250 -14.550 1.00 95.88 436 GLU A N 1
ATOM 3409 C CA . GLU A 1 436 ? -10.611 17.608 -13.252 1.00 95.88 436 GLU A CA 1
ATOM 3410 C C . GLU A 1 436 ? -9.296 17.380 -12.503 1.00 95.88 436 GLU A C 1
ATOM 3412 O O . GLU A 1 436 ? -9.237 17.611 -11.294 1.00 95.88 436 GLU A O 1
ATOM 3417 N N . LEU A 1 437 ? -8.244 16.974 -13.224 1.00 96.50 437 LEU A N 1
ATOM 3418 C CA . LEU A 1 437 ? -6.890 16.833 -12.698 1.00 96.50 437 LEU A CA 1
ATOM 3419 C C . LEU A 1 437 ? -6.391 18.172 -12.164 1.00 96.50 437 LEU A C 1
ATOM 3421 O O . LEU A 1 437 ? -6.026 18.249 -10.996 1.00 96.50 437 LEU A O 1
ATOM 3425 N N . ARG A 1 438 ? -6.460 19.238 -12.972 1.00 96.06 438 ARG A N 1
ATOM 3426 C CA . ARG A 1 438 ? -6.033 20.584 -12.564 1.00 96.06 438 ARG A CA 1
ATOM 3427 C C . ARG A 1 438 ? -6.734 21.040 -11.285 1.00 96.06 438 ARG A C 1
ATOM 3429 O O . ARG A 1 438 ? -6.073 21.405 -10.322 1.00 96.06 438 ARG A O 1
ATOM 3436 N N . VAL A 1 439 ? -8.065 20.947 -11.234 1.00 96.44 439 VAL A N 1
ATOM 3437 C CA . VAL A 1 439 ? -8.840 21.329 -10.038 1.00 96.44 439 VAL A CA 1
ATOM 3438 C C . VAL A 1 439 ? -8.443 20.490 -8.817 1.00 96.44 439 VAL A C 1
ATOM 3440 O O . VAL A 1 439 ? -8.371 21.000 -7.695 1.00 96.44 439 VAL A O 1
ATOM 3443 N N . TRP A 1 440 ? -8.193 19.194 -9.008 1.00 96.50 440 TRP A N 1
ATOM 3444 C CA . TRP A 1 440 ? -7.790 18.306 -7.925 1.00 96.50 440 TRP A CA 1
ATOM 3445 C C . TRP A 1 440 ? -6.367 18.596 -7.421 1.00 96.50 440 TRP A C 1
ATOM 3447 O O . TRP A 1 440 ? -6.160 18.601 -6.202 1.00 96.50 440 TRP A O 1
ATOM 3457 N N . GLU A 1 441 ? -5.422 18.897 -8.311 1.00 93.50 441 GLU A N 1
ATOM 3458 C CA . GLU A 1 441 ? -4.051 19.303 -7.977 1.00 93.50 441 GLU A CA 1
ATOM 3459 C C . GLU A 1 441 ? -4.014 20.658 -7.263 1.00 93.50 441 GLU A C 1
ATOM 3461 O O . GLU A 1 441 ? -3.440 20.771 -6.177 1.00 93.50 441 GLU A O 1
ATOM 3466 N N . ASP A 1 442 ? -4.722 21.660 -7.787 1.00 93.94 442 ASP A N 1
ATOM 3467 C CA . ASP A 1 442 ? -4.797 23.005 -7.200 1.00 93.94 442 ASP A CA 1
ATOM 3468 C C . ASP A 1 442 ? -5.355 22.965 -5.765 1.00 93.94 442 ASP A C 1
ATOM 3470 O O . ASP A 1 442 ? -4.937 23.710 -4.872 1.00 93.94 442 ASP A O 1
ATOM 3474 N N . GLY A 1 443 ? -6.271 22.028 -5.493 1.00 93.06 443 GLY A N 1
ATOM 3475 C CA . GLY A 1 443 ? -6.840 21.800 -4.165 1.00 93.06 443 GLY A CA 1
ATOM 3476 C C . GLY A 1 443 ? -5.880 21.171 -3.144 1.00 93.06 443 GLY A C 1
ATOM 3477 O O . GLY A 1 443 ? -6.196 21.141 -1.948 1.00 93.06 443 GLY A O 1
ATOM 3478 N N . ARG A 1 444 ? -4.710 20.665 -3.558 1.00 91.56 444 ARG A N 1
ATOM 3479 C CA . ARG A 1 444 ? -3.803 19.882 -2.698 1.00 91.56 444 ARG A CA 1
ATOM 3480 C C . ARG A 1 444 ? -3.270 20.672 -1.508 1.00 91.56 444 ARG A C 1
ATOM 3482 O O . ARG A 1 444 ? -3.255 20.165 -0.386 1.00 91.56 444 ARG A O 1
ATOM 3489 N N . GLN A 1 445 ? -2.917 21.941 -1.704 1.00 88.81 445 GLN A N 1
ATOM 3490 C CA . GLN A 1 445 ? -2.437 22.803 -0.615 1.00 88.81 445 GLN A CA 1
ATOM 3491 C C . GLN A 1 445 ? -3.504 23.022 0.470 1.00 88.81 445 GLN A C 1
ATOM 3493 O O . GLN A 1 445 ? -3.200 23.044 1.667 1.00 88.81 445 GLN A O 1
ATOM 3498 N N . ALA A 1 446 ? -4.775 23.134 0.076 1.00 92.62 446 ALA A N 1
ATOM 3499 C CA . ALA A 1 446 ? -5.883 23.241 1.020 1.00 92.62 446 ALA A CA 1
ATOM 3500 C C . ALA A 1 446 ? -6.088 21.931 1.802 1.00 92.62 446 ALA A C 1
ATOM 3502 O O . ALA A 1 446 ? -6.241 21.967 3.028 1.00 92.62 446 ALA A O 1
ATOM 3503 N N . ARG A 1 447 ? -6.006 20.774 1.127 1.00 94.06 447 ARG A N 1
ATOM 3504 C CA . ARG A 1 447 ? -6.076 19.454 1.779 1.00 94.06 447 ARG A CA 1
ATOM 3505 C C . ARG A 1 447 ? -4.960 19.258 2.806 1.00 94.06 447 ARG A C 1
ATOM 3507 O O . ARG A 1 447 ? -5.246 18.833 3.925 1.00 94.06 447 ARG A O 1
ATOM 3514 N N . MET A 1 448 ? -3.725 19.672 2.506 1.00 88.69 448 MET A N 1
ATOM 3515 C CA . MET A 1 448 ? -2.611 19.595 3.467 1.00 88.69 448 MET A CA 1
ATOM 3516 C C . MET A 1 448 ? -2.882 20.359 4.765 1.00 88.69 448 MET A C 1
ATOM 3518 O O . MET A 1 448 ? -2.622 19.844 5.860 1.00 88.69 448 MET A O 1
ATOM 3522 N N . LYS A 1 449 ? -3.469 21.558 4.670 1.00 88.62 449 LYS A N 1
ATOM 3523 C CA . LYS A 1 449 ? -3.899 22.331 5.847 1.00 88.62 449 LYS A CA 1
ATOM 3524 C C . LYS A 1 449 ? -5.001 21.598 6.618 1.00 88.62 449 LYS A C 1
ATOM 3526 O O . LYS A 1 449 ? -4.929 21.494 7.846 1.00 88.62 449 LYS A O 1
ATOM 3531 N N . GLN A 1 450 ? -5.976 21.028 5.909 1.00 91.88 450 GLN A N 1
ATOM 3532 C CA . GLN A 1 450 ? -7.069 20.263 6.511 1.00 91.88 450 GLN A CA 1
ATOM 3533 C C . GLN A 1 450 ? -6.567 19.016 7.253 1.00 91.88 450 GLN A C 1
ATOM 3535 O O . GLN A 1 450 ? -7.070 18.707 8.333 1.00 91.88 450 GLN A O 1
ATOM 3540 N N . TYR A 1 451 ? -5.554 18.312 6.742 1.00 91.62 451 TYR A N 1
ATOM 3541 C CA . TYR A 1 451 ? -4.954 17.171 7.442 1.00 91.62 451 TYR A CA 1
ATOM 3542 C C . TYR A 1 451 ? -4.319 17.577 8.773 1.00 91.62 451 TYR A C 1
ATOM 3544 O O . TYR A 1 451 ? -4.457 16.856 9.761 1.00 91.62 451 TYR A O 1
ATOM 3552 N N . GLY A 1 452 ? -3.694 18.756 8.843 1.00 84.12 452 GLY A N 1
ATOM 3553 C CA . GLY A 1 452 ? -3.205 19.307 10.108 1.00 84.12 452 GLY A CA 1
ATOM 3554 C C . GLY A 1 452 ? -4.324 19.494 11.133 1.00 84.12 452 GLY A C 1
ATOM 3555 O O . GLY A 1 452 ? -4.201 19.056 12.275 1.00 84.12 452 GLY A O 1
ATOM 3556 N N . GLN A 1 453 ? -5.454 20.058 10.708 1.00 86.56 453 GLN A N 1
ATOM 3557 C CA . GLN A 1 453 ? -6.628 20.239 11.567 1.00 86.56 453 GLN A CA 1
ATOM 3558 C C . GLN A 1 453 ? -7.247 18.895 11.981 1.00 86.56 453 GLN A C 1
ATOM 3560 O O . GLN A 1 453 ? -7.509 18.672 13.160 1.00 86.56 453 GLN A O 1
ATOM 3565 N N . LYS A 1 454 ? -7.417 17.964 11.031 1.00 86.88 454 LYS A N 1
ATOM 3566 C CA . LYS A 1 454 ? -7.962 16.614 11.258 1.00 86.88 454 LYS A CA 1
ATOM 3567 C C . LYS A 1 454 ? -7.130 15.787 12.234 1.00 86.88 454 LYS A C 1
ATOM 3569 O O . LYS A 1 454 ? -7.708 14.938 12.914 1.00 86.88 454 LYS A O 1
ATOM 3574 N N . ARG A 1 455 ? -5.806 15.976 12.256 1.00 84.81 455 ARG A N 1
ATOM 3575 C CA . ARG A 1 455 ? -4.904 15.293 13.192 1.00 84.81 455 ARG A CA 1
ATOM 3576 C C . ARG A 1 455 ? -5.000 15.886 14.594 1.00 84.81 455 ARG A C 1
ATOM 3578 O O . ARG A 1 455 ? -4.912 15.125 15.542 1.00 84.81 455 ARG A O 1
ATOM 3585 N N . SER A 1 456 ? -5.207 17.194 14.722 1.00 78.19 456 SER A N 1
ATOM 3586 C CA . SER A 1 456 ? -5.321 17.879 16.019 1.00 78.19 456 SER A CA 1
ATOM 3587 C C . SER A 1 456 ? -6.730 17.836 16.624 1.00 78.19 456 SER A C 1
ATOM 3589 O O . SER A 1 456 ? -6.892 18.112 17.812 1.00 78.19 456 SER A O 1
ATOM 3591 N N . ALA A 1 457 ? -7.752 17.506 15.831 1.00 75.19 457 ALA A N 1
ATOM 3592 C CA . ALA A 1 457 ? -9.135 17.445 16.286 1.00 75.19 457 ALA A CA 1
ATOM 3593 C C . ALA A 1 457 ? -9.363 16.296 17.296 1.00 75.19 457 ALA A C 1
ATOM 3595 O O . ALA A 1 457 ? -8.896 15.176 17.063 1.00 75.19 457 ALA A O 1
ATOM 3596 N N . PRO A 1 458 ? -10.113 16.526 18.391 1.00 60.94 458 PRO A N 1
ATOM 3597 C CA . PRO A 1 458 ? -10.604 15.446 19.244 1.00 60.94 458 PRO A CA 1
ATOM 3598 C C . PRO A 1 458 ? -11.522 14.526 18.425 1.00 60.94 458 PRO A C 1
ATOM 3600 O O . PRO A 1 458 ? -12.432 15.021 17.760 1.00 60.94 458 PRO A O 1
ATOM 3603 N N . ARG A 1 459 ? -11.281 13.211 18.461 1.00 60.22 459 ARG A N 1
ATOM 3604 C CA . ARG A 1 459 ? -12.116 12.186 17.816 1.00 60.22 459 ARG A CA 1
ATOM 3605 C C . ARG A 1 459 ? -12.742 11.260 18.849 1.00 60.22 459 ARG A C 1
ATOM 3607 O O . ARG A 1 459 ? -12.056 10.951 19.858 1.00 60.22 459 ARG A O 1
#

Solvent-accessible surface area (backbone atoms only — not comparable to full-atom values): 24228 Å² total; per-residue (Å²): 110,76,68,58,55,55,51,51,58,55,56,71,72,68,71,82,80,81,80,62,83,41,77,70,44,72,72,51,74,68,53,78,34,77,69,40,68,71,48,75,52,54,43,23,56,32,36,52,37,44,39,38,38,48,20,60,32,34,52,35,43,36,45,26,51,19,56,31,35,49,36,43,42,42,39,46,18,58,32,36,53,38,43,40,45,51,59,44,80,39,70,74,44,74,46,79,45,72,40,79,40,75,77,48,66,54,42,94,71,31,34,29,41,22,46,42,79,61,76,36,69,44,66,37,53,48,69,59,47,53,49,55,58,45,34,62,76,35,92,81,42,95,58,84,71,53,74,67,54,36,52,48,53,58,56,19,58,68,23,35,30,34,36,56,46,73,67,55,44,46,56,50,14,49,54,48,28,53,47,42,75,68,37,90,29,20,32,36,39,38,25,47,49,50,39,36,91,44,46,39,67,33,54,52,47,70,76,2,60,51,42,42,53,50,30,33,72,76,60,34,79,73,32,28,78,82,69,74,74,62,54,58,66,80,75,50,58,58,32,65,38,43,49,49,54,42,50,34,37,76,72,60,39,33,65,38,36,37,27,58,42,36,71,47,38,57,57,58,60,60,42,52,75,92,41,47,25,53,54,32,18,27,43,32,27,30,29,21,80,70,76,66,53,72,47,56,46,56,50,71,43,51,71,37,97,76,37,80,88,56,54,38,92,62,55,60,48,56,48,42,26,48,47,65,37,83,53,89,98,46,75,31,51,21,20,34,43,66,56,52,80,71,48,74,65,52,63,73,46,49,50,50,42,47,59,58,25,46,65,13,39,25,29,45,35,32,18,48,56,62,79,54,80,74,66,43,62,42,76,70,52,31,45,81,85,50,24,30,31,39,30,22,36,42,82,42,92,57,58,68,58,13,57,47,60,44,101,82,74,47,50,55,26,39,75,44,35,30,58,42,53,60,45,43,51,44,22,46,60,62,65,36,54,73,69,58,39,50,57,54,58,70,44,45,68,58,49,57,54,48,41,56,51,63,40,70,39,91,105

Radius of gyration: 26.06 Å; Cα contacts (8 Å, |Δi|>4): 935; chains: 1; bounding box: 78×53×69 Å

Nearest PDB structures (foldseek):
  3pkj-assembly7_E  TM=9.420E-01  e=3.256E-23  Homo sapiens
  3pkj-assembly1_A  TM=9.427E-01  e=3.067E-22  Homo sapiens
  5fyq-assembly1_A  TM=6.849E-01  e=6.001E-14  Homo sapiens
  5zgc-assembly2_B  TM=6.829E-01  e=4.822E-14  Homo sapiens
  1q14-assembly1_A  TM=6.330E-01  e=1.599E-12  Saccharomyces cerevisiae

Foldseek 3Di:
DVVVVVVVVVVVVPPPDDADEDADDAEDDEDADQEDAEDAEGAYQEYAEYDDYAYQDYAEYAYHAYQDYEDYDDHNYQDYEDYYHPAYVDYNDDDYDDHQDYHDDDYPQKKKWFQAPLHDIDIDHPVNLVLLLVVLPDVPRPDDDDPVSSVRSVLRQQQIFIADDLVQLLVLLLLVLVCLVPWPAEAEEEAPLQQVVQQAAHQGHNLHPVSQVVCCVPPNPRSHPPDPPRPFLLSGEGALLLLLQVVSVVVVSHQAYEYCDQSCRNVLSPPDPVRYQHQQAHQQWKAFPPPRDIFGHLDGLDADDQDDDDQDPFPRHFQFSNDFDPPPPGGGTIGGSGHDPRGHGDPVSVVVLQVSLQATQEYHYEADQLPDPPSSVSPPNYDPPHAYEHEYRHHHPCQVSQQDADPVRGRSYYYGRDRSSSSSLSNVPSNDDPVRNVVSVVCVVVSRVVSNVSSPDHD

Secondary structure (DSSP, 8-state):
-HHHHHHHHHHTTS-SS----BS-EEEEE---BS-EEEEEPPPBS-EEEEE---BS-EEEEEPPPBS-EEEEE---BS-EEEEE---BS-EEEEE----S-EEEEE-TT-EEEEEETTTEEEEEEHHHHHHHHHHTT-TTSSS---HHHHHHHHHHHHH-EEE--HHHHHHHHHHHHHHHHH-SSEEEEE-GGGGGGGT---SSSTT-HHHHHHHHHHH-TTSS-----PPPTTT----HHHHHHHHHHHTTSEEEEEE---S-HHHHHT--GGGEEETT--TTEEEETTT--EEE-SS--PPPTT------TTT----EEEEE--STT--PEEEE-PPPTTSPPPHHHHHHHHHHHHT-SEEEEES----STTGGGGGGSSSSSPEEEEE-SS--TTTGGGG-B-TTS-BSSEEE-S-HHHHHHHHHHHHS-HHHHHHHHHTHHHHHHHHHHHHHS--

Organism: NCBI:txid231223

Sequence (459 aa):
MLGLMLELLRFAIIMDDIGADIDWLEYLVGADNDWLEYLVGADNDWLEYLVGADNDWLEYLVGADNDWLEYLVGADNDWLEYLVGADNDWLEYLVGADNDWLEYLATSKGSKAVNWKEGGVAFFHWPCWAELVRATKDTTSAITLSDTERSMILDAKKTAEFHDSDADICLEAEKIAHILQHARYCIGFTGAGISTAAGIGDFRGINGKWTEREKVKNYGTKGASKFKSAARVDTLRPTYTHEALLKLQEMGLLKFLISQNTDGLHRLSGIPADKLSELHGNTFVEKCETCDARFERPFPCRRGNGAFEIKCKRCKINHRTGRRCSKKGCNGYLMNTIINFGDYLEGNVLSRAIDEASLSDAVLVLGSTLRVTPANNLITMGDRPMKLIICNRQTTPHDEDCKVEGPHGHALGSRVFGDCDVLMKSVMACVLKPDELRVWEDGRQARMKQYGQKRSAPR

Mean predicted aligned error: 15.0 Å

pLDDT: mean 72.13, std 24.71, range [25.67, 98.81]